Protein AF-A0A4R5XHK6-F1 (afdb_monomer_lite)

Organism: NCBI:txid50990

Secondary structure (DSSP, 8-state):
--GGGS-HHHHHHHHHTS-HHHHHHHTTT-HHHHHHHHH-HHHHHHHHHHHHTEEEPS--TT--HHHHHHHHHHHHHHHHHT-PPPPEEE---SSEEEEETTEEEEE-TTS-EEEEE--SSSSPPEEEEE--SS-EEEEEEETTTTEEEEEEEEE-TTS--EEEEEEEE-GGGGGG-------S----------------PPPP----------------S---------------------------TTS---SS-SEEE-GGG--------TT--S--------SSS----HHHHHHHH------SS---GGGEETTEEEEEE--TT-TTPPPEEEEEE--THHHHHHHHHTTS----HHHHHHEEEE-SPEEE-HHHHS--SS-EEE---EEEEE-SS---EEEEEE-SSEEEEEETTS-EEEEESS---

Foldseek 3Di:
DDPVPDDLVVVVVVLVPDDLVCNVVQCVPDPVSVVSCVPPLQSVLSNLCLLVLWAFFFPPVPDDSNRQSVLSVLLVQLVLAVPWDPKDFDPADADDWFFEFQWIWHDHQQFWIKIWRHDLDPDDTDIATQGDPARFPDWDDDLVQQWIWTWGFDDDPPDPDGDTWIWIDGVVVRSQDDDDDPDDDDDDDDDDDDDDTDTDDDDDDDPPPDDDDDDDDDDDDDDDDDPPPPPADADPDDPPDPPPPVRDSPDDRDPSRSIGRHPVQADDDDDDDLPPDDHDDDHHPDDDDHDDDCVVDFAEPDADDDDPDDADPQQDDRQKGKDWADDPPDPPFFTKIKIWGLSPSNVVVCVVPPPPDPPDPVSVVFKDKDFDWDWDQCVNRVNDPGIRTHGGITIMGIHPDGFQFDHWHDHNQWIWTQGVVRTIIIIGSRNDD

Sequence (433 aa):
MSLDSLPLELVTLICLSLDRKSLFTARFINRMFYRLFSHHKILEYHLELYRAGMDDGPPNRTLSVASRLDRLKKYQAGWSKLALTSPKDVPTFGDILNVTGSLLSQGTTYGPEEFWKLSNSLGDPHDFEVLMEHTIASYAVDPSQDLLVVTENFTSPSNIAVLMQSHWARLYECENISLQTFGSNRHQTSESKKFRWSNVQTKHYDGDNGGGDECDDEVTSSDLELADRGKKITGVEIDTSPVQAHVPAEHHLSPAVPFQLSWDNRLFVLSFGRELDNTNMSLPDCYIGGSVPWMNWGPRGSRMLILDDEIDTDCVYGSRFGQIVYKQDAHEALPHVEVLDFNMSAPRSGLLCSHDSAMDVDTVLATEVVIEPTTISVEELGLFTSDVVTYLPYRRNITNHQLNIERLMLGEEHIVAINGYGSLVYYALIPST

pLDDT: mean 72.16, std 23.2, range [22.23, 97.0]

InterPro domains:
  IPR001810 F-box domain [PF00646] (3-43)
  IPR001810 F-box domain [PS50181] (1-46)
  IPR001810 F-box domain [SM00256] (6-46)
  IPR036047 F-box-like domain superfamily [SSF81383] (3-52)

Structure (mmCIF, N/CA/C/O backbone):
data_AF-A0A4R5XHK6-F1
#
_entry.id   AF-A0A4R5XHK6-F1
#
loop_
_atom_site.group_PDB
_atom_site.id
_atom_site.type_symbol
_atom_site.label_atom_id
_atom_site.label_alt_id
_atom_site.label_comp_id
_atom_site.label_asym_id
_atom_site.label_entity_id
_atom_site.label_seq_id
_atom_site.pdbx_PDB_ins_code
_atom_site.Cartn_x
_atom_site.Cartn_y
_atom_site.Cartn_z
_atom_site.occupancy
_atom_site.B_iso_or_equiv
_atom_site.auth_seq_id
_atom_site.auth_comp_id
_atom_site.auth_asym_id
_atom_site.auth_atom_id
_atom_site.pdbx_PDB_model_num
ATOM 1 N N . MET A 1 1 ? 9.941 -13.153 -41.075 1.00 77.94 1 MET A N 1
ATOM 2 C CA . MET A 1 1 ? 11.067 -12.333 -40.578 1.00 77.94 1 MET A CA 1
ATOM 3 C C . MET A 1 1 ? 11.322 -12.758 -39.140 1.00 77.94 1 MET A C 1
ATOM 5 O O . MET A 1 1 ? 10.345 -12.864 -38.411 1.00 77.94 1 MET A O 1
ATOM 9 N N . SER A 1 2 ? 12.555 -13.112 -38.758 1.00 91.50 2 SER A N 1
ATOM 10 C CA . SER A 1 2 ? 12.841 -13.524 -37.370 1.00 91.50 2 SER A CA 1
ATOM 11 C C . SER A 1 2 ? 12.944 -12.295 -36.469 1.00 91.50 2 SER A C 1
ATOM 13 O O . SER A 1 2 ? 13.513 -11.288 -36.893 1.00 91.50 2 SER A O 1
ATOM 15 N N . LEU A 1 3 ? 12.445 -12.379 -35.235 1.00 92.44 3 LEU A N 1
ATOM 16 C CA . LEU A 1 3 ? 12.570 -11.296 -34.254 1.00 92.44 3 LEU A CA 1
ATOM 17 C C . LEU A 1 3 ? 14.043 -10.946 -33.978 1.00 92.44 3 LEU A C 1
ATOM 19 O O . LEU A 1 3 ? 14.369 -9.781 -33.788 1.00 92.44 3 LEU A O 1
ATOM 23 N N . ASP A 1 4 ? 14.937 -11.938 -34.059 1.00 91.69 4 ASP A N 1
ATOM 24 C CA . ASP A 1 4 ? 16.386 -11.778 -33.851 1.00 91.69 4 ASP A CA 1
ATOM 25 C C . ASP A 1 4 ? 17.074 -10.911 -34.918 1.00 91.69 4 ASP A C 1
ATOM 27 O O . ASP A 1 4 ? 18.226 -10.521 -34.754 1.00 91.69 4 ASP A O 1
ATOM 31 N N . SER A 1 5 ? 16.389 -10.632 -36.032 1.00 95.94 5 SER A N 1
ATOM 32 C CA . SER A 1 5 ? 16.898 -9.758 -37.096 1.00 95.94 5 SER A CA 1
ATOM 33 C C . SER A 1 5 ? 16.529 -8.285 -36.905 1.00 95.94 5 SER A C 1
ATOM 35 O O . SER A 1 5 ? 17.003 -7.439 -37.663 1.00 95.94 5 SER A O 1
ATOM 37 N N . LEU A 1 6 ? 15.680 -7.970 -35.922 1.00 96.62 6 LEU A N 1
ATOM 38 C CA . LEU A 1 6 ? 15.271 -6.601 -35.634 1.00 96.62 6 LEU A CA 1
ATOM 39 C C . LEU A 1 6 ? 16.302 -5.902 -34.729 1.00 96.62 6 LEU A C 1
ATOM 41 O O . LEU A 1 6 ? 16.864 -6.540 -33.837 1.00 96.62 6 LEU A O 1
ATOM 45 N N . PRO A 1 7 ? 16.523 -4.587 -34.908 1.00 96.12 7 PRO A N 1
ATOM 46 C CA . PRO A 1 7 ? 17.233 -3.764 -33.934 1.00 96.12 7 PRO A CA 1
ATOM 47 C C . PRO A 1 7 ? 16.629 -3.884 -32.531 1.00 96.12 7 PRO A C 1
ATOM 49 O O . PRO A 1 7 ? 15.408 -4.005 -32.378 1.00 96.12 7 PRO A O 1
ATOM 52 N N . LEU A 1 8 ? 17.483 -3.818 -31.506 1.00 95.19 8 LEU A N 1
ATOM 53 C CA . LEU A 1 8 ? 17.094 -4.021 -30.109 1.00 95.19 8 LEU A CA 1
ATOM 54 C C . LEU A 1 8 ? 16.006 -3.034 -29.668 1.00 95.19 8 LEU A C 1
ATOM 56 O O . LEU A 1 8 ? 15.095 -3.407 -28.939 1.00 95.19 8 LEU A O 1
ATOM 60 N N . GLU A 1 9 ? 16.064 -1.799 -30.159 1.00 95.81 9 GLU A N 1
ATOM 61 C CA . GLU A 1 9 ? 15.114 -0.728 -29.869 1.00 95.81 9 GLU A CA 1
ATOM 62 C C . GLU A 1 9 ? 13.701 -1.091 -30.336 1.00 95.81 9 GLU A C 1
ATOM 64 O O . GLU A 1 9 ? 12.732 -0.869 -29.610 1.00 95.81 9 GLU A O 1
ATOM 69 N N . LEU A 1 10 ? 13.573 -1.710 -31.516 1.00 97.00 10 LEU A N 1
ATOM 70 C CA . LEU A 1 10 ? 12.276 -2.152 -32.032 1.00 97.00 10 LEU A CA 1
ATOM 71 C C . LEU A 1 10 ? 11.732 -3.325 -31.221 1.00 97.00 10 LEU A C 1
ATOM 73 O O . LEU A 1 10 ? 10.543 -3.356 -30.917 1.00 97.00 10 LEU A O 1
ATOM 77 N N . VAL A 1 11 ? 12.594 -4.266 -30.826 1.00 96.81 11 VAL A N 1
ATOM 78 C CA . VAL A 1 11 ? 12.187 -5.384 -29.965 1.00 96.81 11 VAL A CA 1
ATOM 79 C C . VAL A 1 11 ? 11.724 -4.871 -28.599 1.00 96.81 11 VAL A C 1
ATOM 81 O O . VAL A 1 11 ? 10.692 -5.320 -28.103 1.00 96.81 11 VAL A O 1
ATOM 84 N N . THR A 1 12 ? 12.421 -3.888 -28.020 1.00 96.38 12 THR A N 1
ATOM 85 C CA . THR A 1 12 ? 12.000 -3.216 -26.785 1.00 96.38 12 THR A CA 1
ATOM 86 C C . THR A 1 12 ? 10.629 -2.563 -26.944 1.00 96.38 12 THR A C 1
ATOM 88 O O . THR A 1 12 ? 9.766 -2.786 -26.100 1.00 96.38 12 THR A O 1
ATOM 91 N N . LEU A 1 13 ? 10.393 -1.801 -28.018 1.00 96.44 13 LEU A N 1
ATOM 92 C CA . LEU A 1 13 ? 9.097 -1.155 -28.269 1.00 96.44 13 LEU A CA 1
ATOM 93 C C . LEU A 1 13 ? 7.960 -2.170 -28.446 1.00 96.44 13 LEU A C 1
ATOM 95 O O . LEU A 1 13 ? 6.869 -1.968 -27.911 1.00 96.44 13 LEU A O 1
ATOM 99 N N . ILE A 1 14 ? 8.221 -3.282 -29.141 1.00 96.62 14 ILE A N 1
ATOM 100 C CA . ILE A 1 14 ? 7.268 -4.393 -29.260 1.00 96.62 14 ILE A CA 1
ATOM 101 C C . ILE A 1 14 ? 6.947 -4.952 -27.874 1.00 96.62 14 ILE A C 1
ATOM 103 O O . ILE A 1 14 ? 5.776 -5.128 -27.552 1.00 96.62 14 ILE A O 1
ATOM 107 N N . CYS A 1 15 ? 7.963 -5.187 -27.037 1.00 96.38 15 CYS A N 1
ATOM 108 C CA . CYS A 1 15 ? 7.761 -5.690 -25.679 1.00 96.38 15 CYS A CA 1
ATOM 109 C C . CYS A 1 15 ? 6.944 -4.710 -24.829 1.00 96.38 15 CYS A C 1
ATOM 111 O O . CYS A 1 15 ? 6.003 -5.133 -24.175 1.00 96.38 15 CYS A O 1
ATOM 113 N N . LEU A 1 16 ? 7.247 -3.410 -24.881 1.00 95.62 16 LEU A N 1
ATOM 114 C CA . LEU A 1 16 ? 6.504 -2.367 -24.159 1.00 95.62 16 LEU A CA 1
ATOM 115 C C . LEU A 1 16 ? 5.044 -2.224 -24.606 1.00 95.62 16 LEU A C 1
ATOM 117 O O . LEU A 1 16 ? 4.245 -1.649 -23.877 1.00 95.62 16 LEU A O 1
ATOM 121 N N . SER A 1 17 ? 4.697 -2.746 -25.783 1.00 96.50 17 SER A N 1
ATOM 122 C CA . SER A 1 17 ? 3.322 -2.763 -26.293 1.00 96.50 17 SER A CA 1
ATOM 123 C C . SER A 1 17 ? 2.528 -3.998 -25.841 1.00 96.50 17 SER A C 1
ATOM 125 O O . SER A 1 17 ? 1.343 -4.107 -26.150 1.00 96.50 17 SER A O 1
ATOM 127 N N . LEU A 1 18 ? 3.166 -4.955 -25.156 1.00 95.25 18 LEU A N 1
ATOM 128 C CA . LEU A 1 18 ? 2.503 -6.140 -24.613 1.00 95.25 18 LEU A CA 1
ATOM 129 C C . LEU A 1 18 ? 1.756 -5.799 -23.319 1.00 95.25 18 LEU A C 1
ATOM 131 O O . LEU A 1 18 ? 2.204 -4.970 -22.528 1.00 95.25 18 LEU A O 1
ATOM 135 N N . ASP A 1 19 ? 0.658 -6.511 -23.053 1.00 92.75 19 ASP A N 1
ATOM 136 C CA . ASP A 1 19 ? 0.034 -6.480 -21.730 1.00 92.75 19 ASP A CA 1
ATOM 137 C C . ASP A 1 19 ? 0.994 -7.024 -20.654 1.00 92.75 19 ASP A C 1
ATOM 139 O O . ASP A 1 19 ? 1.958 -7.740 -20.946 1.00 92.75 19 ASP A O 1
ATOM 143 N N . ARG A 1 20 ? 0.721 -6.721 -19.382 1.00 88.88 20 ARG A N 1
ATOM 144 C CA . ARG A 1 20 ? 1.630 -7.056 -18.275 1.00 88.88 20 ARG A CA 1
ATOM 145 C C . ARG A 1 20 ? 1.920 -8.556 -18.150 1.00 88.88 20 ARG A C 1
ATOM 147 O O . ARG A 1 20 ? 3.054 -8.948 -17.867 1.00 88.88 20 ARG A O 1
ATOM 154 N N . LYS A 1 21 ? 0.917 -9.407 -18.386 1.00 89.88 21 LYS A N 1
ATOM 155 C CA . LYS A 1 21 ? 1.052 -10.867 -18.297 1.00 89.88 21 LYS A CA 1
ATOM 156 C C . LYS A 1 21 ? 1.897 -11.396 -19.454 1.00 89.88 21 LYS A C 1
ATOM 158 O O . LYS A 1 21 ? 2.774 -12.239 -19.240 1.00 89.88 21 LYS A O 1
ATOM 163 N N . SER A 1 22 ? 1.668 -10.883 -20.658 1.00 93.62 22 SER A N 1
ATOM 164 C CA . SER A 1 22 ? 2.451 -11.193 -21.853 1.00 93.62 22 SER A CA 1
ATOM 165 C C . SER A 1 22 ? 3.898 -10.719 -21.713 1.00 93.62 22 SER A C 1
ATOM 167 O O . SER A 1 22 ? 4.812 -11.492 -21.997 1.00 93.62 22 SER A O 1
ATOM 169 N N . LEU A 1 23 ? 4.128 -9.512 -21.183 1.00 92.31 23 LEU A N 1
ATOM 170 C CA . LEU A 1 23 ? 5.459 -8.970 -20.898 1.00 92.31 23 LEU A CA 1
ATOM 171 C C . LEU A 1 23 ? 6.229 -9.855 -19.906 1.00 92.31 23 LEU A C 1
ATOM 173 O O . LEU A 1 23 ? 7.378 -10.220 -20.155 1.00 92.31 23 LEU A O 1
ATOM 177 N N . PHE A 1 24 ? 5.583 -10.252 -18.806 1.00 89.88 24 PHE A N 1
ATOM 178 C CA . PHE A 1 24 ? 6.182 -11.149 -17.818 1.00 89.88 24 PHE A CA 1
ATOM 179 C C . PHE A 1 24 ? 6.516 -12.519 -18.419 1.00 89.88 24 PHE A C 1
ATOM 181 O O . PHE A 1 24 ? 7.606 -13.047 -18.201 1.00 89.88 24 PHE A O 1
ATOM 188 N N . THR A 1 25 ? 5.606 -13.076 -19.221 1.00 91.94 25 THR A N 1
ATOM 189 C CA . THR A 1 25 ? 5.798 -14.373 -19.888 1.00 91.94 25 THR A CA 1
ATOM 190 C C . THR A 1 25 ? 6.917 -14.310 -20.932 1.00 91.94 25 THR A C 1
ATOM 192 O O . THR A 1 25 ? 7.700 -15.255 -21.048 1.00 91.94 25 THR A O 1
ATOM 195 N N . ALA A 1 26 ? 7.053 -13.187 -21.647 1.00 93.81 26 ALA A N 1
ATOM 196 C CA . ALA A 1 26 ? 8.048 -13.002 -22.701 1.00 93.81 26 ALA A CA 1
ATOM 197 C C . ALA A 1 26 ? 9.484 -13.232 -22.211 1.00 93.81 26 ALA A C 1
ATOM 199 O O . ALA A 1 26 ? 10.291 -13.834 -22.921 1.00 93.81 26 ALA A O 1
ATOM 200 N N . ARG A 1 27 ? 9.784 -12.852 -20.961 1.00 92.19 27 ARG A N 1
ATOM 201 C CA . ARG A 1 27 ? 11.088 -13.084 -20.316 1.00 92.19 27 ARG A CA 1
ATOM 202 C C . ARG A 1 27 ? 11.510 -14.559 -20.304 1.00 92.19 27 ARG A C 1
ATOM 204 O O . ARG A 1 27 ? 12.709 -14.839 -20.293 1.00 92.19 27 ARG A O 1
ATOM 211 N N . PHE A 1 28 ? 10.556 -15.488 -20.315 1.00 92.19 28 PHE A N 1
ATOM 212 C CA . PHE A 1 28 ? 10.803 -16.928 -20.216 1.00 92.19 28 PHE A CA 1
ATOM 213 C C . PHE A 1 28 ? 10.796 -17.656 -21.569 1.00 92.19 28 PHE A C 1
ATOM 215 O O . PHE A 1 28 ? 11.030 -18.860 -21.600 1.00 92.19 28 PHE A O 1
ATOM 222 N N . ILE A 1 29 ? 10.560 -16.960 -22.689 1.00 94.44 29 ILE A N 1
ATOM 223 C CA . ILE A 1 29 ? 10.460 -17.597 -24.014 1.00 94.44 29 ILE A CA 1
ATOM 224 C C . ILE A 1 29 ? 11.814 -18.154 -24.473 1.00 94.44 29 ILE A C 1
ATOM 226 O O . ILE A 1 29 ? 11.909 -19.308 -24.886 1.00 94.44 29 ILE A O 1
ATOM 230 N N . ASN A 1 30 ? 12.870 -17.333 -24.450 1.00 95.00 30 ASN A N 1
ATOM 231 C CA . ASN A 1 30 ? 14.210 -17.737 -24.878 1.00 95.00 30 ASN A CA 1
ATOM 232 C C . ASN A 1 30 ? 15.316 -16.884 -24.216 1.00 95.00 30 ASN A C 1
ATOM 234 O O . ASN A 1 30 ? 15.053 -15.907 -23.514 1.00 95.00 30 ASN A O 1
ATOM 238 N N . ARG A 1 31 ? 16.586 -17.240 -24.468 1.00 94.69 31 ARG A N 1
ATOM 239 C CA . ARG A 1 31 ? 17.759 -16.533 -23.911 1.00 94.69 31 ARG A CA 1
ATOM 240 C C . ARG A 1 31 ? 17.889 -15.078 -24.380 1.00 94.69 31 ARG A C 1
ATOM 242 O O . ARG A 1 31 ? 18.468 -14.276 -23.653 1.00 94.69 31 ARG A O 1
ATOM 249 N N . MET A 1 32 ? 17.407 -14.752 -25.580 1.00 94.94 32 MET A N 1
ATOM 250 C CA . MET A 1 32 ? 17.457 -13.397 -26.141 1.00 94.94 32 MET A CA 1
ATOM 251 C C . MET A 1 32 ? 16.518 -12.470 -25.367 1.00 94.94 32 MET A C 1
ATOM 253 O O . MET A 1 32 ? 16.984 -11.452 -24.858 1.00 94.94 32 MET A O 1
ATOM 257 N N . PHE A 1 33 ? 15.265 -12.882 -25.140 1.00 94.81 33 PHE A N 1
ATOM 258 C CA . PHE A 1 33 ? 14.335 -12.156 -24.271 1.00 94.81 33 PHE A CA 1
ATOM 259 C C . PHE A 1 33 ? 14.856 -12.058 -22.840 1.00 94.81 33 PHE A C 1
ATOM 261 O O . PHE A 1 33 ? 14.884 -10.965 -22.284 1.00 94.81 33 PHE A O 1
ATOM 268 N N . TYR A 1 34 ? 15.342 -13.157 -22.255 1.00 93.31 34 TYR A N 1
ATOM 269 C CA . TYR A 1 34 ? 15.914 -13.114 -20.908 1.00 93.31 34 TYR A CA 1
ATOM 270 C C . TYR A 1 34 ? 16.999 -12.031 -20.783 1.00 93.31 34 TYR A C 1
ATOM 272 O O . TYR A 1 34 ? 16.924 -11.183 -19.897 1.00 93.31 34 TYR A O 1
ATOM 280 N N . ARG A 1 35 ? 17.962 -11.997 -21.717 1.00 94.19 35 ARG A N 1
ATOM 281 C CA . ARG A 1 35 ? 19.016 -10.969 -21.753 1.00 94.19 35 ARG A CA 1
ATOM 282 C C . ARG A 1 35 ? 18.457 -9.565 -21.973 1.00 94.19 35 ARG A C 1
ATOM 284 O O . ARG A 1 35 ? 18.912 -8.636 -21.313 1.00 94.19 35 ARG A O 1
ATOM 291 N N . LEU A 1 36 ? 17.485 -9.411 -22.870 1.00 95.25 36 LEU A N 1
ATOM 292 C CA . LEU A 1 36 ? 16.826 -8.134 -23.133 1.00 95.25 36 LEU A CA 1
ATOM 293 C C . LEU A 1 36 ? 16.220 -7.556 -21.841 1.00 95.25 36 LEU A C 1
ATOM 295 O O . LEU A 1 36 ? 16.525 -6.421 -21.481 1.00 95.25 36 LEU A O 1
ATOM 299 N N . PHE A 1 37 ? 15.451 -8.353 -21.097 1.00 93.62 37 PHE A N 1
ATOM 300 C CA . PHE A 1 37 ? 14.862 -7.937 -19.820 1.00 93.62 37 PHE A CA 1
ATOM 301 C C . PHE A 1 37 ? 15.902 -7.713 -18.713 1.00 93.62 37 PHE A C 1
ATOM 303 O O . PHE A 1 37 ? 15.692 -6.867 -17.849 1.00 93.62 37 PHE A O 1
ATOM 310 N N . SER A 1 38 ? 17.025 -8.437 -18.727 1.00 89.88 38 SER A N 1
ATOM 311 C CA . SER A 1 38 ? 18.104 -8.256 -17.746 1.00 89.88 38 SER A CA 1
ATOM 312 C C . SER A 1 38 ? 18.954 -7.002 -17.973 1.00 89.88 38 SER A C 1
ATOM 314 O O . SER A 1 38 ? 19.526 -6.484 -17.017 1.00 89.88 38 SER A O 1
ATOM 316 N N . HIS A 1 39 ? 19.074 -6.521 -19.213 1.00 92.62 39 HIS A N 1
ATOM 317 C CA . HIS A 1 39 ? 19.953 -5.393 -19.543 1.00 92.62 39 HIS A CA 1
ATOM 318 C C . HIS A 1 39 ? 19.207 -4.089 -19.840 1.00 92.62 39 HIS A C 1
ATOM 320 O O . HIS A 1 39 ? 19.785 -3.013 -19.686 1.00 92.62 39 HIS A O 1
ATOM 326 N N . HIS A 1 40 ? 17.935 -4.150 -20.238 1.00 95.69 40 HIS A N 1
ATOM 327 C CA . HIS A 1 40 ? 17.186 -2.963 -20.631 1.00 95.69 40 HIS A CA 1
ATOM 328 C C . HIS A 1 40 ? 16.349 -2.407 -19.471 1.00 95.69 40 HIS A C 1
ATOM 330 O O . HIS A 1 40 ? 15.279 -2.920 -19.145 1.00 95.69 40 HIS A O 1
ATOM 336 N N . LYS A 1 41 ? 16.806 -1.293 -18.883 1.00 95.19 41 LYS A N 1
ATOM 337 C CA . LYS A 1 41 ? 16.216 -0.710 -17.663 1.00 95.19 41 LYS A CA 1
ATOM 338 C C . LYS A 1 41 ? 14.733 -0.363 -17.772 1.00 95.19 41 LYS A C 1
ATOM 340 O O . LYS A 1 41 ? 14.025 -0.515 -16.789 1.00 95.19 41 LYS A O 1
ATOM 345 N N . ILE A 1 42 ? 14.252 0.053 -18.947 1.00 96.38 42 ILE A N 1
ATOM 346 C CA . ILE A 1 42 ? 12.817 0.319 -19.149 1.00 96.38 42 ILE A CA 1
ATOM 347 C C . ILE A 1 42 ? 11.963 -0.944 -19.003 1.00 96.38 42 ILE A C 1
ATOM 349 O O . ILE A 1 42 ? 10.939 -0.912 -18.336 1.00 96.38 42 ILE A O 1
ATOM 353 N N . LEU A 1 43 ? 12.411 -2.079 -19.544 1.00 96.44 43 LEU A N 1
ATOM 354 C CA . LEU A 1 43 ? 11.673 -3.335 -19.456 1.00 96.44 43 LEU A CA 1
ATOM 355 C C . LEU A 1 43 ? 11.749 -3.906 -18.042 1.00 96.44 43 LEU A C 1
ATOM 357 O O . LEU A 1 43 ? 10.744 -4.384 -17.526 1.00 96.44 43 LEU A O 1
ATOM 361 N N . GLU A 1 44 ? 12.917 -3.806 -17.401 1.00 95.12 44 GLU A N 1
ATOM 362 C CA . GLU A 1 44 ? 13.069 -4.121 -15.978 1.00 95.12 44 GLU A CA 1
ATOM 363 C C . GLU A 1 44 ? 12.106 -3.274 -15.133 1.00 95.12 44 GLU A C 1
ATOM 365 O O . GLU A 1 44 ? 11.398 -3.814 -14.292 1.00 95.12 44 GLU A O 1
ATOM 370 N N . TYR A 1 45 ? 12.010 -1.971 -15.408 1.00 95.75 45 TYR A N 1
ATOM 371 C CA . TYR A 1 45 ? 11.110 -1.063 -14.705 1.00 95.75 45 TYR A CA 1
ATOM 372 C C . TYR A 1 45 ? 9.634 -1.433 -14.853 1.00 95.75 45 TYR A C 1
ATOM 374 O O . TYR A 1 45 ? 8.951 -1.576 -13.842 1.00 95.75 45 TYR A O 1
ATOM 382 N N . HIS A 1 46 ? 9.148 -1.682 -16.071 1.00 94.75 46 HIS A N 1
ATOM 383 C CA . HIS A 1 46 ? 7.760 -2.111 -16.272 1.00 94.75 46 HIS A CA 1
ATOM 384 C C . HIS A 1 46 ? 7.460 -3.483 -15.648 1.00 94.75 46 HIS A C 1
ATOM 386 O O . HIS A 1 46 ? 6.362 -3.695 -15.132 1.00 94.75 46 HIS A O 1
ATOM 392 N N . LEU A 1 47 ? 8.426 -4.410 -15.644 1.00 92.81 47 LEU A N 1
ATOM 393 C CA . LEU A 1 47 ? 8.276 -5.680 -14.929 1.00 92.81 47 LEU A CA 1
ATOM 394 C C . LEU A 1 47 ? 8.190 -5.480 -13.414 1.00 92.81 47 LEU A C 1
ATOM 396 O O . LEU A 1 47 ? 7.370 -6.131 -12.769 1.00 92.81 47 LEU A O 1
ATOM 400 N N . GLU A 1 48 ? 9.020 -4.606 -12.843 1.00 93.56 48 GLU A N 1
ATOM 401 C CA . GLU A 1 48 ? 8.966 -4.313 -11.411 1.00 93.56 48 GLU A CA 1
ATOM 402 C C . GLU A 1 48 ? 7.679 -3.579 -11.024 1.00 93.56 48 GLU A C 1
ATOM 404 O O . GLU A 1 48 ? 7.104 -3.905 -9.989 1.00 93.56 48 GLU A O 1
ATOM 409 N N . LEU A 1 49 ? 7.167 -2.672 -11.864 1.00 93.81 49 LEU A N 1
ATOM 410 C CA . LEU A 1 49 ? 5.853 -2.048 -11.662 1.00 93.81 49 LEU A CA 1
ATOM 411 C C . LEU A 1 49 ? 4.755 -3.109 -11.598 1.00 93.81 49 LEU A C 1
ATOM 413 O O . LEU A 1 49 ? 3.991 -3.157 -10.637 1.00 93.81 49 LEU A O 1
ATOM 417 N N . TYR A 1 50 ? 4.739 -4.038 -12.558 1.00 91.00 50 TYR A N 1
ATOM 418 C CA . TYR A 1 50 ? 3.778 -5.137 -12.550 1.00 91.00 50 TYR A CA 1
ATOM 419 C C . TYR A 1 50 ? 3.886 -6.007 -11.290 1.00 91.00 50 TYR A C 1
ATOM 421 O O . TYR A 1 50 ? 2.870 -6.340 -10.679 1.00 91.00 50 TYR A O 1
ATOM 429 N N . ARG A 1 51 ? 5.112 -6.337 -10.861 1.00 89.94 51 ARG A N 1
ATOM 430 C CA . ARG A 1 51 ? 5.364 -7.077 -9.613 1.00 89.94 51 ARG A CA 1
ATOM 431 C C . ARG A 1 51 ? 4.880 -6.324 -8.381 1.00 89.94 51 ARG A C 1
ATOM 433 O O . ARG A 1 51 ? 4.354 -6.953 -7.470 1.00 89.94 51 ARG A O 1
ATOM 440 N N . ALA A 1 52 ? 5.040 -5.003 -8.362 1.00 90.75 52 ALA A N 1
ATOM 441 C CA . ALA A 1 52 ? 4.557 -4.122 -7.303 1.00 90.75 52 ALA A CA 1
ATOM 442 C C . ALA A 1 52 ? 3.037 -3.916 -7.328 1.00 90.75 52 ALA A C 1
ATOM 444 O O . ALA A 1 52 ? 2.497 -3.313 -6.407 1.00 90.75 52 ALA A O 1
ATOM 445 N N . GLY A 1 53 ? 2.363 -4.382 -8.382 1.00 90.69 53 GLY A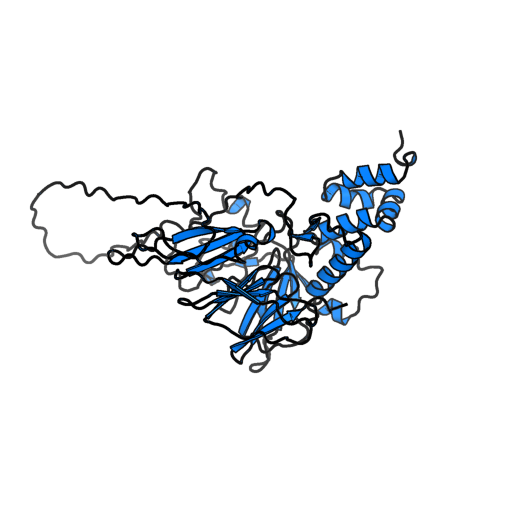 N 1
ATOM 446 C CA . GLY A 1 53 ? 0.958 -4.092 -8.601 1.00 90.69 53 GLY A CA 1
ATOM 447 C C . GLY A 1 53 ? 0.688 -2.620 -8.929 1.00 90.69 53 GLY A C 1
ATOM 448 O O . GLY A 1 53 ? -0.396 -2.112 -8.645 1.00 90.69 53 GLY A O 1
ATOM 449 N N . MET A 1 54 ? 1.671 -1.942 -9.517 1.00 91.81 54 MET A N 1
ATOM 450 C CA . MET A 1 54 ? 1.683 -0.505 -9.764 1.00 91.81 54 MET A CA 1
ATOM 451 C C . MET A 1 54 ? 1.671 -0.176 -11.253 1.00 91.81 54 MET A C 1
ATOM 453 O O . MET A 1 54 ? 2.067 -0.977 -12.102 1.00 91.81 54 MET A O 1
ATOM 457 N N . ASP A 1 55 ? 1.226 1.037 -11.541 1.00 91.31 55 ASP A N 1
ATOM 458 C CA . ASP A 1 55 ? 1.245 1.674 -12.844 1.00 91.31 55 ASP A CA 1
ATOM 459 C C . ASP A 1 55 ? 2.333 2.735 -12.930 1.00 91.31 55 ASP A C 1
ATOM 461 O O . ASP A 1 55 ? 2.725 3.344 -11.927 1.00 91.31 55 ASP A O 1
ATOM 465 N N . ASP A 1 56 ? 2.816 2.955 -14.154 1.00 92.00 56 ASP A N 1
ATOM 466 C CA . ASP A 1 56 ? 3.758 4.034 -14.406 1.00 92.00 56 ASP A CA 1
ATOM 467 C C . ASP A 1 56 ? 3.068 5.375 -14.145 1.00 92.00 56 ASP A C 1
ATOM 469 O O . ASP A 1 56 ? 2.008 5.657 -14.706 1.00 92.00 56 ASP A O 1
ATOM 473 N N . GLY A 1 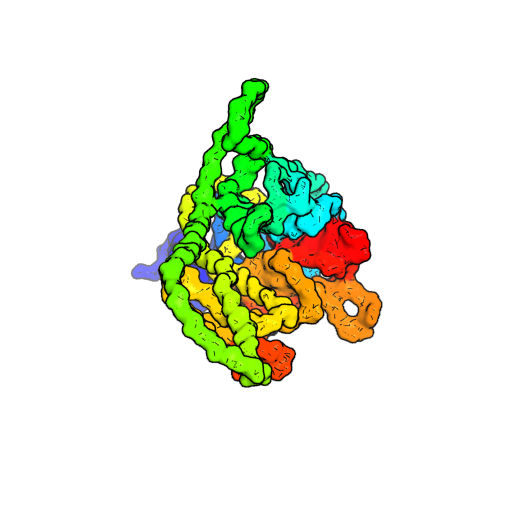57 ? 3.653 6.191 -13.271 1.00 88.62 57 GLY A N 1
ATOM 474 C CA . GLY A 1 57 ? 3.138 7.528 -13.003 1.00 88.62 57 GLY A CA 1
ATOM 475 C C . GLY A 1 57 ? 3.390 8.472 -14.186 1.00 88.62 57 GLY A C 1
ATOM 476 O O . GLY A 1 57 ? 4.140 8.127 -15.110 1.00 88.62 57 GLY A O 1
ATOM 477 N N . PRO A 1 58 ? 2.829 9.692 -14.152 1.00 85.19 58 PRO A N 1
ATOM 478 C CA . PRO A 1 58 ? 3.091 10.727 -15.140 1.00 85.19 58 PRO A CA 1
ATOM 479 C C . PRO A 1 58 ? 4.594 10.925 -15.360 1.00 85.19 58 PRO A C 1
ATOM 481 O O . PRO A 1 58 ? 5.387 10.762 -14.423 1.00 85.19 58 PRO A O 1
ATOM 484 N N . PRO A 1 59 ? 5.017 11.307 -16.575 1.00 79.75 59 PRO A N 1
ATOM 485 C CA . PRO A 1 59 ? 6.423 11.519 -16.873 1.00 79.75 59 PRO A CA 1
ATOM 486 C C . PRO A 1 59 ? 6.970 12.686 -16.039 1.00 79.75 59 PRO A C 1
ATOM 488 O O . PRO A 1 59 ? 6.852 13.857 -16.404 1.00 79.75 59 PRO A O 1
ATOM 491 N N . ASN A 1 60 ? 7.607 12.372 -14.911 1.00 75.06 60 ASN A N 1
ATOM 492 C CA . ASN A 1 60 ? 8.345 13.355 -14.135 1.00 75.06 60 ASN A CA 1
ATOM 493 C C . ASN A 1 60 ? 9.633 13.684 -14.895 1.00 75.06 60 ASN A C 1
ATOM 495 O O . ASN A 1 60 ? 10.553 12.869 -14.961 1.00 75.06 60 ASN A O 1
ATOM 499 N N . ARG A 1 61 ? 9.706 14.899 -15.453 1.00 72.25 61 ARG A N 1
ATOM 500 C CA . ARG A 1 61 ? 10.836 15.352 -16.283 1.00 72.25 61 ARG A CA 1
ATOM 501 C C . ARG A 1 61 ? 12.193 15.285 -15.571 1.00 72.25 61 ARG A C 1
ATOM 503 O O . ARG A 1 61 ? 13.216 15.349 -16.243 1.00 72.25 61 ARG A O 1
ATOM 510 N N . THR A 1 62 ? 12.215 15.166 -14.242 1.00 86.69 62 THR A N 1
ATOM 511 C CA . THR A 1 62 ? 13.454 15.143 -13.452 1.00 86.69 62 THR A CA 1
ATOM 512 C C . THR A 1 62 ? 14.018 13.741 -13.209 1.00 86.69 62 THR A C 1
ATOM 514 O O . THR A 1 62 ? 15.225 13.608 -13.014 1.00 86.69 62 THR A O 1
ATOM 517 N N . LEU A 1 63 ? 13.196 12.683 -13.246 1.00 90.81 63 LEU A N 1
ATOM 518 C CA . LEU A 1 63 ? 13.633 11.336 -12.871 1.00 90.81 63 LEU A CA 1
ATOM 519 C C . LEU A 1 63 ? 13.881 10.453 -14.093 1.00 90.81 63 LEU A C 1
ATOM 521 O O . LEU A 1 63 ? 12.984 10.168 -14.884 1.00 90.81 63 LEU A O 1
ATOM 525 N N . SER A 1 64 ? 15.107 9.941 -14.206 1.00 93.62 64 SER A N 1
ATOM 526 C CA . SER A 1 64 ? 15.431 8.908 -15.192 1.00 93.62 64 SER A CA 1
ATOM 527 C C . SER A 1 64 ? 14.701 7.595 -14.877 1.00 93.62 64 SER A C 1
ATOM 529 O O . SER A 1 64 ? 14.416 7.297 -13.717 1.00 93.62 64 SER A O 1
ATOM 531 N N . VAL A 1 65 ? 14.476 6.748 -15.885 1.00 94.25 65 VAL A N 1
ATOM 532 C CA . VAL A 1 65 ? 13.917 5.391 -15.699 1.00 94.25 65 VAL A CA 1
ATOM 533 C C . VAL A 1 65 ? 14.714 4.581 -14.669 1.00 94.25 65 VAL A C 1
ATOM 535 O O . VAL A 1 65 ? 14.131 3.865 -13.860 1.00 94.25 65 VAL A O 1
ATOM 538 N N . ALA A 1 66 ? 16.044 4.719 -14.655 1.00 94.06 66 ALA A N 1
ATOM 539 C CA . ALA A 1 66 ? 16.893 4.044 -13.677 1.00 94.06 66 ALA A CA 1
ATOM 540 C C . ALA A 1 66 ? 16.623 4.532 -12.244 1.00 94.06 66 ALA A C 1
ATOM 542 O O . ALA A 1 66 ? 16.539 3.715 -11.332 1.00 94.06 66 ALA A O 1
ATOM 543 N N . SER A 1 67 ? 16.428 5.840 -12.056 1.00 93.38 67 SER A N 1
ATOM 544 C CA . SER A 1 67 ? 16.070 6.437 -10.763 1.00 93.38 67 SER A CA 1
ATOM 545 C C . SER A 1 67 ? 14.673 6.010 -10.304 1.00 93.38 67 SER A C 1
ATOM 547 O O . SER A 1 67 ? 14.487 5.689 -9.134 1.00 93.38 67 SER A O 1
ATOM 549 N N . ARG A 1 68 ? 13.694 5.949 -11.221 1.00 93.88 68 ARG A N 1
ATOM 550 C CA . ARG A 1 68 ? 12.336 5.454 -10.926 1.00 93.88 68 ARG A CA 1
ATOM 551 C C . ARG A 1 68 ? 12.359 3.988 -10.491 1.00 93.88 68 ARG A C 1
ATOM 553 O O . ARG A 1 68 ? 11.716 3.634 -9.508 1.00 93.88 68 ARG A O 1
ATOM 560 N N . LEU A 1 69 ? 13.138 3.156 -11.184 1.00 94.62 69 LEU A N 1
ATOM 561 C CA . LEU A 1 69 ? 13.339 1.749 -10.839 1.00 94.62 69 LEU A CA 1
ATOM 562 C C . LEU A 1 69 ? 14.015 1.573 -9.474 1.00 94.62 69 LEU A C 1
ATOM 564 O O . LEU A 1 69 ? 13.571 0.748 -8.681 1.00 94.62 69 LEU A O 1
ATOM 568 N N . ASP A 1 70 ? 15.071 2.336 -9.190 1.00 93.50 70 ASP A N 1
ATOM 569 C CA . ASP A 1 70 ? 15.739 2.305 -7.884 1.00 93.50 70 ASP A CA 1
ATOM 570 C C . ASP A 1 70 ? 14.769 2.675 -6.753 1.00 93.50 70 ASP A C 1
ATOM 572 O O . ASP A 1 70 ? 14.660 1.953 -5.761 1.00 93.50 70 ASP A O 1
ATOM 576 N N . ARG A 1 71 ? 13.983 3.742 -6.945 1.00 91.69 71 ARG A N 1
ATOM 577 C CA . ARG A 1 71 ? 12.955 4.154 -5.986 1.00 91.69 71 ARG A CA 1
ATOM 578 C C . ARG A 1 71 ? 11.884 3.085 -5.785 1.00 91.69 71 ARG A C 1
ATOM 580 O O . ARG A 1 71 ? 11.541 2.795 -4.646 1.00 91.69 71 ARG A O 1
ATOM 587 N N . LEU A 1 72 ? 11.397 2.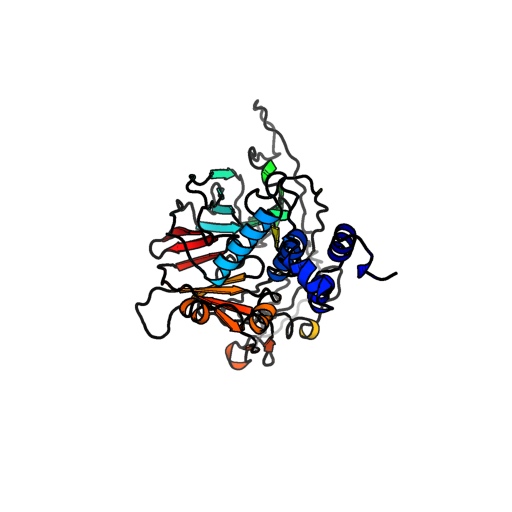466 -6.859 1.00 93.62 72 LEU A N 1
ATOM 588 C CA . LEU A 1 72 ? 10.410 1.388 -6.776 1.00 93.62 72 LEU A CA 1
ATOM 589 C C . LEU A 1 72 ? 10.940 0.184 -5.986 1.00 93.62 72 LEU A C 1
ATOM 591 O O . LEU A 1 72 ? 10.235 -0.371 -5.147 1.00 93.62 72 LEU A O 1
ATOM 595 N N . LYS A 1 73 ? 12.204 -0.193 -6.200 1.00 93.00 73 LYS A N 1
ATOM 596 C CA . LYS A 1 73 ? 12.839 -1.278 -5.442 1.00 93.00 73 LYS A CA 1
ATOM 597 C C . LYS A 1 73 ? 12.997 -0.930 -3.965 1.00 93.00 73 LYS A C 1
ATOM 599 O O . LYS A 1 73 ? 12.734 -1.778 -3.118 1.00 93.00 73 LYS A O 1
ATOM 604 N N . LYS A 1 74 ? 13.395 0.306 -3.644 1.00 91.94 74 LYS A N 1
ATOM 605 C CA . LYS A 1 74 ? 13.466 0.798 -2.257 1.00 91.94 74 LYS A CA 1
ATOM 606 C C . LYS A 1 74 ? 12.095 0.795 -1.586 1.00 91.94 74 LYS A C 1
ATOM 608 O O . LYS A 1 74 ? 11.981 0.316 -0.465 1.00 91.94 74 LYS A O 1
ATOM 613 N N . TYR A 1 75 ? 11.067 1.243 -2.301 1.00 92.00 75 TYR A N 1
ATOM 614 C CA . TYR A 1 75 ? 9.678 1.204 -1.858 1.00 92.00 75 TYR A CA 1
ATOM 615 C C . TYR A 1 75 ? 9.226 -0.218 -1.512 1.00 92.00 75 TYR A C 1
ATOM 617 O O . TYR A 1 75 ? 8.782 -0.480 -0.396 1.00 92.00 75 TYR A O 1
ATOM 625 N N . GLN A 1 76 ? 9.406 -1.166 -2.437 1.00 92.25 76 GLN A N 1
ATOM 626 C CA . GLN A 1 76 ? 9.066 -2.571 -2.203 1.00 92.25 76 GLN A CA 1
ATOM 627 C C . GLN A 1 76 ? 9.859 -3.160 -1.030 1.00 92.25 76 GLN A C 1
ATOM 629 O O . GLN A 1 76 ? 9.302 -3.897 -0.218 1.00 92.25 76 GLN A O 1
ATOM 634 N N . ALA A 1 77 ? 11.151 -2.831 -0.931 1.00 91.25 77 ALA A N 1
ATOM 635 C CA . ALA A 1 77 ? 12.005 -3.290 0.155 1.00 91.25 77 ALA A CA 1
ATOM 636 C C . ALA A 1 77 ? 11.511 -2.781 1.517 1.00 91.25 77 ALA A C 1
ATOM 638 O O . ALA A 1 77 ? 11.415 -3.584 2.444 1.00 91.25 77 ALA A O 1
ATOM 639 N N . GLY A 1 78 ? 11.146 -1.498 1.614 1.00 91.81 78 GLY A N 1
ATOM 640 C CA . GLY A 1 78 ? 10.605 -0.879 2.827 1.00 91.81 78 GLY A CA 1
ATOM 641 C C . GLY A 1 78 ? 9.365 -1.602 3.346 1.00 91.81 78 GLY A C 1
ATOM 642 O O . GLY A 1 78 ? 9.353 -2.050 4.490 1.00 91.81 78 GLY A O 1
ATOM 643 N N . TRP A 1 79 ? 8.376 -1.830 2.477 1.00 92.94 79 TRP A N 1
ATOM 644 C CA . TRP A 1 79 ? 7.156 -2.566 2.830 1.00 92.94 79 TRP A CA 1
ATOM 645 C C . TRP A 1 79 ? 7.399 -4.045 3.148 1.00 92.94 79 TRP A C 1
ATOM 647 O O . TRP A 1 79 ? 6.771 -4.588 4.049 1.00 92.94 79 TRP A O 1
ATOM 657 N N . SER A 1 80 ? 8.318 -4.708 2.439 1.00 90.94 80 SER A N 1
ATOM 658 C CA . SER A 1 80 ? 8.606 -6.128 2.688 1.00 90.94 80 SER A CA 1
ATOM 659 C C . SER A 1 80 ? 9.344 -6.382 4.000 1.00 90.94 80 SER A C 1
ATOM 661 O O . SER A 1 80 ? 9.152 -7.419 4.617 1.00 90.94 80 SER A O 1
ATOM 663 N N . LYS A 1 81 ? 10.206 -5.451 4.417 1.00 90.50 81 LYS A N 1
ATOM 664 C CA . LYS A 1 81 ? 11.028 -5.604 5.622 1.00 90.50 81 LYS A CA 1
ATOM 665 C C . LYS A 1 81 ? 10.411 -4.940 6.844 1.00 90.50 81 LYS A C 1
ATOM 667 O O . LYS A 1 81 ? 10.864 -5.212 7.949 1.00 90.50 81 LYS A O 1
ATOM 672 N N . LEU A 1 82 ? 9.466 -4.019 6.630 1.00 92.88 82 LEU A N 1
ATOM 673 C CA . LEU A 1 82 ? 8.958 -3.096 7.646 1.00 92.88 82 LEU A CA 1
ATOM 674 C C . LEU A 1 82 ? 10.106 -2.478 8.462 1.00 92.88 82 LEU A C 1
ATOM 676 O O . LEU A 1 82 ? 10.073 -2.422 9.690 1.00 92.88 82 LEU A O 1
ATOM 680 N N . ALA A 1 83 ? 11.160 -2.050 7.758 1.00 88.69 83 ALA A N 1
ATOM 681 C CA . ALA A 1 83 ? 12.350 -1.448 8.350 1.00 88.69 83 ALA A CA 1
ATOM 682 C C . ALA A 1 83 ? 12.057 0.010 8.725 1.00 88.69 83 ALA A C 1
ATOM 684 O O . ALA A 1 83 ? 12.441 0.937 8.012 1.00 88.69 83 ALA A O 1
ATOM 685 N N . LEU A 1 84 ? 11.314 0.185 9.817 1.00 91.62 84 LEU A N 1
ATOM 686 C CA . LEU A 1 84 ? 10.850 1.485 10.286 1.00 91.62 84 LEU A CA 1
ATOM 687 C C . LEU A 1 84 ? 12.033 2.392 10.639 1.00 91.62 84 LEU A C 1
ATOM 689 O O . LEU A 1 84 ? 12.973 1.970 11.316 1.00 91.62 84 LEU A O 1
ATOM 693 N N . THR A 1 85 ? 11.978 3.654 10.212 1.00 92.56 85 THR A N 1
ATOM 694 C CA . THR A 1 85 ? 12.875 4.688 10.744 1.00 92.56 85 THR A CA 1
ATOM 695 C C . THR A 1 85 ? 12.565 4.981 12.212 1.00 92.56 85 THR A C 1
ATOM 697 O O . THR A 1 85 ? 11.561 4.525 12.754 1.00 92.56 85 THR A O 1
ATOM 700 N N . SER A 1 86 ? 13.387 5.809 12.859 1.00 92.06 86 SER A N 1
ATOM 701 C CA . SER A 1 86 ? 12.992 6.425 14.128 1.00 92.06 86 SER A CA 1
ATOM 702 C C . SER A 1 86 ? 11.637 7.138 13.978 1.00 92.06 86 SER A C 1
ATOM 704 O O . SER A 1 86 ? 11.410 7.744 12.920 1.00 92.06 86 SER A O 1
ATOM 706 N N . PRO A 1 87 ? 10.756 7.068 14.996 1.00 94.50 87 PRO A N 1
ATOM 707 C CA . PRO A 1 87 ? 9.492 7.789 14.973 1.00 94.50 87 PRO A CA 1
ATOM 708 C C . PRO A 1 87 ? 9.757 9.288 14.871 1.00 94.50 87 PRO A C 1
ATOM 710 O O . PRO A 1 87 ? 10.705 9.806 15.468 1.00 94.50 87 PRO A O 1
ATOM 713 N N . LYS A 1 88 ? 8.911 9.972 14.111 1.00 93.56 88 LYS A N 1
ATOM 714 C CA . LYS A 1 88 ? 8.846 11.428 14.069 1.00 93.56 88 LYS A CA 1
ATOM 715 C C . LYS A 1 88 ? 7.513 11.855 14.664 1.00 93.56 88 LYS A C 1
ATOM 717 O O . LYS A 1 88 ? 6.474 11.355 14.234 1.00 93.56 88 LYS A O 1
ATOM 722 N N . ASP A 1 89 ? 7.563 12.754 15.635 1.00 92.94 89 ASP A N 1
ATOM 723 C CA . ASP A 1 89 ? 6.361 13.306 16.251 1.00 92.94 89 ASP A CA 1
ATOM 724 C C . ASP A 1 89 ? 5.655 14.242 15.267 1.00 92.94 89 ASP A C 1
ATOM 726 O O . ASP A 1 89 ? 6.294 15.045 14.581 1.00 92.94 89 ASP A O 1
ATOM 730 N N . VAL A 1 90 ? 4.332 14.134 15.213 1.00 91.06 90 VAL A N 1
ATOM 731 C CA . VAL A 1 90 ? 3.458 15.110 14.572 1.00 91.06 90 VAL A CA 1
ATOM 732 C C . VAL A 1 90 ? 2.661 15.779 15.681 1.00 91.06 90 VAL A C 1
ATOM 734 O O . VAL A 1 90 ? 2.138 15.082 16.553 1.00 91.06 90 VAL A O 1
ATOM 737 N N . PRO A 1 91 ? 2.556 17.112 15.692 1.00 90.56 91 PRO A N 1
ATOM 738 C CA . PRO A 1 91 ? 1.638 17.777 16.599 1.00 90.56 91 PRO A CA 1
ATOM 739 C C . PRO A 1 91 ? 0.219 17.222 16.407 1.00 90.56 91 PRO A C 1
ATOM 741 O O . PRO A 1 91 ? -0.289 17.211 15.288 1.00 90.56 91 PRO A O 1
ATOM 744 N N . THR A 1 92 ? -0.398 16.723 17.477 1.00 88.19 92 THR A N 1
ATOM 745 C CA . THR A 1 92 ? -1.764 16.196 17.415 1.00 88.19 92 THR A CA 1
ATOM 746 C C . THR A 1 92 ? -2.763 17.350 17.471 1.00 88.19 92 THR A C 1
ATOM 748 O O . THR A 1 92 ? -2.771 18.105 18.449 1.00 88.19 92 THR A O 1
ATOM 751 N N . PHE A 1 93 ? -3.634 17.451 16.470 1.00 84.69 93 PHE A N 1
ATOM 752 C CA . PHE A 1 93 ? -4.685 18.462 16.393 1.00 84.69 93 PHE A CA 1
ATOM 753 C C . PHE A 1 93 ? -6.055 17.810 16.196 1.00 84.69 93 PHE A C 1
ATOM 755 O O . PHE A 1 93 ? -6.419 17.391 15.107 1.00 84.69 93 PHE A O 1
ATOM 762 N N . GLY A 1 94 ? -6.841 17.760 17.269 1.00 85.12 94 GLY A N 1
ATOM 763 C CA . GLY A 1 94 ? -8.215 17.265 17.223 1.00 85.12 94 GLY A CA 1
ATOM 764 C C . GLY A 1 94 ? -8.380 15.757 17.381 1.00 85.12 94 GLY A C 1
ATOM 765 O O . GLY A 1 94 ? -7.493 15.069 17.882 1.00 85.12 94 GLY A O 1
ATOM 766 N N . ASP A 1 95 ? -9.588 15.288 17.074 1.00 85.06 95 ASP A N 1
ATOM 767 C CA . ASP A 1 95 ? -10.082 13.932 17.326 1.00 85.06 95 ASP A CA 1
ATOM 768 C C . ASP A 1 95 ? -10.299 13.111 16.048 1.00 85.06 95 ASP A C 1
ATOM 770 O O . ASP A 1 95 ? -10.418 11.887 16.123 1.00 85.06 95 ASP A O 1
ATOM 774 N N . ILE A 1 96 ? -10.308 13.770 14.887 1.00 86.19 96 ILE A N 1
ATOM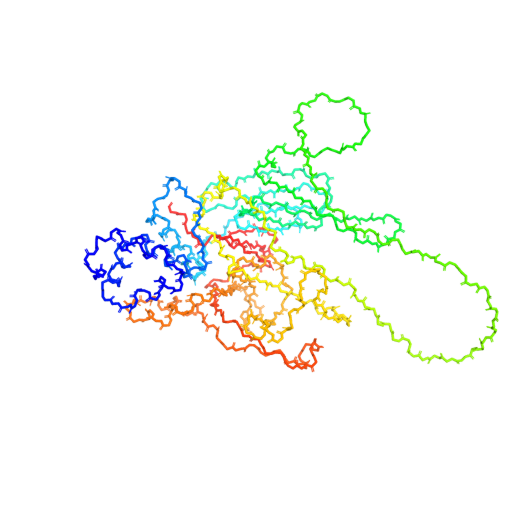 775 C CA . ILE A 1 96 ? -10.435 13.144 13.574 1.00 86.19 96 ILE A CA 1
ATOM 776 C C . ILE A 1 96 ? -9.046 13.085 12.949 1.00 86.19 96 ILE A C 1
ATOM 778 O O . ILE A 1 96 ? -8.375 14.104 12.798 1.00 86.19 96 ILE A O 1
ATOM 782 N N . LEU A 1 97 ? -8.619 11.884 12.582 1.00 89.19 97 LEU A N 1
ATOM 783 C CA . LEU A 1 97 ? -7.363 11.640 11.888 1.00 89.19 97 LEU A CA 1
ATOM 784 C C . LEU A 1 97 ? -7.672 10.840 10.636 1.00 89.19 97 LEU A C 1
ATOM 786 O O . LEU A 1 97 ? -8.469 9.914 10.698 1.00 89.19 97 LEU A O 1
ATOM 790 N N . ASN A 1 98 ? -7.039 11.202 9.526 1.00 89.12 98 ASN A N 1
ATOM 791 C CA . ASN A 1 98 ? -7.085 10.415 8.301 1.00 89.12 98 ASN A CA 1
ATOM 792 C C . ASN A 1 98 ? -5.739 10.508 7.580 1.00 89.12 98 ASN A C 1
ATOM 794 O O . ASN A 1 98 ? -5.121 11.579 7.503 1.00 89.12 98 ASN A O 1
ATOM 798 N N . VAL A 1 99 ? -5.281 9.384 7.036 1.00 89.25 99 VAL A N 1
ATOM 799 C CA . VAL A 1 99 ? -4.080 9.300 6.209 1.00 89.25 99 VAL A CA 1
ATOM 800 C C . VAL A 1 99 ? -4.455 8.856 4.806 1.00 89.25 99 VAL A C 1
ATOM 802 O O . VAL A 1 99 ? -4.917 7.746 4.573 1.00 89.25 99 VAL A O 1
ATOM 805 N N . THR A 1 100 ? -4.147 9.703 3.830 1.00 86.69 100 THR A N 1
ATOM 806 C CA . THR A 1 100 ? -4.280 9.377 2.416 1.00 86.69 100 THR A CA 1
ATOM 807 C C . THR A 1 100 ? -2.948 9.569 1.703 1.00 86.69 100 THR A C 1
ATOM 809 O O . THR A 1 100 ? -2.497 10.684 1.428 1.00 86.69 100 THR A O 1
ATOM 812 N N . GLY A 1 101 ? -2.309 8.460 1.328 1.00 85.44 101 GLY A N 1
ATOM 813 C CA . GLY A 1 101 ? -1.027 8.501 0.630 1.00 85.44 101 GLY A CA 1
ATOM 814 C C . GLY A 1 101 ? 0.061 9.143 1.490 1.00 85.44 101 GLY A C 1
ATOM 815 O O . GLY A 1 101 ? 0.444 8.592 2.519 1.00 85.44 101 GLY A O 1
ATOM 816 N N . SER A 1 102 ? 0.597 10.287 1.066 1.00 85.81 102 SER A N 1
ATOM 817 C CA . SER A 1 102 ? 1.555 11.071 1.861 1.00 85.81 102 SER A CA 1
ATOM 818 C C . SER A 1 102 ? 0.907 12.224 2.633 1.00 85.81 102 SER A C 1
ATOM 820 O O . SER A 1 102 ? 1.627 13.076 3.144 1.00 85.81 102 SER A O 1
ATOM 822 N N . LEU A 1 103 ? -0.419 12.328 2.633 1.00 87.69 103 LEU A N 1
ATOM 823 C CA . LEU A 1 103 ? -1.152 13.394 3.300 1.00 87.69 103 LEU A CA 1
ATOM 824 C C . LEU A 1 103 ? -1.745 12.838 4.589 1.00 87.69 103 LEU A C 1
ATOM 826 O O . LEU A 1 103 ? -2.578 11.938 4.551 1.00 87.69 103 LEU A O 1
ATOM 830 N N . LEU A 1 104 ? -1.285 13.357 5.716 1.00 89.75 104 LEU A N 1
ATOM 831 C CA . LEU A 1 104 ? -1.967 13.225 6.989 1.00 89.75 104 LEU A CA 1
ATOM 832 C C . LEU A 1 104 ? -2.900 14.421 7.123 1.00 89.75 104 LEU A C 1
ATOM 834 O O . LEU A 1 104 ? -2.565 15.535 6.735 1.00 89.75 104 LEU A O 1
ATOM 838 N N . SER A 1 105 ? -4.069 14.190 7.673 1.00 89.25 105 SER A N 1
ATOM 839 C CA . SER A 1 105 ? -5.064 15.220 7.897 1.00 89.25 105 SER A CA 1
ATOM 840 C C . SER A 1 105 ? -5.622 15.037 9.293 1.00 89.25 105 SER A C 1
ATOM 842 O O . SER A 1 105 ? -5.829 13.905 9.737 1.00 89.25 105 SER A O 1
ATOM 844 N N . GLN A 1 106 ? -5.736 16.150 10.000 1.00 89.88 106 GLN A N 1
ATOM 845 C CA . GLN A 1 106 ? -6.153 16.200 11.387 1.00 89.88 106 GLN A CA 1
ATOM 846 C C . GLN A 1 106 ? -7.251 17.245 11.510 1.00 89.88 106 GLN A C 1
ATOM 848 O O . GLN A 1 106 ? -7.132 18.344 10.971 1.00 89.88 106 GLN A O 1
ATOM 853 N N . GLY A 1 107 ? -8.331 16.905 12.192 1.00 85.69 107 GLY A N 1
ATOM 854 C CA . GLY A 1 107 ? -9.494 17.763 12.307 1.00 85.69 107 GLY A CA 1
ATOM 855 C C . GLY A 1 107 ? -10.141 17.633 13.668 1.00 85.69 107 GLY A C 1
ATOM 856 O O . GLY A 1 107 ? -9.966 16.650 14.389 1.00 85.69 107 GLY A O 1
ATOM 857 N N . THR A 1 108 ? -10.932 18.641 14.013 1.00 84.06 108 THR A N 1
ATOM 858 C CA . THR A 1 108 ? -11.916 18.500 15.087 1.00 84.06 108 THR A CA 1
ATOM 859 C C . THR A 1 108 ? -13.302 18.449 14.482 1.00 84.06 108 THR A C 1
ATOM 861 O O . THR A 1 108 ? -13.558 19.134 13.495 1.00 84.06 108 THR A O 1
ATOM 864 N N . THR A 1 109 ? -14.228 17.741 15.128 1.00 78.38 109 THR A N 1
ATOM 865 C CA . THR A 1 109 ? -15.642 17.708 14.702 1.00 78.38 109 THR A CA 1
ATOM 866 C C . THR A 1 109 ? -16.231 19.112 14.424 1.00 78.38 109 THR A C 1
ATOM 868 O O . THR A 1 109 ? -17.111 19.264 13.582 1.00 78.38 109 THR A O 1
ATOM 871 N N . TYR A 1 110 ? -15.752 20.162 15.108 1.00 79.12 110 TYR A N 1
ATOM 872 C CA . TYR A 1 110 ? -16.300 21.527 15.026 1.00 79.12 110 TYR A CA 1
ATOM 873 C C . TYR A 1 110 ? -15.286 22.621 14.654 1.00 79.12 110 TYR A C 1
ATOM 875 O O . TYR A 1 110 ? -15.563 23.800 14.885 1.00 79.12 110 TYR A O 1
ATOM 883 N N . GLY A 1 111 ? -14.110 22.272 14.141 1.00 79.56 111 GLY A N 1
ATOM 884 C CA . GLY A 1 111 ? -13.029 23.236 13.924 1.00 79.56 111 GLY A CA 1
ATOM 885 C C . GLY A 1 111 ? -12.329 23.076 12.580 1.00 79.56 111 GLY A C 1
ATOM 886 O O . GLY A 1 111 ? -12.762 22.275 11.755 1.00 79.56 111 GLY A O 1
ATOM 887 N N . PRO A 1 112 ? -11.279 23.880 12.336 1.00 78.56 112 PRO A N 1
ATOM 888 C CA . PRO A 1 112 ? -10.520 23.803 11.096 1.00 78.56 112 PRO A CA 1
ATOM 889 C C . PRO A 1 112 ? -9.855 22.432 10.949 1.00 78.56 112 PRO A C 1
ATOM 891 O O . PRO A 1 112 ? -9.519 21.785 11.945 1.00 78.56 112 PRO A O 1
ATOM 894 N N . GLU A 1 113 ? -9.656 22.023 9.698 1.00 79.44 113 GLU A N 1
ATOM 895 C CA . GLU A 1 113 ? -8.850 20.856 9.363 1.00 79.44 113 GLU A CA 1
ATOM 896 C C . GLU A 1 113 ? -7.446 21.301 8.950 1.00 79.44 113 GLU A C 1
ATOM 898 O O . GLU A 1 113 ? -7.254 22.216 8.137 1.00 79.44 113 GLU A O 1
ATOM 903 N N . GLU A 1 114 ? -6.456 20.629 9.519 1.00 82.25 114 GLU A N 1
ATOM 904 C CA . GLU A 1 114 ? -5.049 20.822 9.224 1.00 82.25 114 GLU A CA 1
ATOM 905 C C . GLU A 1 114 ? -4.527 19.659 8.390 1.00 82.25 114 GLU A C 1
ATOM 907 O O . GLU A 1 114 ? -4.692 18.484 8.732 1.00 82.25 114 GLU A O 1
ATOM 912 N N . PHE A 1 115 ? -3.845 19.988 7.299 1.00 83.38 115 PHE A N 1
ATOM 913 C CA . PHE A 1 115 ? -3.260 19.010 6.401 1.00 83.38 115 PHE A CA 1
ATOM 914 C C . PHE A 1 115 ? -1.739 19.056 6.502 1.00 83.38 115 PHE A C 1
ATOM 916 O O . PHE A 1 115 ? -1.095 20.090 6.323 1.00 83.38 115 PHE A O 1
ATOM 923 N N . TRP A 1 116 ? -1.170 17.885 6.749 1.00 82.50 116 TRP A N 1
ATOM 924 C CA . TRP A 1 116 ? 0.239 17.642 6.997 1.00 82.50 116 TRP A CA 1
ATOM 925 C C . TRP A 1 116 ? 0.791 16.774 5.875 1.00 82.50 116 TRP A C 1
ATOM 927 O O . TRP A 1 116 ? 0.432 15.602 5.724 1.00 82.50 116 TRP A O 1
ATOM 937 N N . LYS A 1 117 ? 1.714 17.310 5.076 1.00 85.62 117 LYS A N 1
ATOM 938 C CA . LYS A 1 117 ? 2.424 16.479 4.101 1.00 85.62 117 LYS A CA 1
ATOM 939 C C . LYS A 1 117 ? 3.539 15.694 4.790 1.00 85.62 117 LYS A C 1
ATOM 941 O O . LYS A 1 117 ? 4.584 16.248 5.128 1.00 85.62 117 LYS A O 1
ATOM 946 N N . LEU A 1 118 ? 3.349 14.384 4.922 1.00 83.69 118 LEU A N 1
ATOM 947 C CA . LEU A 1 118 ? 4.352 13.464 5.448 1.00 83.69 118 LEU A CA 1
ATOM 948 C C . LEU A 1 118 ? 5.522 13.361 4.465 1.00 83.69 118 LEU A C 1
ATOM 950 O O . LEU A 1 118 ? 5.353 12.962 3.307 1.00 83.69 118 LEU A O 1
ATOM 954 N N . SER A 1 119 ? 6.715 13.734 4.924 1.00 81.31 119 SER A N 1
ATOM 955 C CA . SER A 1 119 ? 7.931 13.694 4.117 1.00 81.31 119 SER A CA 1
ATOM 956 C C . SER A 1 119 ? 8.980 12.762 4.713 1.00 81.31 119 SER A C 1
ATOM 958 O O . SER A 1 119 ? 9.279 12.773 5.911 1.00 81.31 119 SER A O 1
ATOM 960 N N . ASN A 1 120 ? 9.638 12.019 3.825 1.00 69.19 120 ASN A N 1
ATOM 961 C CA . ASN A 1 120 ? 10.846 11.280 4.171 1.00 69.19 120 ASN A CA 1
ATOM 962 C C . ASN A 1 120 ? 12.033 12.219 4.421 1.00 69.19 120 ASN A C 1
ATOM 964 O O . ASN A 1 120 ? 12.916 11.879 5.208 1.00 69.19 120 ASN A O 1
ATOM 968 N N . SER A 1 121 ? 12.078 13.394 3.778 1.00 62.78 121 SER A N 1
ATOM 969 C CA . SER A 1 121 ? 13.165 14.350 4.003 1.00 62.78 121 SER A CA 1
ATOM 970 C C . SER A 1 121 ? 13.118 14.907 5.428 1.00 62.78 121 SER A C 1
ATOM 972 O O . SER A 1 121 ? 12.062 14.998 6.045 1.00 62.78 121 SER A O 1
ATOM 974 N N . LEU A 1 122 ? 14.282 15.294 5.956 1.00 50.31 122 LEU A N 1
ATOM 975 C CA . LEU A 1 122 ? 14.426 15.976 7.250 1.00 50.31 122 LEU A CA 1
ATOM 976 C C . LEU A 1 122 ? 13.796 17.385 7.285 1.00 50.31 122 LEU A C 1
ATOM 978 O O . LEU A 1 122 ? 14.016 18.113 8.245 1.00 50.31 122 LEU A O 1
ATOM 982 N N . GLY A 1 123 ? 13.095 17.793 6.223 1.00 57.31 123 GLY A N 1
ATOM 983 C CA . GLY A 1 123 ? 12.389 19.066 6.205 1.00 57.31 123 GLY A CA 1
ATOM 984 C C . GLY A 1 123 ? 11.197 19.010 7.146 1.00 57.31 123 GLY A C 1
ATOM 985 O O . GLY A 1 123 ? 10.565 17.957 7.270 1.00 57.31 123 GLY A O 1
ATOM 986 N N . ASP A 1 124 ? 10.916 20.141 7.788 1.00 58.59 124 ASP A N 1
ATOM 987 C CA . ASP A 1 124 ? 9.705 20.305 8.578 1.00 58.59 124 ASP A CA 1
ATOM 988 C C . ASP A 1 124 ? 8.490 19.935 7.710 1.00 58.59 124 ASP A C 1
ATOM 990 O O . ASP A 1 124 ? 8.499 20.211 6.499 1.00 58.59 124 ASP A O 1
ATOM 994 N N . PRO A 1 125 ? 7.476 19.266 8.285 1.00 62.94 125 PRO A N 1
ATOM 995 C CA . PRO A 1 125 ? 6.204 19.075 7.610 1.00 62.94 125 PRO A CA 1
ATOM 996 C C . PRO A 1 125 ? 5.752 20.404 6.996 1.00 62.94 125 PRO A C 1
ATOM 998 O O . PRO A 1 125 ? 5.886 21.468 7.601 1.00 62.94 125 PRO A O 1
ATOM 1001 N N . HIS A 1 126 ? 5.320 20.354 5.738 1.00 66.81 126 HIS A N 1
ATOM 1002 C CA . HIS A 1 126 ? 4.686 21.516 5.140 1.00 66.81 126 HIS A CA 1
ATOM 1003 C C . HIS A 1 126 ? 3.210 21.452 5.478 1.00 66.81 126 HIS A C 1
ATOM 1005 O O . HIS A 1 126 ? 2.499 20.575 4.977 1.00 66.81 126 HIS A O 1
ATOM 1011 N N . ASP A 1 127 ? 2.812 22.396 6.315 1.00 68.00 127 ASP A N 1
ATOM 1012 C CA . ASP A 1 127 ? 1.457 22.517 6.815 1.00 68.00 127 ASP A CA 1
ATOM 1013 C C . ASP A 1 127 ? 0.696 23.449 5.884 1.00 68.00 127 ASP A C 1
ATOM 1015 O O . ASP A 1 127 ? 1.190 24.514 5.489 1.00 68.00 1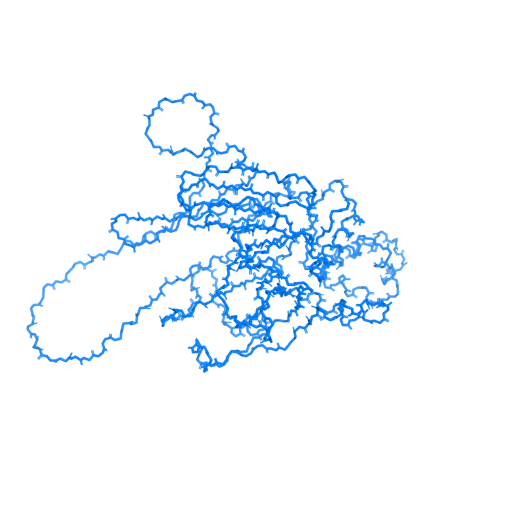27 ASP A O 1
ATOM 1019 N N . PHE A 1 128 ? -0.507 23.041 5.510 1.00 74.38 128 PHE A N 1
ATOM 1020 C CA . PHE A 1 128 ? -1.487 23.967 4.976 1.00 74.38 128 PHE A CA 1
ATOM 1021 C C . PHE A 1 128 ? -2.818 23.733 5.679 1.00 74.38 128 PHE A C 1
ATOM 1023 O O . PHE A 1 128 ? -3.244 22.603 5.913 1.00 74.38 128 PHE A O 1
ATOM 1030 N N . GLU A 1 129 ? -3.462 24.833 6.040 1.00 72.81 129 GLU A N 1
ATOM 1031 C CA . GLU A 1 129 ? -4.758 24.818 6.703 1.00 72.81 129 GLU A CA 1
ATOM 1032 C C . GLU A 1 129 ? -5.852 24.967 5.651 1.00 72.81 129 GLU A C 1
ATOM 1034 O O . GLU A 1 129 ? -5.782 25.849 4.788 1.00 72.81 129 GLU A O 1
ATOM 1039 N N . VAL A 1 130 ? -6.884 24.128 5.737 1.00 73.44 130 VAL A N 1
ATOM 1040 C CA . VAL A 1 130 ? -8.109 24.316 4.961 1.00 73.44 130 VAL A CA 1
ATOM 1041 C C . VAL A 1 130 ? -9.214 24.677 5.942 1.00 73.44 130 VAL A C 1
ATOM 1043 O O . VAL A 1 130 ? -9.730 23.850 6.690 1.00 73.44 130 VAL A O 1
ATOM 1046 N N . LEU A 1 131 ? -9.587 25.955 5.942 1.00 73.31 131 LEU A N 1
ATOM 1047 C CA . LEU A 1 131 ? -10.711 26.447 6.729 1.00 73.31 131 LEU A CA 1
ATOM 1048 C C . LEU A 1 131 ? -12.020 26.031 6.059 1.00 73.31 131 LEU A C 1
ATOM 1050 O O . LEU A 1 131 ? -12.413 26.589 5.031 1.00 73.31 131 LEU A O 1
ATOM 1054 N N . MET A 1 132 ? -12.710 25.074 6.673 1.00 71.38 132 MET A N 1
ATOM 1055 C CA . MET A 1 132 ? -14.056 24.678 6.276 1.00 71.38 132 MET A CA 1
ATOM 1056 C C . MET A 1 132 ? -15.092 25.279 7.230 1.00 71.38 132 MET A C 1
ATOM 1058 O O . MET A 1 132 ? -14.929 25.263 8.445 1.00 71.38 132 MET A O 1
ATOM 1062 N N . GLU A 1 133 ? -16.151 25.874 6.672 1.00 73.62 133 GLU A N 1
ATOM 1063 C CA . GLU A 1 133 ? -17.220 26.528 7.450 1.00 73.62 133 GLU A CA 1
ATOM 1064 C C . GLU A 1 133 ? -18.259 25.528 8.002 1.00 73.62 133 GLU A C 1
ATOM 1066 O O . GLU A 1 133 ? -19.193 25.931 8.700 1.00 73.62 133 GLU A O 1
ATOM 1071 N N . HIS A 1 134 ? -18.132 24.236 7.680 1.00 72.94 134 HIS A N 1
ATOM 1072 C CA . HIS A 1 134 ? -19.134 23.206 7.961 1.00 72.94 134 HIS A CA 1
ATOM 1073 C C . HIS A 1 134 ? -18.586 22.084 8.848 1.00 72.94 134 HIS A C 1
ATOM 1075 O O . HIS A 1 134 ? -17.392 21.807 8.856 1.00 72.94 134 HIS A O 1
ATOM 1081 N N . THR A 1 135 ? -19.485 21.448 9.607 1.00 73.56 135 THR A N 1
ATOM 1082 C CA . THR A 1 135 ? -19.190 20.279 10.446 1.00 73.56 135 THR A CA 1
ATOM 1083 C C . THR A 1 135 ? -19.031 19.057 9.554 1.00 73.56 135 THR A C 1
ATOM 1085 O O . THR A 1 135 ? -20.001 18.562 8.971 1.00 73.56 135 THR A O 1
ATOM 1088 N N . ILE A 1 136 ? -17.803 18.567 9.464 1.00 74.94 136 ILE A N 1
ATOM 1089 C CA . ILE A 1 136 ? -17.460 17.426 8.626 1.00 74.94 136 ILE A CA 1
ATOM 1090 C C . ILE A 1 136 ? -17.671 16.158 9.434 1.00 74.94 136 ILE A C 1
ATOM 1092 O O . ILE A 1 136 ? -17.200 16.025 10.560 1.00 74.94 136 ILE A O 1
ATOM 1096 N N . ALA A 1 137 ? -18.446 15.243 8.864 1.00 75.06 137 ALA A N 1
ATOM 1097 C CA . ALA A 1 137 ? -18.687 13.927 9.433 1.00 75.06 137 ALA A CA 1
ATOM 1098 C C . ALA A 1 137 ? -17.512 12.995 9.146 1.00 75.06 137 ALA A C 1
ATOM 1100 O O . ALA A 1 137 ? -17.048 12.268 10.016 1.00 75.06 137 ALA A O 1
ATOM 1101 N N . SER A 1 138 ? -17.070 13.015 7.892 1.00 75.25 138 SER A N 1
ATOM 1102 C CA . SER A 1 138 ? -15.919 12.282 7.389 1.00 75.25 138 SER A CA 1
ATOM 1103 C C . SER A 1 138 ? -15.501 12.874 6.049 1.00 75.25 138 SER A C 1
ATOM 1105 O O . SER A 1 138 ? -16.298 13.533 5.371 1.00 75.25 138 SER A O 1
ATOM 1107 N N . TYR A 1 139 ? -14.277 12.611 5.628 1.00 78.94 139 TYR A N 1
ATOM 1108 C CA . TYR A 1 139 ? -13.814 12.940 4.290 1.00 78.94 139 TYR A CA 1
ATOM 1109 C C . TYR A 1 139 ? -12.880 11.845 3.785 1.00 78.94 139 TYR A C 1
ATOM 1111 O O . TYR A 1 139 ? -12.322 11.068 4.557 1.00 78.94 139 TYR A O 1
ATOM 1119 N N . ALA A 1 140 ? -12.717 11.788 2.472 1.00 78.69 140 ALA A N 1
ATOM 1120 C CA . ALA A 1 140 ? -11.772 10.924 1.795 1.00 78.69 140 ALA A CA 1
ATOM 1121 C C . ALA A 1 140 ? -11.021 11.739 0.747 1.00 78.69 140 ALA A C 1
ATOM 1123 O O . ALA A 1 140 ? -11.600 12.581 0.056 1.00 78.69 140 ALA A O 1
ATOM 1124 N N . VAL A 1 141 ? -9.728 11.476 0.609 1.00 74.75 141 VAL A N 1
ATOM 1125 C CA . VAL A 1 141 ? -8.888 12.118 -0.398 1.00 74.75 141 VAL A CA 1
ATOM 1126 C C . VAL A 1 141 ? -8.482 11.062 -1.433 1.00 74.75 141 VAL A C 1
ATOM 1128 O O . VAL A 1 141 ? -8.143 9.935 -1.092 1.00 74.75 141 VAL A O 1
ATOM 1131 N N . ASP A 1 142 ? -8.503 11.409 -2.718 1.00 70.19 142 ASP A N 1
ATOM 1132 C CA . ASP A 1 142 ? -7.862 10.640 -3.787 1.00 70.19 142 ASP A CA 1
ATOM 1133 C C . ASP A 1 142 ? -6.889 11.563 -4.541 1.00 70.19 142 ASP A C 1
ATOM 1135 O O . ASP A 1 142 ? -7.278 12.266 -5.481 1.00 70.19 142 ASP A O 1
ATOM 1139 N N . PRO A 1 143 ? -5.596 11.563 -4.164 1.00 66.56 143 PRO A N 1
ATOM 1140 C CA . PRO A 1 143 ? -4.591 12.403 -4.802 1.00 66.56 143 PRO A CA 1
ATOM 1141 C C . PRO A 1 143 ? -4.380 12.055 -6.277 1.00 66.56 143 PRO A C 1
ATOM 1143 O O . PRO A 1 143 ? -3.928 12.904 -7.040 1.00 66.56 143 PRO A O 1
ATOM 1146 N N . SER A 1 144 ? -4.697 10.822 -6.700 1.00 59.56 144 SER A N 1
ATOM 1147 C CA . SER A 1 144 ? -4.536 10.398 -8.097 1.00 59.56 144 SER A CA 1
ATOM 1148 C C . SER A 1 144 ? -5.545 11.066 -9.030 1.00 59.56 144 SER A C 1
ATOM 1150 O O . SER A 1 144 ? -5.279 11.228 -10.222 1.00 59.56 144 SER A O 1
ATOM 1152 N N . GLN A 1 145 ? -6.683 11.484 -8.475 1.00 67.50 145 GLN A N 1
ATOM 1153 C CA . GLN A 1 145 ? -7.749 12.179 -9.186 1.00 67.50 145 GLN A CA 1
ATOM 1154 C C . GLN A 1 145 ? -7.815 13.669 -8.849 1.00 67.50 145 GLN A C 1
ATOM 1156 O O . GLN A 1 145 ? -8.692 14.352 -9.375 1.00 67.50 145 GLN A O 1
ATOM 1161 N N . ASP A 1 146 ? -6.897 14.164 -8.008 1.00 70.00 146 ASP A N 1
ATOM 1162 C CA . ASP A 1 146 ? -6.976 15.503 -7.421 1.00 70.00 146 ASP A CA 1
ATOM 1163 C C . ASP A 1 146 ? -8.365 15.731 -6.805 1.00 70.00 146 ASP A C 1
ATOM 1165 O O . ASP A 1 146 ? -9.086 16.648 -7.188 1.00 70.00 146 ASP A O 1
ATOM 1169 N N . LEU A 1 147 ? -8.785 14.815 -5.927 1.00 74.81 147 LEU A N 1
ATOM 1170 C CA . LEU A 1 147 ? -10.146 14.762 -5.411 1.00 74.81 147 LEU A CA 1
ATOM 1171 C C . LEU A 1 147 ? -10.169 14.771 -3.879 1.00 74.81 147 LEU A C 1
ATOM 1173 O O . LEU A 1 147 ? -9.528 13.944 -3.238 1.00 74.81 147 LEU A O 1
ATOM 1177 N N . LEU A 1 148 ? -10.969 15.668 -3.309 1.00 79.12 148 LEU A N 1
ATOM 1178 C CA . LEU A 1 148 ? -11.419 15.641 -1.920 1.00 79.12 148 LEU A CA 1
ATOM 1179 C C . LEU A 1 148 ? -12.934 15.410 -1.910 1.00 79.12 148 LEU A C 1
ATOM 1181 O O . LEU A 1 148 ? -13.683 16.198 -2.496 1.00 79.12 148 LEU A O 1
ATOM 1185 N N . VAL A 1 149 ? -13.364 14.337 -1.248 1.00 77.12 149 VAL A N 1
ATOM 1186 C CA . VAL A 1 149 ? -14.769 14.036 -0.967 1.00 77.12 149 VAL A CA 1
ATOM 1187 C C . VAL A 1 149 ? -15.025 14.343 0.495 1.00 77.12 149 VAL A C 1
ATOM 1189 O O . VAL A 1 149 ? -14.435 13.713 1.362 1.00 77.12 149 VAL A O 1
ATOM 1192 N N . VAL A 1 150 ? -15.917 15.286 0.770 1.00 76.75 150 VAL A N 1
ATOM 1193 C CA . VAL A 1 150 ? -16.324 15.634 2.137 1.00 76.75 150 VAL A CA 1
ATOM 1194 C C . VAL A 1 150 ? -17.766 15.202 2.341 1.00 76.75 150 VAL A C 1
ATOM 1196 O O . VAL A 1 150 ? -18.606 15.428 1.467 1.00 76.75 150 VAL A O 1
ATOM 1199 N N . THR A 1 151 ? -18.045 14.586 3.485 1.00 74.50 151 THR A N 1
ATOM 1200 C CA . THR A 1 151 ? -19.399 14.275 3.945 1.00 74.50 151 THR A CA 1
ATOM 1201 C C . THR A 1 151 ? -19.728 15.140 5.151 1.00 74.50 151 THR A C 1
ATOM 1203 O O . THR A 1 151 ? -18.949 15.244 6.097 1.00 74.50 151 THR A O 1
ATOM 1206 N N . GLU A 1 152 ? -20.892 15.770 5.114 1.00 76.62 152 GLU A N 1
ATOM 1207 C CA . GLU A 1 152 ? -21.385 16.616 6.198 1.00 76.62 152 GLU A CA 1
ATOM 1208 C C . GLU A 1 152 ? -22.546 15.922 6.916 1.00 76.62 152 GLU A C 1
ATOM 1210 O O . GLU A 1 152 ? -23.416 15.317 6.279 1.00 76.62 152 GLU A O 1
ATOM 1215 N N . ASN A 1 153 ? -22.574 16.026 8.247 1.00 71.75 153 ASN A N 1
ATOM 1216 C CA . ASN A 1 153 ? -23.692 15.545 9.054 1.00 71.75 153 ASN A CA 1
ATOM 1217 C C . ASN A 1 153 ? -24.759 16.639 9.138 1.00 71.75 153 ASN A C 1
ATOM 1219 O O . ASN A 1 153 ? -24.616 17.600 9.895 1.00 71.75 153 ASN A O 1
ATOM 1223 N N . PHE A 1 154 ? -25.877 16.472 8.429 1.00 64.88 154 PHE A N 1
ATOM 1224 C CA . PHE A 1 154 ? -27.034 17.341 8.631 1.00 64.88 154 PHE A CA 1
ATOM 1225 C C . PHE A 1 154 ? -27.923 16.777 9.730 1.00 64.88 154 PHE A C 1
ATOM 1227 O O . PHE A 1 154 ? -28.610 15.771 9.552 1.00 64.88 154 PHE A O 1
ATOM 1234 N N . THR A 1 155 ? -27.972 17.470 10.864 1.00 58.06 155 THR A N 1
ATOM 1235 C CA . THR A 1 155 ? -29.055 17.274 11.827 1.00 58.06 155 THR A CA 1
ATOM 1236 C C . THR A 1 155 ? -30.221 18.172 11.420 1.00 58.06 155 THR A C 1
ATOM 1238 O O . THR A 1 155 ? -30.222 19.378 11.663 1.00 58.06 155 THR A O 1
ATOM 1241 N N . SER A 1 156 ? -31.230 17.606 10.749 1.00 53.94 156 SER A N 1
ATOM 1242 C CA . SER A 1 156 ? -32.484 18.336 10.546 1.00 53.94 156 SER A CA 1
ATOM 1243 C C . SER A 1 156 ? -33.212 18.453 11.890 1.00 53.94 156 SER A C 1
ATOM 1245 O O . SER A 1 156 ? -33.473 17.429 12.526 1.00 53.94 156 SER A O 1
ATOM 1247 N N . PRO A 1 157 ? -33.602 19.660 12.337 1.00 52.72 157 PRO A N 1
ATOM 1248 C CA . PRO A 1 157 ? -34.234 19.858 13.641 1.00 52.72 157 PRO A CA 1
ATOM 1249 C C . PRO A 1 157 ? -35.648 19.259 13.768 1.00 52.72 157 PRO A C 1
ATOM 1251 O O . PRO A 1 157 ? -36.286 19.457 14.797 1.00 52.72 157 PRO A O 1
ATOM 1254 N N . SER A 1 158 ? -36.175 18.558 12.753 1.00 43.78 158 SER A N 1
ATOM 1255 C CA . SER A 1 158 ? -37.588 18.138 12.740 1.00 43.78 158 SER A CA 1
ATOM 1256 C C . SER A 1 158 ? -37.895 16.679 12.391 1.00 43.78 158 SER A C 1
ATOM 1258 O O . SER A 1 158 ? -39.063 16.328 12.460 1.00 43.78 158 SER A O 1
ATOM 1260 N N . ASN A 1 159 ? -36.916 15.814 12.111 1.00 36.78 159 ASN A N 1
ATOM 1261 C CA . ASN A 1 159 ? -37.048 14.345 12.100 1.00 36.78 159 ASN A CA 1
ATOM 1262 C C . ASN A 1 159 ? -35.638 13.746 11.955 1.00 36.78 159 ASN A C 1
ATOM 1264 O O . ASN A 1 159 ? -34.842 14.282 11.187 1.00 36.78 159 ASN A O 1
ATOM 1268 N N . ILE A 1 160 ? -35.315 12.665 12.677 1.00 34.09 160 ILE A N 1
ATOM 1269 C CA . ILE A 1 160 ? -33.998 12.000 12.617 1.00 34.09 160 ILE A CA 1
ATOM 1270 C C . ILE A 1 160 ? -33.878 11.267 11.272 1.00 34.09 160 ILE A C 1
ATOM 1272 O O . ILE A 1 160 ? -34.112 10.068 11.168 1.00 34.09 160 ILE A O 1
ATOM 1276 N N . ALA A 1 161 ? -33.559 12.017 10.227 1.00 30.91 161 ALA A N 1
ATOM 1277 C CA . ALA A 1 161 ? -33.011 11.515 8.983 1.00 30.91 161 ALA A CA 1
ATOM 1278 C C . ALA A 1 161 ? -31.613 12.122 8.864 1.00 30.91 161 ALA A C 1
ATOM 1280 O O . ALA A 1 161 ? -31.472 13.345 8.822 1.00 30.91 161 ALA A O 1
ATOM 1281 N N . VAL A 1 162 ? -30.586 11.273 8.871 1.00 35.00 162 VAL A N 1
ATOM 1282 C CA . VAL A 1 162 ? -29.221 11.693 8.549 1.00 35.00 162 VAL A CA 1
ATOM 1283 C C . VAL A 1 162 ? -29.183 11.867 7.037 1.00 35.00 162 VAL A C 1
ATOM 1285 O O . VAL A 1 162 ? -29.249 10.889 6.296 1.00 35.00 162 VAL A O 1
ATOM 1288 N N . LEU A 1 163 ? -29.165 13.115 6.574 1.00 36.31 163 LEU A N 1
ATOM 1289 C CA . LEU A 1 163 ? -28.895 13.419 5.175 1.00 36.31 163 LEU A CA 1
ATOM 1290 C C . LEU A 1 163 ? -27.377 13.524 5.030 1.00 36.31 163 LEU A C 1
ATOM 1292 O O . LEU A 1 163 ? -26.762 14.326 5.728 1.00 36.31 163 LEU A O 1
ATOM 1296 N N . MET A 1 164 ? -26.783 12.722 4.149 1.00 37.03 164 MET A N 1
ATOM 1297 C CA . MET A 1 164 ? -25.371 12.840 3.793 1.00 37.03 164 MET A CA 1
ATOM 1298 C C . MET A 1 164 ? -25.279 13.652 2.499 1.00 37.03 164 MET A C 1
ATOM 1300 O O . MET A 1 164 ? -25.863 13.267 1.485 1.00 37.03 164 MET A O 1
ATOM 1304 N N . GLN A 1 165 ? -24.591 14.795 2.533 1.00 40.97 165 GLN A N 1
ATOM 1305 C CA . GLN A 1 165 ? -24.285 15.575 1.331 1.00 40.97 165 GLN A CA 1
ATOM 1306 C C . GLN A 1 165 ? -22.803 15.414 1.012 1.00 40.97 165 GLN A C 1
ATOM 1308 O O . GLN A 1 165 ? -21.958 15.655 1.872 1.00 40.97 165 GLN A O 1
ATOM 1313 N N . SER A 1 166 ? -22.498 15.004 -0.219 1.00 41.41 166 SER A N 1
ATOM 1314 C CA . SER A 1 166 ? -21.122 14.838 -0.686 1.00 41.41 166 SER A CA 1
ATOM 1315 C C . SER A 1 166 ? -20.688 16.034 -1.526 1.00 41.41 166 SER A C 1
ATOM 1317 O O . SER A 1 166 ? -21.336 16.382 -2.519 1.00 41.41 166 SER A O 1
ATOM 1319 N N . HIS A 1 167 ? -19.570 16.642 -1.141 1.00 54.16 167 HIS A N 1
ATOM 1320 C CA . HIS A 1 167 ? -18.927 17.740 -1.860 1.00 54.16 167 HIS A CA 1
ATOM 1321 C C . HIS A 1 167 ? -17.656 17.249 -2.562 1.00 54.16 167 HIS A C 1
ATOM 1323 O O . HIS A 1 167 ? -16.967 16.381 -2.036 1.00 54.16 167 HIS A O 1
ATOM 1329 N N . TRP A 1 168 ? -17.353 17.808 -3.740 1.00 52.47 168 TRP A N 1
ATOM 1330 C CA . TRP A 1 168 ? -16.214 17.414 -4.583 1.00 52.47 168 TRP A CA 1
ATOM 1331 C C . TRP A 1 168 ? -15.362 18.644 -4.902 1.00 52.47 168 TRP A C 1
ATOM 1333 O O . TRP A 1 168 ? -15.863 19.583 -5.528 1.00 52.47 168 TRP A O 1
ATOM 1343 N N . ALA A 1 169 ? -14.094 18.643 -4.494 1.00 59.81 169 ALA A N 1
ATOM 1344 C CA . ALA A 1 169 ? -13.133 19.703 -4.813 1.00 59.81 169 ALA A CA 1
ATOM 1345 C C . ALA A 1 169 ? -11.793 19.154 -5.297 1.00 59.81 169 ALA A C 1
ATOM 1347 O O . ALA A 1 169 ? -11.434 18.012 -5.012 1.00 59.81 169 ALA A O 1
ATOM 1348 N N . ARG A 1 170 ? -11.055 20.017 -6.002 1.00 53.16 170 ARG A N 1
ATOM 1349 C CA . ARG A 1 170 ? -9.655 19.803 -6.371 1.00 53.16 170 ARG A CA 1
ATOM 1350 C C . ARG A 1 170 ? -8.730 20.257 -5.253 1.00 53.16 170 ARG A C 1
ATOM 1352 O O . ARG A 1 170 ? -8.840 21.400 -4.815 1.00 53.16 170 ARG A O 1
ATOM 1359 N N . LEU A 1 171 ? -7.799 19.403 -4.830 1.00 54.91 171 LEU A N 1
ATOM 1360 C CA . LEU A 1 171 ? -6.884 19.665 -3.710 1.00 54.91 171 LEU A CA 1
ATOM 1361 C C . LEU A 1 171 ? -6.019 20.902 -3.970 1.00 54.91 171 LEU A C 1
ATOM 1363 O O . LEU A 1 171 ? -5.838 21.725 -3.078 1.00 54.91 171 LEU A O 1
ATOM 1367 N N . TYR A 1 172 ? -5.532 21.087 -5.199 1.00 54.00 172 TYR A N 1
ATOM 1368 C CA . TYR A 1 172 ? -4.693 22.245 -5.544 1.00 54.00 172 TYR A CA 1
ATOM 1369 C C . TYR A 1 172 ? -5.467 23.562 -5.660 1.00 54.00 172 TYR A C 1
ATOM 1371 O O . TYR A 1 172 ? -4.873 24.639 -5.627 1.00 54.00 172 TYR A O 1
ATOM 1379 N N . GLU A 1 173 ? -6.793 23.505 -5.790 1.00 53.50 173 GLU A N 1
ATOM 1380 C CA . GLU A 1 173 ? -7.627 24.705 -5.727 1.00 53.50 173 GLU A CA 1
ATOM 1381 C C . GLU A 1 173 ? -7.870 25.139 -4.268 1.00 53.50 173 GLU A C 1
ATOM 1383 O O . GLU A 1 173 ? -8.192 26.307 -4.042 1.00 53.50 173 GLU A O 1
ATOM 1388 N N . CYS A 1 174 ? -7.632 24.253 -3.286 1.00 46.78 174 CYS A N 1
ATOM 1389 C CA . CYS A 1 174 ? -7.842 24.501 -1.856 1.00 46.78 174 CYS A CA 1
ATOM 1390 C C . CYS A 1 174 ? -6.796 25.407 -1.192 1.00 46.78 174 CYS A C 1
ATOM 1392 O O . CYS A 1 174 ? -7.116 26.001 -0.166 1.00 46.78 174 CYS A O 1
ATOM 1394 N N . GLU A 1 175 ? -5.610 25.612 -1.786 1.00 45.88 175 GLU A N 1
ATOM 1395 C CA . GLU A 1 175 ? -4.534 26.455 -1.216 1.00 45.88 175 GLU A CA 1
ATOM 1396 C C . GLU A 1 175 ? -4.940 27.933 -0.979 1.00 45.88 175 GLU A C 1
ATOM 1398 O O . GLU A 1 175 ? -4.167 28.698 -0.410 1.00 45.88 175 GLU A O 1
ATOM 1403 N N . ASN A 1 176 ? -6.134 28.375 -1.409 1.00 40.81 176 ASN A N 1
ATOM 1404 C CA . ASN A 1 176 ? -6.648 29.736 -1.182 1.00 40.81 176 ASN A CA 1
ATOM 1405 C C . ASN A 1 176 ? -8.170 29.810 -0.911 1.00 40.81 176 ASN A C 1
ATOM 1407 O O . ASN A 1 176 ? -8.800 30.829 -1.219 1.00 40.81 176 ASN A O 1
ATOM 1411 N N . ILE A 1 177 ? -8.797 28.752 -0.386 1.00 39.12 177 ILE A N 1
ATOM 1412 C CA . ILE A 1 177 ? -10.255 28.738 -0.180 1.00 39.12 177 ILE A CA 1
ATOM 1413 C C . ILE A 1 177 ? -10.624 29.297 1.200 1.00 39.12 177 ILE A C 1
ATOM 1415 O O . ILE A 1 177 ? -10.304 28.727 2.233 1.00 39.12 177 ILE A O 1
ATOM 1419 N N . SER A 1 178 ? -11.382 30.394 1.194 1.00 38.97 178 SER A N 1
ATOM 1420 C CA . SER A 1 178 ? -12.348 30.717 2.245 1.00 38.97 178 SER A CA 1
ATOM 1421 C C . SER A 1 178 ? -13.721 30.414 1.654 1.00 38.97 178 SER A C 1
ATOM 1423 O O . SER A 1 178 ? -14.119 31.025 0.657 1.00 38.97 178 SER A O 1
ATOM 1425 N N . LEU A 1 179 ? -14.420 29.428 2.214 1.00 35.38 179 LEU A N 1
ATOM 1426 C CA . LEU A 1 179 ? -15.826 29.201 1.889 1.00 35.38 179 LEU A CA 1
ATOM 1427 C C . LEU A 1 179 ? -16.616 30.414 2.407 1.00 35.38 179 LEU A C 1
ATOM 1429 O O . LEU A 1 179 ? -16.297 30.941 3.461 1.00 35.38 179 LEU A O 1
ATOM 1433 N N . GLN A 1 180 ? -17.555 30.930 1.614 1.00 32.62 180 GLN A N 1
ATOM 1434 C CA . GLN A 1 180 ? -18.557 31.904 2.054 1.00 32.62 180 GLN A CA 1
ATOM 1435 C C . GLN A 1 180 ? -19.877 31.537 1.382 1.00 32.62 180 GLN A C 1
ATOM 1437 O O . GLN A 1 180 ? -19.943 31.352 0.161 1.00 32.62 180 GLN A O 1
ATOM 1442 N N . THR A 1 181 ? -20.946 31.458 2.165 1.00 32.41 181 THR A N 1
ATOM 1443 C CA . THR A 1 181 ? -22.284 31.109 1.674 1.00 32.41 181 THR A CA 1
ATOM 1444 C C . THR A 1 181 ? -22.907 32.179 0.763 1.00 32.41 181 THR A C 1
ATOM 1446 O O . THR A 1 181 ? -22.768 33.390 0.951 1.00 32.41 181 THR A O 1
ATOM 1449 N N . PHE A 1 182 ? -23.685 31.727 -0.230 1.00 32.97 182 PHE A N 1
ATOM 1450 C CA . PHE A 1 182 ? -24.662 32.556 -0.942 1.00 32.97 182 PHE A CA 1
ATOM 1451 C C . PHE A 1 182 ? -25.904 32.725 -0.048 1.00 32.97 182 PHE A C 1
ATOM 1453 O O . PHE A 1 182 ? -26.834 31.925 -0.098 1.00 32.97 182 PHE A O 1
ATOM 1460 N N . GLY A 1 183 ? -25.918 33.774 0.781 1.00 29.84 183 GLY A N 1
ATOM 1461 C CA . GLY A 1 183 ? -27.043 34.081 1.668 1.00 29.84 183 GLY A CA 1
ATOM 1462 C C . GLY A 1 183 ? -27.067 35.533 2.156 1.00 29.84 183 GLY A C 1
ATOM 1463 O O . GLY A 1 183 ? -26.444 35.871 3.148 1.00 29.84 183 GLY A O 1
ATOM 1464 N N . SER A 1 184 ? -27.851 36.370 1.466 1.00 34.88 184 SER A N 1
ATOM 1465 C CA . SER A 1 184 ? -28.321 37.720 1.840 1.00 34.88 184 SER A CA 1
ATOM 1466 C C . SER A 1 184 ? -27.289 38.843 2.091 1.00 34.88 184 SER A C 1
ATOM 1468 O O . SER A 1 184 ? -26.847 39.092 3.207 1.00 34.88 184 SER A O 1
ATOM 1470 N N . ASN A 1 185 ? -27.059 39.633 1.031 1.00 36.28 185 ASN A N 1
ATOM 1471 C CA . ASN A 1 185 ? -26.757 41.076 1.004 1.00 36.28 185 ASN A CA 1
ATOM 1472 C C . ASN A 1 185 ? -26.165 41.721 2.276 1.00 36.28 185 ASN A C 1
ATOM 1474 O O . ASN A 1 185 ? -26.897 42.286 3.091 1.00 36.28 185 ASN A O 1
ATOM 1478 N N . ARG A 1 186 ? -24.834 41.839 2.327 1.00 35.28 186 ARG A N 1
ATOM 1479 C CA . ARG A 1 186 ? -24.144 43.010 2.896 1.00 35.28 186 ARG A CA 1
ATOM 1480 C C . ARG A 1 186 ? -22.801 43.225 2.200 1.00 35.28 186 ARG A C 1
ATOM 1482 O O . ARG A 1 186 ? -22.096 42.276 1.886 1.00 35.28 186 ARG A O 1
ATOM 1489 N N . HIS A 1 187 ? -22.490 44.486 1.907 1.00 38.97 187 HIS A N 1
ATOM 1490 C CA . HIS A 1 187 ? -21.254 44.902 1.250 1.00 38.97 187 HIS A CA 1
ATOM 1491 C C . HIS A 1 187 ? -20.027 44.562 2.099 1.00 38.97 187 HIS A C 1
ATOM 1493 O O . HIS A 1 187 ? -19.860 45.111 3.187 1.00 38.97 187 HIS A O 1
ATOM 1499 N N . GLN A 1 188 ? -19.136 43.740 1.551 1.00 32.56 188 GLN A N 1
ATOM 1500 C CA . GLN A 1 188 ? -17.752 43.654 1.992 1.00 32.56 188 GLN A CA 1
ATOM 1501 C C . GLN A 1 188 ? -16.855 43.606 0.753 1.00 32.56 188 GLN A C 1
ATOM 1503 O O . GLN A 1 188 ? -17.093 42.844 -0.182 1.00 32.56 188 GLN A O 1
ATOM 1508 N N . THR A 1 189 ? -15.878 44.505 0.719 1.00 36.53 189 THR A N 1
ATOM 1509 C CA . THR A 1 189 ? -14.883 44.653 -0.342 1.00 36.53 189 THR A CA 1
ATOM 1510 C C . THR A 1 189 ? -13.607 43.927 0.072 1.00 36.53 189 THR A C 1
ATOM 1512 O O . THR A 1 189 ? -12.775 44.495 0.776 1.00 36.53 189 THR A O 1
ATOM 1515 N N . SER A 1 190 ? -13.452 42.685 -0.371 1.00 33.78 190 SER A N 1
ATOM 1516 C CA . SER A 1 190 ? -12.154 42.044 -0.591 1.00 33.78 190 SER A CA 1
ATOM 1517 C C . SER A 1 190 ? -12.299 41.098 -1.786 1.00 33.78 190 SER A C 1
ATOM 1519 O O . SER A 1 190 ? -13.348 40.485 -1.980 1.00 33.78 190 SER A O 1
ATOM 1521 N N . GLU A 1 191 ? -11.290 41.056 -2.656 1.00 30.22 191 GLU A N 1
ATOM 1522 C CA . GLU A 1 191 ? -11.273 40.193 -3.840 1.00 30.22 191 GLU A CA 1
ATOM 1523 C C . GLU A 1 191 ? -11.083 38.727 -3.420 1.00 30.22 191 GLU A C 1
ATOM 1525 O O . GLU A 1 191 ? -9.976 38.198 -3.436 1.00 30.22 191 GLU A O 1
ATOM 1530 N N . SER A 1 192 ? -12.168 38.061 -3.028 1.00 30.09 192 SER A N 1
ATOM 1531 C CA . SER A 1 192 ? -12.220 36.605 -2.903 1.00 30.09 192 SER A CA 1
ATOM 1532 C C . SER A 1 192 ? -12.651 35.991 -4.239 1.00 30.09 192 SER A C 1
ATOM 1534 O O . SER A 1 192 ? -13.663 36.371 -4.840 1.00 30.09 192 SER A O 1
ATOM 1536 N N . LYS A 1 193 ? -11.860 35.039 -4.750 1.00 28.98 193 LYS A N 1
ATOM 1537 C CA . LYS A 1 193 ? -12.230 34.259 -5.937 1.00 28.98 193 LYS A CA 1
ATOM 1538 C C . LYS A 1 193 ? -13.402 33.346 -5.571 1.00 28.98 193 LYS A C 1
ATOM 1540 O O . LYS A 1 193 ? -13.265 32.458 -4.739 1.00 28.98 193 LYS A O 1
ATOM 1545 N N . LYS A 1 194 ? -14.559 33.571 -6.194 1.00 29.98 194 LYS A N 1
ATOM 1546 C CA . LYS A 1 194 ? -15.747 32.722 -6.038 1.00 29.98 194 LYS A CA 1
ATOM 1547 C C . LYS A 1 194 ? -15.641 31.510 -6.958 1.00 29.98 194 LYS A C 1
ATOM 1549 O O . LYS A 1 194 ? -15.510 31.685 -8.169 1.00 29.98 194 LYS A O 1
ATOM 1554 N N . PHE A 1 195 ? -15.767 30.311 -6.399 1.00 33.31 195 PHE A N 1
ATOM 1555 C CA . PHE A 1 195 ? -15.793 29.059 -7.155 1.00 33.31 195 PHE A CA 1
ATOM 1556 C C . PHE A 1 195 ? -17.146 28.356 -7.037 1.00 33.31 195 PHE A C 1
ATOM 1558 O O . PHE A 1 195 ? -17.924 28.603 -6.115 1.00 33.31 195 PHE A O 1
ATOM 1565 N N . ARG A 1 196 ? -17.458 27.534 -8.042 1.00 30.81 196 ARG A N 1
ATOM 1566 C CA . ARG A 1 196 ? -18.769 26.911 -8.232 1.00 30.81 196 ARG A CA 1
ATOM 1567 C C . ARG A 1 196 ? -18.665 25.415 -7.955 1.00 30.81 196 ARG A C 1
ATOM 1569 O O . ARG A 1 196 ? -18.095 24.690 -8.761 1.00 30.81 196 ARG A O 1
ATOM 1576 N N . TRP A 1 197 ? -19.269 24.979 -6.859 1.00 34.41 197 TRP A N 1
ATOM 1577 C CA . TRP A 1 197 ? -19.468 23.570 -6.532 1.00 34.41 197 TRP A CA 1
ATOM 1578 C C . TRP A 1 197 ? -20.607 22.967 -7.365 1.00 34.41 197 TRP A C 1
ATOM 1580 O O . TRP A 1 197 ? -21.567 23.661 -7.725 1.00 34.41 197 TRP A O 1
ATOM 1590 N N . SER A 1 198 ? -20.512 21.672 -7.665 1.00 33.53 198 SER A N 1
ATOM 1591 C CA . SER A 1 198 ? -21.615 20.869 -8.196 1.00 33.53 198 SER A CA 1
ATOM 1592 C C . SER A 1 198 ? -22.262 20.084 -7.058 1.00 33.53 198 SER A C 1
ATOM 1594 O O . SER A 1 198 ? -21.646 19.174 -6.512 1.00 33.53 198 SER A O 1
ATOM 1596 N N . ASN A 1 199 ? -23.504 20.426 -6.716 1.00 31.08 199 ASN A N 1
ATOM 1597 C CA . ASN A 1 199 ? -24.281 19.695 -5.718 1.00 31.08 199 ASN A CA 1
ATOM 1598 C C . ASN A 1 199 ? -24.920 18.455 -6.354 1.00 31.08 199 ASN A C 1
ATOM 1600 O O . ASN A 1 199 ? -25.580 18.568 -7.390 1.00 31.08 199 ASN A O 1
ATOM 1604 N N . VAL A 1 200 ? -24.800 17.303 -5.694 1.00 34.19 200 VAL A N 1
ATOM 1605 C CA . VAL A 1 200 ? -25.618 16.117 -5.973 1.00 34.19 200 VAL A CA 1
ATOM 1606 C C . VAL A 1 200 ? -26.647 16.011 -4.852 1.00 34.19 200 VAL A C 1
ATOM 1608 O O . VAL A 1 200 ? -26.306 15.698 -3.719 1.00 34.19 200 VAL A O 1
ATOM 1611 N N . GLN A 1 201 ? -27.906 16.343 -5.147 1.00 33.25 201 GLN A N 1
ATOM 1612 C CA . GLN A 1 201 ? -29.007 16.161 -4.199 1.00 33.25 201 GLN A CA 1
ATOM 1613 C C . GLN A 1 201 ? -29.584 14.753 -4.349 1.00 33.25 201 GLN A C 1
ATOM 1615 O O . GLN A 1 201 ? -30.059 14.385 -5.426 1.00 33.25 201 GLN A O 1
ATOM 1620 N N . THR A 1 202 ? -29.589 13.983 -3.265 1.00 33.34 202 THR A N 1
ATOM 1621 C CA . THR A 1 202 ? -30.380 12.756 -3.154 1.00 33.34 202 THR A CA 1
ATOM 1622 C C . THR A 1 202 ? -31.863 13.128 -3.037 1.00 33.34 202 THR A C 1
ATOM 1624 O O . THR A 1 202 ? -32.243 14.066 -2.334 1.00 33.34 202 THR A O 1
ATOM 1627 N N . LYS A 1 203 ? -32.726 12.463 -3.818 1.00 30.80 203 LYS A N 1
ATOM 1628 C CA . LYS A 1 203 ? -34.161 12.785 -3.869 1.00 30.80 203 LYS A CA 1
ATOM 1629 C C . LYS A 1 203 ? -34.842 12.419 -2.550 1.00 30.80 203 LYS A C 1
ATOM 1631 O O . LYS A 1 203 ? -34.850 11.254 -2.166 1.00 30.80 203 LYS A O 1
ATOM 1636 N N . HIS A 1 204 ? -35.496 13.401 -1.938 1.00 31.41 204 HIS A N 1
ATOM 1637 C CA . HIS A 1 204 ? -36.464 13.188 -0.867 1.00 31.41 204 HIS A CA 1
ATOM 1638 C C . HIS A 1 204 ? -37.656 12.383 -1.410 1.00 31.41 204 HIS A C 1
ATOM 1640 O O . HIS A 1 204 ? -38.254 12.762 -2.419 1.00 31.41 204 HIS A O 1
ATOM 1646 N N . TYR A 1 205 ? -37.992 11.269 -0.758 1.00 32.56 205 TYR A N 1
ATOM 1647 C CA . TYR A 1 205 ? -39.281 10.610 -0.948 1.00 32.56 205 TYR A CA 1
ATOM 1648 C C . TYR A 1 205 ? -40.241 11.222 0.072 1.00 32.56 205 TYR A C 1
ATOM 1650 O O . TYR A 1 205 ? -40.165 10.913 1.261 1.00 32.56 205 TYR A O 1
ATOM 1658 N N . ASP A 1 206 ? -41.102 12.129 -0.380 1.00 34.47 206 ASP A N 1
ATOM 1659 C CA . ASP A 1 206 ? -42.243 12.552 0.422 1.00 34.47 206 ASP A CA 1
ATOM 1660 C C . ASP A 1 206 ? -43.246 11.397 0.411 1.00 34.47 206 ASP A C 1
ATOM 1662 O O . ASP A 1 206 ? -43.833 11.062 -0.619 1.00 34.47 206 ASP A O 1
ATOM 1666 N N . GLY A 1 207 ? -43.372 10.723 1.555 1.00 38.09 207 GLY A N 1
ATOM 1667 C CA . GLY A 1 207 ? -44.429 9.750 1.781 1.00 38.09 207 GLY A CA 1
ATOM 1668 C C . GLY A 1 207 ? -45.774 10.464 1.719 1.00 38.09 207 GLY A C 1
ATOM 1669 O O . GLY A 1 207 ? -46.150 11.166 2.655 1.00 38.09 207 GLY A O 1
ATOM 1670 N N . ASP A 1 208 ? -46.468 10.301 0.598 1.00 39.06 208 ASP A N 1
ATOM 1671 C CA . ASP A 1 208 ? -47.830 10.777 0.400 1.00 39.06 208 ASP A CA 1
ATOM 1672 C C . ASP A 1 208 ? -48.756 10.008 1.359 1.00 39.06 208 ASP A C 1
ATOM 1674 O O . ASP A 1 208 ? -49.087 8.839 1.142 1.00 39.06 208 ASP A O 1
ATOM 1678 N N . ASN A 1 209 ? -49.114 10.642 2.479 1.00 43.06 209 ASN A N 1
ATOM 1679 C CA . ASN A 1 209 ? -50.116 10.140 3.414 1.00 43.06 209 ASN A CA 1
ATOM 1680 C C . ASN A 1 209 ? -51.502 10.291 2.775 1.00 43.06 209 ASN A C 1
ATOM 1682 O O . ASN A 1 209 ? -52.220 11.264 3.010 1.00 43.06 209 ASN A O 1
ATOM 1686 N N . GLY A 1 210 ? -51.874 9.301 1.964 1.00 40.66 210 GLY A N 1
ATOM 1687 C CA . GLY A 1 210 ? -53.240 9.108 1.499 1.00 40.66 210 GLY A CA 1
ATOM 1688 C C . GLY A 1 210 ? -54.164 8.807 2.678 1.00 40.66 210 GLY A C 1
ATOM 1689 O O . GLY A 1 210 ? -54.082 7.742 3.285 1.00 40.66 210 GLY A O 1
ATOM 1690 N N . GLY A 1 211 ? -55.024 9.770 3.002 1.00 52.97 211 GLY A N 1
ATOM 1691 C CA . GLY A 1 211 ? -56.100 9.625 3.974 1.00 52.97 211 GLY A CA 1
ATOM 1692 C C . GLY A 1 211 ? -57.276 8.794 3.449 1.00 52.97 211 GLY A C 1
ATOM 1693 O O . GLY A 1 211 ? -57.580 8.800 2.256 1.00 52.97 211 GLY A O 1
ATOM 1694 N N . GLY A 1 212 ? -57.953 8.136 4.388 1.00 39.72 212 GLY A N 1
ATOM 1695 C CA . GLY A 1 212 ? -59.230 7.434 4.235 1.00 39.72 212 GLY A CA 1
ATOM 1696 C C . GLY A 1 212 ? -59.220 6.168 5.094 1.00 39.72 212 GLY A C 1
ATOM 1697 O O . GLY A 1 212 ? -58.218 5.467 5.134 1.00 39.72 212 GLY A O 1
ATOM 1698 N N . ASP A 1 213 ? -60.253 5.788 5.824 1.00 42.88 213 ASP A N 1
ATOM 1699 C CA . ASP A 1 213 ? -61.560 6.363 6.118 1.00 42.88 213 ASP A CA 1
ATOM 1700 C C . ASP A 1 213 ? -62.037 5.618 7.385 1.00 42.88 213 ASP A C 1
ATOM 1702 O O . ASP A 1 213 ? -61.553 4.521 7.681 1.00 42.88 213 ASP A O 1
ATOM 1706 N N . GLU A 1 214 ? -62.943 6.218 8.147 1.00 48.69 214 GLU A N 1
ATOM 1707 C CA . GLU A 1 214 ? -63.516 5.673 9.385 1.00 48.69 214 GLU A CA 1
ATOM 1708 C C . GLU A 1 214 ? -64.170 4.291 9.197 1.00 48.69 214 GLU A C 1
ATOM 1710 O O . GLU A 1 214 ? -64.996 4.117 8.303 1.00 48.69 214 GLU A O 1
ATOM 1715 N N . CYS A 1 215 ? -63.884 3.342 10.096 1.00 36.34 215 CYS A N 1
ATOM 1716 C CA . CYS A 1 215 ? -64.799 2.263 10.486 1.00 36.34 215 CYS A CA 1
ATOM 1717 C C . CYS A 1 215 ? -64.510 1.865 11.940 1.00 36.34 215 CYS A C 1
ATOM 1719 O O . CYS A 1 215 ? -63.423 1.381 12.262 1.00 36.34 215 CYS A O 1
ATOM 1721 N N . ASP A 1 216 ? -65.499 2.105 12.797 1.00 46.00 216 ASP A N 1
ATOM 1722 C CA . ASP A 1 216 ? -65.607 1.569 14.149 1.00 46.00 216 ASP A CA 1
ATOM 1723 C C . ASP A 1 216 ? -65.654 0.037 14.110 1.00 46.00 216 ASP A C 1
ATOM 1725 O O . ASP A 1 216 ? -66.449 -0.519 13.360 1.00 46.00 216 ASP A O 1
ATOM 1729 N N . ASP A 1 217 ? -64.866 -0.628 14.956 1.00 36.56 217 ASP A N 1
ATOM 1730 C CA . ASP A 1 217 ? -65.240 -1.920 15.534 1.00 36.56 217 ASP A CA 1
ATOM 1731 C C . ASP A 1 217 ? -64.468 -2.165 16.843 1.00 36.56 217 ASP A C 1
ATOM 1733 O O . ASP A 1 217 ? -63.236 -2.124 16.909 1.00 36.56 217 ASP A O 1
ATOM 1737 N N . GLU A 1 218 ? -65.231 -2.411 17.910 1.00 48.09 218 GLU A N 1
ATOM 1738 C CA . GLU A 1 218 ? -64.757 -2.904 19.201 1.00 48.09 218 GLU A CA 1
ATOM 1739 C C . GLU A 1 218 ? -64.138 -4.300 19.040 1.00 48.09 218 GLU A C 1
ATOM 1741 O O . GLU A 1 218 ? -64.819 -5.241 18.633 1.00 48.09 218 GLU A O 1
ATOM 1746 N N . VAL A 1 219 ? -62.881 -4.480 19.461 1.00 34.31 219 VAL A N 1
ATOM 1747 C CA . VAL A 1 219 ? -62.320 -5.813 19.725 1.00 34.31 219 VAL A CA 1
ATOM 1748 C C . VAL A 1 219 ? -61.600 -5.832 21.070 1.00 34.31 219 VAL A C 1
ATOM 1750 O O . VAL A 1 219 ? -60.801 -4.967 21.423 1.00 34.31 219 VAL A O 1
ATOM 1753 N N . THR A 1 220 ? -61.968 -6.849 21.835 1.00 37.75 220 THR A N 1
ATOM 1754 C CA . THR A 1 220 ? -61.631 -7.139 23.222 1.00 37.75 220 THR A CA 1
ATOM 1755 C C . THR A 1 220 ? -60.172 -7.520 23.463 1.00 37.75 220 THR A C 1
ATOM 1757 O O . THR A 1 220 ? -59.535 -8.208 22.673 1.00 37.75 220 THR A O 1
ATOM 1760 N N . SER A 1 221 ? -59.712 -7.147 24.657 1.00 41.66 221 SER A N 1
ATOM 1761 C CA . SER A 1 221 ? -58.499 -7.593 25.343 1.00 41.66 221 SER A CA 1
ATOM 1762 C C . SER A 1 221 ? -58.380 -9.121 25.436 1.00 41.66 221 SER A C 1
ATOM 1764 O O . SER A 1 221 ? -59.008 -9.718 26.308 1.00 41.66 221 SER A O 1
ATOM 1766 N N . SER A 1 222 ? -57.497 -9.708 24.627 1.00 38.16 222 SER A N 1
ATOM 1767 C CA . SER A 1 222 ? -56.608 -10.831 24.973 1.00 38.16 222 SER A CA 1
ATOM 1768 C C . SER A 1 222 ? -55.908 -11.305 23.700 1.00 38.16 222 SER A C 1
ATOM 1770 O O . SER A 1 222 ? -56.583 -11.855 22.842 1.00 38.16 222 SER A O 1
ATOM 1772 N N . ASP A 1 223 ? -54.609 -11.023 23.566 1.00 29.08 223 ASP A N 1
ATOM 1773 C CA . ASP A 1 223 ? -53.580 -11.944 23.047 1.00 29.08 223 ASP A CA 1
ATOM 1774 C C . ASP A 1 223 ? -52.243 -11.194 22.910 1.00 29.08 223 ASP A C 1
ATOM 1776 O O . ASP A 1 223 ? -52.010 -10.374 22.023 1.00 29.08 223 ASP A O 1
ATOM 1780 N N . LEU A 1 224 ? -51.375 -11.454 23.889 1.00 39.03 224 LEU A N 1
ATOM 1781 C CA . LEU A 1 224 ? -49.945 -11.171 23.879 1.00 39.03 224 LEU A CA 1
ATOM 1782 C C . LEU A 1 224 ? -49.272 -12.307 23.100 1.00 39.03 224 LEU A C 1
ATOM 1784 O O . LEU A 1 224 ? -48.923 -13.324 23.690 1.00 39.03 224 LEU A O 1
ATOM 1788 N N . GLU A 1 225 ? -49.069 -12.135 21.797 1.00 32.31 225 GLU A N 1
ATOM 1789 C CA . GLU A 1 225 ? -48.141 -12.967 21.025 1.00 32.31 225 GLU A CA 1
ATOM 1790 C C . GLU A 1 225 ? -47.221 -12.104 20.158 1.00 32.31 225 GLU A C 1
ATOM 1792 O O . GLU A 1 225 ? -47.572 -11.018 19.696 1.00 32.31 225 GLU A O 1
ATOM 1797 N N . LEU A 1 226 ? -45.985 -12.588 20.042 1.00 36.28 226 LEU A N 1
ATOM 1798 C CA . LEU A 1 226 ? -44.805 -11.932 19.497 1.00 36.28 226 LEU A CA 1
ATOM 1799 C C . LEU A 1 226 ? -45.053 -11.278 18.127 1.00 36.28 226 LEU A C 1
ATOM 1801 O O . LEU A 1 226 ? -45.055 -11.947 17.096 1.00 36.28 226 LEU A O 1
ATOM 1805 N N . ALA A 1 227 ? -45.125 -9.948 18.105 1.00 31.00 227 ALA A N 1
ATOM 1806 C CA . ALA A 1 227 ? -44.859 -9.178 16.898 1.00 31.00 227 ALA A CA 1
ATOM 1807 C C . ALA A 1 227 ? -43.340 -9.004 16.757 1.00 31.00 227 ALA A C 1
ATOM 1809 O O . ALA A 1 227 ? -42.727 -8.112 17.350 1.00 31.00 227 ALA A O 1
ATOM 1810 N N . ASP A 1 228 ? -42.762 -9.918 15.985 1.00 37.62 228 ASP A N 1
ATOM 1811 C CA . ASP A 1 228 ? -41.426 -9.874 15.408 1.00 37.62 228 ASP A CA 1
ATOM 1812 C C . ASP A 1 228 ? -41.146 -8.486 14.801 1.00 37.62 228 ASP A C 1
ATOM 1814 O O . ASP A 1 228 ? -41.687 -8.098 13.762 1.00 37.62 228 ASP A O 1
ATOM 1818 N N . ARG A 1 229 ? -40.331 -7.683 15.495 1.00 32.94 229 ARG A N 1
ATOM 1819 C CA . ARG A 1 229 ? -39.843 -6.393 14.994 1.00 32.94 229 ARG A CA 1
ATOM 1820 C C . ARG A 1 229 ? -38.666 -6.651 14.059 1.00 32.94 229 ARG A C 1
ATOM 1822 O O . ARG A 1 229 ? -37.526 -6.329 14.384 1.00 32.94 229 ARG A O 1
ATOM 1829 N N . GLY A 1 230 ? -38.962 -7.169 12.871 1.00 27.91 230 GLY A N 1
ATOM 1830 C CA . GLY A 1 230 ? -38.044 -7.144 11.740 1.00 27.91 230 GLY A CA 1
ATOM 1831 C C . GLY A 1 230 ? -37.790 -5.700 11.305 1.00 27.91 230 GLY A C 1
ATOM 1832 O O . GLY A 1 230 ? -38.447 -5.185 10.400 1.00 27.91 230 GLY A O 1
ATOM 1833 N N . LYS A 1 231 ? -36.842 -5.015 11.954 1.00 27.53 231 LYS A N 1
ATOM 1834 C CA . LYS A 1 231 ? -36.272 -3.771 11.430 1.00 27.53 231 LYS A CA 1
ATOM 1835 C C . LYS A 1 231 ? -35.449 -4.129 10.195 1.00 27.53 231 LYS A C 1
ATOM 1837 O O . LYS A 1 231 ? -34.295 -4.529 10.286 1.00 27.53 231 LYS A O 1
ATOM 1842 N N . LYS A 1 232 ? -36.063 -3.999 9.023 1.00 27.34 232 LYS A N 1
ATOM 1843 C CA . LYS A 1 232 ? -35.364 -4.067 7.743 1.00 27.34 232 LYS A CA 1
ATOM 1844 C C . LYS A 1 232 ? -34.544 -2.787 7.593 1.00 27.34 232 LYS A C 1
ATOM 1846 O O . LYS A 1 232 ? -35.115 -1.716 7.409 1.00 27.34 232 LYS A O 1
ATOM 1851 N N . ILE A 1 233 ? -33.222 -2.889 7.684 1.00 27.58 233 ILE A N 1
ATOM 1852 C CA . ILE A 1 233 ? -32.350 -1.805 7.235 1.00 27.58 233 ILE A CA 1
ATOM 1853 C C . ILE A 1 233 ? -32.451 -1.752 5.712 1.00 27.58 233 ILE A C 1
ATOM 1855 O O . ILE A 1 233 ? -32.180 -2.730 5.016 1.00 27.58 233 ILE A O 1
ATOM 1859 N N . THR A 1 234 ? -32.886 -0.613 5.192 1.00 25.69 234 THR A N 1
ATOM 1860 C CA . THR A 1 234 ? -32.801 -0.286 3.773 1.00 25.69 234 THR A CA 1
ATOM 1861 C C . THR A 1 234 ? -31.504 0.473 3.536 1.00 25.69 234 THR A C 1
ATOM 1863 O O . THR A 1 234 ? -31.452 1.673 3.777 1.00 25.69 234 THR A O 1
ATOM 1866 N N . GLY A 1 235 ? -30.491 -0.240 3.042 1.00 26.03 235 GLY A N 1
ATOM 1867 C CA . GLY A 1 235 ? -29.346 0.343 2.344 1.00 26.03 235 GLY A CA 1
ATOM 1868 C C . GLY A 1 235 ? -28.135 0.679 3.214 1.00 26.03 235 GLY A C 1
ATOM 1869 O O . GLY A 1 235 ? -28.189 1.548 4.073 1.00 26.03 235 GLY A O 1
ATOM 1870 N N . VAL A 1 236 ? -27.014 0.027 2.912 1.00 29.91 236 VAL A N 1
ATOM 1871 C CA . VAL A 1 236 ? -25.679 0.620 3.049 1.00 29.91 236 VAL A CA 1
ATOM 1872 C C . VAL A 1 236 ? -25.313 1.071 1.645 1.00 29.91 236 VAL A C 1
ATOM 1874 O O . VAL A 1 236 ? -25.021 0.219 0.817 1.00 29.91 236 VAL A O 1
ATOM 1877 N N . GLU A 1 237 ? -25.407 2.358 1.323 1.00 25.89 237 GLU A N 1
ATOM 1878 C CA . GLU A 1 237 ? -25.025 2.846 -0.006 1.00 25.89 237 GLU A CA 1
ATOM 1879 C C . GLU A 1 237 ? -23.505 2.719 -0.165 1.00 25.89 237 GLU A C 1
ATOM 1881 O O . GLU A 1 237 ? -22.737 3.517 0.362 1.00 25.89 237 GLU A O 1
ATOM 1886 N N . ILE A 1 238 ? -23.067 1.663 -0.852 1.00 30.48 238 ILE A N 1
ATOM 1887 C CA . ILE A 1 238 ? -21.687 1.533 -1.309 1.00 30.48 238 ILE A CA 1
ATOM 1888 C C . ILE A 1 238 ? -21.674 2.047 -2.743 1.00 30.48 238 ILE A C 1
ATOM 1890 O O . ILE A 1 238 ? -22.051 1.322 -3.669 1.00 30.48 238 ILE A O 1
ATOM 1894 N N . ASP A 1 239 ? -21.260 3.299 -2.928 1.00 27.00 239 ASP A N 1
ATOM 1895 C CA . ASP A 1 239 ? -20.972 3.804 -4.265 1.00 27.00 239 ASP A CA 1
ATOM 1896 C C . ASP A 1 239 ? -19.717 3.095 -4.786 1.00 27.00 239 ASP A C 1
ATOM 1898 O O . ASP A 1 239 ? -18.582 3.388 -4.415 1.00 27.00 239 ASP A O 1
ATOM 1902 N N . THR A 1 240 ? -19.948 2.079 -5.612 1.00 29.78 240 THR A N 1
ATOM 1903 C CA . THR A 1 240 ? -18.902 1.346 -6.332 1.00 29.78 240 THR A CA 1
ATOM 1904 C C . THR A 1 240 ? -18.752 1.845 -7.762 1.00 29.78 240 THR A C 1
ATOM 1906 O O . THR A 1 240 ? -18.075 1.199 -8.566 1.00 29.78 240 THR A O 1
ATOM 1909 N N . SER A 1 241 ? -19.361 2.985 -8.113 1.00 22.23 241 SER A N 1
ATOM 1910 C CA . SER A 1 241 ? -19.181 3.550 -9.441 1.00 22.23 241 SER A CA 1
ATOM 1911 C C . SER A 1 241 ? -17.694 3.831 -9.647 1.00 22.23 241 SER A C 1
ATOM 1913 O O . SER A 1 241 ? -17.104 4.603 -8.887 1.00 22.23 241 SER A O 1
ATOM 1915 N N . PRO A 1 242 ? -17.051 3.283 -10.694 1.00 25.30 242 PRO A N 1
ATOM 1916 C CA . PRO A 1 242 ? -15.862 3.925 -11.200 1.00 25.30 242 PRO A CA 1
ATOM 1917 C C . PRO A 1 242 ? -16.340 5.288 -11.693 1.00 25.30 242 PRO A C 1
ATOM 1919 O O . PRO A 1 242 ? -16.895 5.403 -12.788 1.00 25.30 242 PRO A O 1
ATOM 1922 N N . VAL A 1 243 ? -16.173 6.326 -10.874 1.00 26.83 243 VAL A N 1
ATOM 1923 C CA . VAL A 1 243 ? -16.206 7.693 -11.370 1.00 26.83 243 VAL A CA 1
ATOM 1924 C C . VAL A 1 243 ? -15.061 7.748 -12.372 1.00 26.83 243 VAL A C 1
ATOM 1926 O O . VAL A 1 243 ? -13.897 7.918 -12.023 1.00 26.83 243 VAL A O 1
ATOM 1929 N N . GLN A 1 244 ? -15.377 7.518 -13.647 1.00 27.03 244 GLN A N 1
ATOM 1930 C CA . GLN A 1 244 ? -14.507 7.869 -14.754 1.00 27.03 244 GLN A CA 1
ATOM 1931 C C . GLN A 1 244 ? -14.502 9.394 -14.829 1.00 27.03 244 GLN A C 1
ATOM 1933 O O . GLN A 1 244 ? -15.069 10.000 -15.737 1.00 27.03 244 GLN A O 1
ATOM 1938 N N . ALA A 1 245 ? -13.863 10.036 -13.852 1.00 26.55 245 ALA A N 1
ATOM 1939 C CA . ALA A 1 245 ? -13.331 11.358 -14.063 1.00 26.55 245 ALA A CA 1
ATOM 1940 C C . ALA A 1 245 ? -12.252 11.174 -15.130 1.00 26.55 245 ALA A C 1
ATOM 1942 O O . ALA A 1 245 ? -11.189 10.603 -14.892 1.00 26.55 245 ALA A O 1
ATOM 1943 N N . HIS A 1 246 ? -12.560 11.577 -16.359 1.00 29.00 246 HIS A N 1
ATOM 1944 C CA . HIS A 1 246 ? -11.565 11.673 -17.411 1.00 29.00 246 HIS A CA 1
ATOM 1945 C C . HIS A 1 246 ? -10.623 12.819 -17.009 1.00 29.00 246 HIS A C 1
ATOM 1947 O O . HIS A 1 246 ? -10.844 13.974 -17.366 1.00 29.00 246 HIS A O 1
ATOM 1953 N N . VAL A 1 247 ? -9.623 12.518 -16.179 1.00 34.84 247 VAL A N 1
ATOM 1954 C CA . VAL A 1 247 ? -8.628 13.491 -15.727 1.00 34.84 247 VAL A CA 1
ATOM 1955 C C . VAL A 1 247 ? -7.649 13.720 -16.883 1.00 34.84 247 VAL A C 1
ATOM 1957 O O . VAL A 1 247 ? -7.039 12.761 -17.367 1.00 34.84 247 VAL A O 1
ATOM 1960 N N . PRO A 1 248 ? -7.492 14.959 -17.382 1.00 33.84 248 PRO A N 1
ATOM 1961 C CA . PRO A 1 248 ? -6.427 15.279 -18.322 1.00 33.84 248 PRO A CA 1
ATOM 1962 C C . PRO A 1 248 ? -5.076 15.020 -17.648 1.00 33.84 248 PRO A C 1
ATOM 1964 O O . PRO A 1 248 ? -4.828 15.517 -16.553 1.00 33.84 248 PRO A O 1
ATOM 1967 N N . ALA A 1 249 ? -4.193 14.274 -18.312 1.00 41.81 249 ALA A N 1
ATOM 1968 C CA . ALA A 1 249 ? -2.898 13.810 -17.800 1.00 41.81 249 ALA A CA 1
ATOM 1969 C C . ALA A 1 249 ? -1.863 14.917 -17.464 1.00 41.81 249 ALA A C 1
ATOM 1971 O O . ALA A 1 249 ? -0.681 14.620 -17.301 1.00 41.81 249 ALA A O 1
ATOM 1972 N N . GLU A 1 250 ? -2.265 16.189 -17.399 1.00 38.16 250 GLU A N 1
ATOM 1973 C CA . GLU A 1 250 ? -1.354 17.340 -17.345 1.00 38.16 250 GLU A CA 1
ATOM 1974 C C . GLU A 1 250 ? -1.212 18.004 -15.966 1.00 38.16 250 GLU A C 1
ATOM 1976 O O . GLU A 1 250 ? -0.427 18.944 -15.844 1.00 38.16 250 GLU A O 1
ATOM 1981 N N . HIS A 1 251 ? -1.876 17.519 -14.912 1.00 41.59 251 HIS A N 1
ATOM 1982 C CA . HIS A 1 251 ? -1.760 18.127 -13.580 1.00 41.59 251 HIS A CA 1
ATOM 1983 C C . HIS A 1 251 ? -1.021 17.248 -12.562 1.00 41.59 251 HIS A C 1
ATOM 1985 O O . HIS A 1 251 ? -1.044 16.020 -12.604 1.00 41.59 251 HIS A O 1
ATOM 1991 N N . HIS A 1 252 ? -0.235 17.930 -11.731 1.00 48.03 252 HIS A N 1
ATOM 1992 C CA . HIS A 1 252 ? 0.921 17.417 -11.010 1.00 48.03 252 HIS A CA 1
ATOM 1993 C C . HIS A 1 252 ? 0.543 16.452 -9.881 1.00 48.03 252 HIS A C 1
ATOM 1995 O O . HIS A 1 252 ? 0.214 16.890 -8.789 1.00 48.03 252 HIS A O 1
ATOM 2001 N N . LEU A 1 253 ? 0.685 15.144 -10.114 1.00 51.62 253 LEU A N 1
ATOM 2002 C CA . LEU A 1 253 ? 0.752 14.157 -9.032 1.00 51.62 253 LEU A CA 1
ATOM 2003 C C . LEU A 1 253 ? 1.974 14.413 -8.135 1.00 51.62 253 LEU A C 1
ATOM 2005 O O . LEU A 1 253 ? 2.966 15.008 -8.573 1.00 51.62 253 LEU A O 1
ATOM 2009 N N . SER A 1 254 ? 1.904 13.936 -6.886 1.00 50.78 254 SER A N 1
ATOM 2010 C CA . SER A 1 254 ? 2.965 14.070 -5.881 1.00 50.78 254 SER A CA 1
ATOM 2011 C C . SER A 1 254 ? 4.351 13.798 -6.494 1.00 50.78 254 SER A C 1
ATOM 2013 O O . SER A 1 254 ? 4.610 12.691 -6.966 1.00 50.78 254 SER A O 1
ATOM 2015 N N . PRO A 1 255 ? 5.285 14.771 -6.480 1.00 52.53 255 PRO A N 1
ATOM 2016 C CA . PRO A 1 255 ? 6.614 14.602 -7.070 1.00 52.53 255 PRO A CA 1
ATOM 2017 C C . PRO A 1 255 ? 7.459 13.561 -6.332 1.00 52.53 255 PRO A C 1
ATOM 2019 O O . PRO A 1 255 ? 8.540 13.209 -6.806 1.00 52.53 255 PRO A O 1
ATOM 2022 N N . ALA A 1 256 ? 6.985 13.097 -5.170 1.00 61.81 256 ALA A N 1
ATOM 2023 C CA . ALA A 1 256 ? 7.604 12.023 -4.434 1.00 61.81 256 ALA A CA 1
ATOM 2024 C C . ALA A 1 256 ? 7.549 10.751 -5.290 1.00 61.81 256 ALA A C 1
ATOM 2026 O O . ALA A 1 256 ? 8.558 10.369 -5.877 1.00 61.81 256 ALA A O 1
ATOM 2027 N N . VAL A 1 257 ? 6.401 10.111 -5.450 1.00 67.00 257 VAL A N 1
ATOM 2028 C CA . VAL A 1 257 ? 6.380 8.750 -5.990 1.00 67.00 257 VAL A CA 1
ATOM 2029 C C . VAL A 1 257 ? 6.043 8.751 -7.485 1.00 67.00 257 VAL A C 1
ATOM 2031 O O . VAL A 1 257 ? 4.968 9.184 -7.885 1.00 67.00 257 VAL A O 1
ATOM 2034 N N . PRO A 1 258 ? 6.944 8.275 -8.367 1.00 79.56 258 PRO A N 1
ATOM 2035 C CA . PRO A 1 258 ? 6.733 8.332 -9.807 1.00 79.56 258 PRO A CA 1
ATOM 2036 C C . PRO A 1 258 ? 5.908 7.140 -10.321 1.00 79.56 258 PRO A C 1
ATOM 2038 O O . PRO A 1 258 ? 6.044 6.759 -11.479 1.00 79.56 258 PRO A O 1
ATOM 2041 N N . PHE A 1 259 ? 5.124 6.492 -9.470 1.00 84.25 259 PHE A N 1
ATOM 2042 C CA . PHE A 1 259 ? 4.280 5.344 -9.784 1.00 84.25 259 PHE A CA 1
ATOM 2043 C C . PHE A 1 259 ? 3.038 5.393 -8.902 1.00 84.25 259 PHE A C 1
ATOM 2045 O O . PHE A 1 259 ? 3.060 6.024 -7.853 1.00 84.25 259 PHE A O 1
ATOM 2052 N N . GLN A 1 260 ? 1.964 4.748 -9.337 1.00 84.50 260 GLN A N 1
ATOM 2053 C CA . GLN A 1 260 ? 0.689 4.745 -8.620 1.00 84.50 260 GLN A CA 1
ATOM 2054 C C . GLN A 1 260 ? 0.147 3.326 -8.493 1.00 84.50 260 GLN A C 1
ATOM 2056 O O . GLN A 1 260 ? 0.535 2.435 -9.247 1.00 84.50 260 GLN A O 1
ATOM 2061 N N . LEU A 1 261 ? -0.751 3.096 -7.540 1.00 80.31 261 LEU A N 1
ATOM 2062 C CA . LEU A 1 261 ? -1.423 1.807 -7.406 1.00 80.31 261 LEU A CA 1
ATOM 2063 C C . LEU A 1 261 ? -2.250 1.514 -8.655 1.00 80.31 261 LEU A C 1
ATOM 2065 O O . LEU A 1 261 ? -2.983 2.373 -9.148 1.00 80.31 261 LEU A O 1
ATOM 2069 N N . SER A 1 262 ? -2.139 0.290 -9.163 1.00 79.62 262 SER A N 1
ATOM 2070 C CA . SER A 1 262 ? -2.957 -0.106 -10.297 1.00 79.62 262 SER A CA 1
ATOM 2071 C C . SER A 1 262 ? -4.412 -0.289 -9.882 1.00 79.62 262 SER A C 1
ATOM 2073 O O . SER A 1 262 ? -4.693 -0.784 -8.790 1.00 79.62 262 SER A O 1
ATOM 2075 N N . TRP A 1 263 ? -5.336 0.046 -10.782 1.00 71.88 263 TRP A N 1
ATOM 2076 C CA . TRP A 1 263 ? -6.771 -0.181 -10.589 1.00 71.88 263 TRP A CA 1
ATOM 2077 C C . TRP A 1 263 ? -7.100 -1.643 -10.263 1.00 71.88 263 TRP A C 1
ATOM 2079 O O . TRP A 1 263 ? -7.961 -1.898 -9.428 1.00 71.88 263 TRP A O 1
ATOM 2089 N N . ASP A 1 264 ? -6.350 -2.587 -10.835 1.00 72.75 264 ASP A N 1
ATOM 2090 C CA . ASP A 1 264 ? -6.536 -4.026 -10.610 1.00 72.75 264 ASP A CA 1
ATOM 2091 C C . ASP A 1 264 ? -6.039 -4.515 -9.232 1.00 72.75 264 ASP A C 1
ATOM 2093 O O . ASP A 1 264 ? -6.248 -5.676 -8.893 1.00 72.75 264 ASP A O 1
ATOM 2097 N N . ASN A 1 265 ? -5.353 -3.670 -8.449 1.00 72.75 265 ASN A N 1
ATOM 2098 C CA . ASN A 1 265 ? -4.763 -4.027 -7.148 1.00 72.75 265 ASN A CA 1
ATOM 2099 C C . ASN A 1 265 ? -5.298 -3.167 -5.998 1.00 72.75 265 ASN A C 1
ATOM 2101 O O . ASN A 1 265 ? -4.566 -2.839 -5.061 1.00 72.75 265 ASN A O 1
ATOM 2105 N N . ARG A 1 266 ? -6.570 -2.779 -6.081 1.00 74.75 266 ARG A N 1
ATOM 2106 C CA . ARG A 1 266 ? -7.269 -2.102 -4.989 1.00 74.75 266 ARG A CA 1
ATOM 2107 C C . ARG A 1 266 ? -7.904 -3.139 -4.071 1.00 74.75 266 ARG A C 1
ATOM 2109 O O . ARG A 1 266 ? -8.567 -4.062 -4.543 1.00 74.75 266 ARG A O 1
ATOM 2116 N N . LEU A 1 267 ? -7.682 -2.987 -2.771 1.00 78.44 267 LEU A N 1
ATOM 2117 C CA . LEU A 1 267 ? -8.334 -3.783 -1.745 1.00 78.44 267 LEU A CA 1
ATOM 2118 C C . LEU A 1 267 ? -9.612 -3.077 -1.298 1.00 78.44 267 LEU A C 1
ATOM 2120 O O . LEU A 1 267 ? -9.603 -1.883 -1.015 1.00 78.44 267 LEU A O 1
ATOM 2124 N N . PHE A 1 268 ? -10.695 -3.840 -1.206 1.00 75.62 268 PHE A N 1
ATOM 2125 C CA . PHE A 1 268 ? -11.921 -3.408 -0.551 1.00 75.62 268 PHE A CA 1
ATOM 2126 C C . PHE A 1 268 ? -12.006 -4.126 0.789 1.00 75.62 268 PHE A C 1
ATOM 2128 O O . PHE A 1 268 ? -11.981 -5.358 0.829 1.00 75.62 268 PHE A O 1
ATOM 2135 N N . VAL A 1 269 ? -12.081 -3.359 1.874 1.00 78.44 269 VAL A N 1
ATOM 2136 C CA . VAL A 1 269 ? -12.203 -3.894 3.230 1.00 78.44 269 VAL A CA 1
ATOM 2137 C C . VAL A 1 269 ? -13.601 -3.603 3.743 1.00 78.44 269 VAL A C 1
ATOM 2139 O O . VAL A 1 269 ? -14.085 -2.478 3.660 1.00 78.44 269 VAL A O 1
ATOM 2142 N N . LEU A 1 270 ? -14.252 -4.645 4.250 1.00 78.38 270 LEU A N 1
ATOM 2143 C CA . LEU A 1 270 ? -15.534 -4.558 4.931 1.00 78.38 270 LEU A CA 1
ATOM 2144 C C . LEU A 1 270 ? -15.295 -4.976 6.377 1.00 78.38 270 LEU A C 1
ATOM 2146 O O . LEU A 1 270 ? -14.867 -6.104 6.623 1.00 78.38 270 LEU A O 1
ATOM 2150 N N . SER A 1 271 ? -15.542 -4.058 7.306 1.00 76.88 271 SER A N 1
ATOM 2151 C CA . SER A 1 271 ? -15.489 -4.330 8.740 1.00 76.88 271 SER A CA 1
ATOM 2152 C C . SER A 1 271 ? -16.907 -4.499 9.274 1.00 76.88 271 SER A C 1
ATOM 2154 O O . SER A 1 271 ? -17.818 -3.770 8.877 1.00 76.88 271 SER A O 1
ATOM 2156 N N . PHE A 1 272 ? -17.095 -5.472 10.161 1.00 75.38 272 PHE A N 1
ATOM 2157 C CA . PHE A 1 272 ? -18.374 -5.747 10.804 1.00 75.38 272 PHE A CA 1
ATOM 2158 C C . PHE A 1 272 ? -18.185 -5.667 12.315 1.00 75.38 272 PHE A C 1
ATOM 2160 O O . PHE A 1 272 ? -17.429 -6.447 12.891 1.00 75.38 272 PHE A O 1
ATOM 2167 N N . GLY A 1 273 ? -18.879 -4.726 12.955 1.00 67.69 273 GLY A N 1
ATOM 2168 C CA . GLY A 1 273 ? -18.922 -4.634 14.411 1.00 67.69 273 GLY A CA 1
ATOM 2169 C C . GLY A 1 273 ? -19.789 -5.739 15.018 1.00 67.69 273 GLY A C 1
ATOM 2170 O O . GLY A 1 273 ? -20.778 -6.171 14.426 1.00 67.69 273 GLY A O 1
ATOM 2171 N N . ARG A 1 274 ? -19.438 -6.187 16.228 1.00 57.56 274 ARG A N 1
ATOM 2172 C CA . ARG A 1 274 ? -20.155 -7.259 16.944 1.00 57.56 274 ARG A CA 1
ATOM 2173 C C . ARG A 1 274 ? -21.547 -6.841 17.444 1.00 57.56 274 ARG A C 1
ATOM 2175 O O . ARG A 1 274 ? -22.362 -7.708 17.729 1.00 57.56 274 ARG A O 1
ATOM 2182 N N . GLU A 1 275 ? -21.839 -5.541 17.511 1.00 58.00 275 GLU A N 1
ATOM 2183 C CA . GLU A 1 275 ? -23.142 -4.996 17.944 1.00 58.00 275 GLU A CA 1
ATOM 2184 C C . GLU A 1 275 ? -24.237 -5.027 16.860 1.00 58.00 275 GLU A C 1
ATOM 2186 O O . GLU A 1 275 ? -25.293 -4.409 17.006 1.00 58.00 275 GLU A O 1
ATOM 2191 N N . LEU A 1 276 ? -24.021 -5.749 15.759 1.00 52.25 276 LEU A N 1
ATOM 2192 C CA . LEU A 1 276 ? -25.035 -5.942 14.727 1.00 52.25 276 LEU A CA 1
ATOM 2193 C C . LEU A 1 276 ? -26.113 -6.934 15.197 1.00 52.25 276 LEU A C 1
ATOM 2195 O O . LEU A 1 276 ? -26.151 -8.091 14.780 1.00 52.25 276 LEU A O 1
ATOM 2199 N N . ASP A 1 277 ? -27.032 -6.469 16.043 1.00 42.59 277 ASP A N 1
ATOM 2200 C CA . ASP A 1 277 ? -28.276 -7.185 16.326 1.00 42.59 277 ASP A CA 1
ATOM 2201 C C . ASP A 1 277 ? -29.113 -7.282 15.032 1.00 42.59 277 ASP A C 1
ATOM 2203 O O . ASP A 1 277 ? -29.680 -6.300 14.549 1.00 42.59 277 ASP A O 1
ATOM 2207 N N . ASN A 1 278 ? -29.216 -8.493 14.473 1.00 43.53 278 ASN A N 1
ATOM 2208 C CA . ASN A 1 278 ? -30.153 -8.883 13.407 1.00 43.53 278 ASN A CA 1
ATOM 2209 C C . ASN A 1 278 ? -30.127 -8.042 12.112 1.00 43.53 278 ASN A C 1
ATOM 2211 O O . ASN A 1 278 ? -31.170 -7.812 11.489 1.00 43.53 278 ASN A O 1
ATOM 2215 N N . THR A 1 279 ? -28.958 -7.612 11.639 1.00 42.50 279 THR A N 1
ATOM 2216 C CA . THR A 1 279 ? -28.859 -6.995 10.308 1.00 42.50 279 THR A CA 1
ATOM 2217 C C . THR A 1 279 ? -28.682 -8.046 9.218 1.00 42.50 279 THR A C 1
ATOM 2219 O O . THR A 1 279 ? -27.613 -8.633 9.067 1.00 42.50 279 THR A O 1
ATOM 2222 N N . ASN A 1 280 ? -29.722 -8.247 8.405 1.00 41.44 280 ASN A N 1
ATOM 2223 C CA . ASN A 1 280 ? -29.591 -8.964 7.139 1.00 41.44 280 ASN A CA 1
ATOM 2224 C C . ASN A 1 280 ? -28.690 -8.164 6.193 1.00 41.44 280 ASN A C 1
ATOM 2226 O O . ASN A 1 280 ? -29.042 -7.067 5.759 1.00 41.44 280 ASN A O 1
ATOM 2230 N N . MET A 1 281 ? -27.533 -8.728 5.864 1.00 40.88 281 MET A N 1
ATOM 2231 C CA . MET A 1 281 ? -26.590 -8.134 4.929 1.00 40.88 281 MET A CA 1
ATOM 2232 C C . MET A 1 281 ? -27.042 -8.422 3.495 1.00 40.88 281 MET A C 1
ATOM 2234 O O . MET A 1 281 ? -26.800 -9.493 2.943 1.00 40.88 281 MET A O 1
ATOM 2238 N N . SER A 1 282 ? -27.718 -7.458 2.882 1.00 42.12 282 SER A N 1
ATOM 2239 C CA . SER A 1 282 ? -27.869 -7.392 1.430 1.00 42.12 282 SER A CA 1
ATOM 2240 C C . SER A 1 282 ? -27.010 -6.240 0.927 1.00 42.12 282 SER A C 1
ATOM 2242 O O . SER A 1 282 ? -27.261 -5.094 1.305 1.00 42.12 282 SER A O 1
ATOM 2244 N N . LEU A 1 283 ? -26.016 -6.525 0.080 1.00 45.66 283 LEU A N 1
ATOM 2245 C CA . LEU A 1 283 ? -25.410 -5.472 -0.739 1.00 45.66 283 LEU A CA 1
ATOM 2246 C C . LEU A 1 283 ? -26.540 -4.785 -1.527 1.00 45.66 283 LEU A C 1
ATOM 2248 O O . LEU A 1 283 ? -27.470 -5.482 -1.944 1.00 45.66 283 LEU A O 1
ATOM 2252 N N . PRO A 1 284 ? -26.523 -3.455 -1.695 1.00 38.22 284 PRO A N 1
ATOM 2253 C CA . PRO A 1 284 ? -27.643 -2.749 -2.301 1.00 38.22 284 PRO A CA 1
ATOM 2254 C C . PRO A 1 284 ? -27.978 -3.281 -3.692 1.00 38.22 284 PRO A C 1
ATOM 2256 O O . PRO A 1 284 ? -27.111 -3.378 -4.556 1.00 38.22 284 PRO A O 1
ATOM 2259 N N . ASP A 1 285 ? -29.264 -3.529 -3.932 1.00 41.47 285 ASP A N 1
ATOM 2260 C CA . ASP A 1 285 ? -29.828 -3.798 -5.262 1.00 41.47 285 ASP A CA 1
ATOM 2261 C C . ASP A 1 285 ? -29.947 -2.517 -6.129 1.00 41.47 285 ASP A C 1
ATOM 2263 O O . ASP A 1 285 ? -30.700 -2.471 -7.103 1.00 41.47 285 ASP A O 1
ATOM 2267 N N . CYS A 1 286 ? -29.238 -1.438 -5.793 1.00 38.41 286 CYS A N 1
ATOM 2268 C CA . CYS A 1 286 ? -29.379 -0.127 -6.428 1.00 38.41 286 CYS A CA 1
ATOM 2269 C C . CYS A 1 286 ? -28.000 0.354 -6.925 1.00 38.41 286 CYS A C 1
ATOM 2271 O O . CYS A 1 286 ? -27.059 0.362 -6.147 1.00 38.41 286 CYS A O 1
ATOM 2273 N N . TYR A 1 287 ? -27.734 0.731 -8.180 1.00 42.97 287 TYR A N 1
ATOM 2274 C CA . TYR A 1 287 ? -28.533 1.131 -9.341 1.00 42.97 287 TYR A CA 1
ATOM 2275 C C . TYR A 1 287 ? -27.813 0.671 -10.639 1.00 42.97 287 TYR A C 1
ATOM 2277 O O . TYR A 1 287 ? -26.596 0.741 -10.733 1.00 42.97 287 TYR A O 1
ATOM 2285 N N . ILE A 1 288 ? -28.570 0.259 -11.669 1.00 45.62 288 ILE A N 1
ATOM 2286 C CA . ILE A 1 288 ? -28.131 0.084 -13.081 1.00 45.62 288 ILE A CA 1
ATOM 2287 C C . ILE A 1 288 ? -26.907 -0.843 -13.284 1.00 45.62 288 ILE A C 1
ATOM 2289 O O . ILE A 1 288 ? -25.948 -0.528 -13.980 1.00 45.62 288 ILE A O 1
ATOM 2293 N N . GLY A 1 289 ? -26.953 -2.047 -12.727 1.00 51.94 289 GLY A N 1
ATOM 2294 C CA . GLY A 1 289 ? -25.978 -3.100 -13.013 1.00 51.94 289 GLY A CA 1
ATOM 2295 C C . GLY A 1 289 ? -26.318 -4.312 -12.166 1.00 51.94 289 GLY A C 1
ATOM 2296 O O . GLY A 1 289 ? -26.515 -4.163 -10.969 1.00 51.94 289 GLY A O 1
ATOM 2297 N N . GLY A 1 290 ? -26.512 -5.480 -12.780 1.00 63.03 290 GLY A N 1
ATOM 2298 C CA . GLY A 1 290 ? -27.030 -6.660 -12.081 1.00 63.03 290 GLY A CA 1
ATOM 2299 C C . GLY A 1 290 ? -26.244 -6.997 -10.811 1.00 63.03 290 GLY A C 1
ATOM 2300 O O . GLY A 1 290 ? -25.018 -6.887 -10.793 1.00 63.03 290 GLY A O 1
ATOM 2301 N N . SER A 1 291 ? -26.947 -7.437 -9.766 1.00 73.62 291 SER A N 1
ATOM 2302 C CA . SER A 1 291 ? -26.306 -7.977 -8.571 1.00 73.62 291 SER A CA 1
ATOM 2303 C C . SER A 1 291 ? -25.401 -9.148 -8.960 1.00 73.62 291 SER A C 1
ATOM 2305 O O . SER A 1 291 ? -25.777 -10.018 -9.753 1.00 73.62 291 SER A O 1
ATOM 2307 N N . VAL A 1 292 ? -24.173 -9.162 -8.438 1.00 72.62 292 VAL A N 1
ATOM 2308 C CA . VAL A 1 292 ? -23.242 -10.273 -8.648 1.00 72.62 292 VAL A CA 1
ATOM 2309 C C . VAL A 1 292 ? -23.367 -11.216 -7.449 1.00 72.62 292 VAL A C 1
ATOM 2311 O O . VAL A 1 292 ? -22.994 -10.829 -6.338 1.00 72.62 292 VAL A O 1
ATOM 2314 N N . PRO A 1 293 ? -23.873 -12.452 -7.630 1.00 81.31 293 PRO A N 1
ATOM 2315 C CA . PRO A 1 293 ? -24.004 -13.409 -6.537 1.00 81.31 293 PRO A CA 1
ATOM 2316 C C . PRO A 1 293 ? -22.672 -13.624 -5.816 1.00 81.31 293 PRO A C 1
ATOM 2318 O O . PRO A 1 293 ? -21.648 -13.806 -6.476 1.00 81.31 293 PRO A O 1
ATOM 2321 N N . TRP A 1 294 ? -22.694 -13.676 -4.479 1.00 81.44 294 TRP A N 1
ATOM 2322 C CA . TRP A 1 294 ? -21.511 -13.923 -3.638 1.00 81.44 294 TRP A CA 1
ATOM 2323 C C . TRP A 1 294 ? -20.644 -15.074 -4.159 1.00 81.44 294 TRP A C 1
ATOM 2325 O O . TRP A 1 294 ? -19.430 -14.937 -4.274 1.00 81.44 294 TRP A O 1
ATOM 2335 N N . MET A 1 295 ? -21.274 -16.178 -4.573 1.00 85.94 295 MET A N 1
ATOM 2336 C CA . MET A 1 295 ? -20.589 -17.372 -5.083 1.00 85.94 295 MET A CA 1
ATOM 2337 C C . MET A 1 295 ? -19.694 -17.118 -6.306 1.00 85.94 295 MET A C 1
ATOM 2339 O O . MET A 1 295 ? -18.801 -17.920 -6.577 1.00 85.94 295 MET A O 1
ATOM 2343 N N . ASN A 1 296 ? -19.899 -16.017 -7.033 1.00 81.81 296 ASN A N 1
ATOM 2344 C CA . ASN A 1 296 ? -19.117 -15.680 -8.219 1.00 81.81 296 ASN A CA 1
ATOM 2345 C C . ASN A 1 296 ? -17.843 -14.885 -7.903 1.00 81.81 296 ASN A C 1
ATOM 2347 O O . ASN A 1 296 ? -16.904 -14.941 -8.695 1.00 81.81 296 ASN A O 1
ATOM 2351 N N . TRP A 1 297 ? -17.793 -14.149 -6.788 1.00 82.50 297 TRP A N 1
ATOM 2352 C CA . TRP A 1 297 ? -16.682 -13.231 -6.494 1.00 82.50 297 TRP A CA 1
ATOM 2353 C C . TRP A 1 297 ? -16.089 -13.395 -5.092 1.00 82.50 297 TRP A C 1
ATOM 2355 O O . TRP A 1 297 ? -14.873 -13.303 -4.945 1.00 82.50 297 TRP A O 1
ATOM 2365 N N . GLY A 1 298 ? -16.904 -13.703 -4.082 1.00 85.94 298 GLY A N 1
ATOM 2366 C CA . GLY A 1 298 ? -16.474 -13.810 -2.690 1.00 85.94 298 GLY A CA 1
ATOM 2367 C C . GLY A 1 298 ? -15.445 -14.921 -2.476 1.00 85.94 298 GLY A C 1
ATOM 2368 O O . GLY A 1 298 ? -14.279 -14.626 -2.226 1.00 85.94 298 GLY A O 1
ATOM 2369 N N . PRO A 1 299 ? -15.795 -16.208 -2.666 1.00 90.19 299 PRO A N 1
ATOM 2370 C CA . PRO A 1 299 ? -14.928 -17.318 -2.265 1.00 90.19 299 PRO A CA 1
ATOM 2371 C C . PRO A 1 299 ? -13.507 -17.317 -2.850 1.00 90.19 299 PRO A C 1
ATOM 2373 O O . PRO A 1 299 ? -12.612 -17.896 -2.245 1.00 90.19 299 PRO A O 1
ATOM 2376 N N . ARG A 1 300 ? -13.282 -16.718 -4.030 1.00 85.00 300 ARG A N 1
ATOM 2377 C CA . ARG A 1 300 ? -11.993 -16.755 -4.759 1.00 85.00 300 ARG A CA 1
ATOM 2378 C C . ARG A 1 300 ? -11.345 -15.388 -4.993 1.00 85.00 300 ARG A C 1
ATOM 2380 O O . ARG A 1 300 ? -10.375 -15.304 -5.746 1.00 85.00 300 ARG A O 1
ATOM 2387 N N . GLY A 1 301 ? -11.893 -14.338 -4.396 1.00 85.12 301 GLY A N 1
ATOM 2388 C CA . GLY A 1 301 ? -11.408 -12.968 -4.550 1.00 85.12 301 GLY A CA 1
ATOM 2389 C C . GLY A 1 301 ? -11.439 -12.165 -3.258 1.00 85.12 301 GLY A C 1
ATOM 2390 O O . GLY A 1 301 ? -11.082 -10.993 -3.280 1.00 85.12 301 GLY A O 1
ATOM 2391 N N . SER A 1 302 ? -11.851 -12.773 -2.145 1.00 90.12 302 SER A N 1
ATOM 2392 C CA . SER A 1 302 ? -11.878 -12.133 -0.838 1.00 90.12 302 SER A CA 1
ATOM 2393 C C . SER A 1 302 ? -11.091 -12.930 0.196 1.00 90.12 302 SER A C 1
ATOM 2395 O O . SER A 1 302 ? -10.810 -14.123 0.037 1.00 90.12 302 SER A O 1
ATOM 2397 N N . ARG A 1 303 ? -10.738 -12.237 1.276 1.00 93.31 303 ARG A N 1
ATOM 2398 C CA . ARG A 1 303 ? -10.203 -12.818 2.499 1.00 93.31 303 ARG A CA 1
ATOM 2399 C C . ARG A 1 303 ? -11.066 -12.345 3.653 1.00 93.31 303 ARG A C 1
ATOM 2401 O O . ARG A 1 303 ? -11.168 -11.145 3.874 1.00 93.31 303 ARG A O 1
ATOM 2408 N N . MET A 1 304 ? -11.653 -13.279 4.388 1.00 91.56 304 MET A N 1
ATOM 2409 C CA . MET A 1 304 ? -12.192 -12.987 5.712 1.00 91.56 304 MET A CA 1
ATOM 2410 C C . MET A 1 304 ? -11.088 -13.166 6.748 1.00 91.56 304 MET A C 1
ATOM 2412 O O . MET A 1 304 ? -10.296 -14.112 6.667 1.00 91.56 304 MET A O 1
ATOM 2416 N N . LEU A 1 305 ? -11.034 -12.231 7.689 1.00 91.31 305 LEU A N 1
ATOM 2417 C CA . LEU A 1 305 ? -10.122 -12.221 8.823 1.00 91.31 305 LEU A CA 1
ATOM 2418 C C . LEU A 1 305 ? -10.963 -11.985 10.074 1.00 91.31 305 LEU A C 1
ATOM 2420 O O . LEU A 1 305 ? -11.872 -11.157 10.053 1.00 91.31 305 LEU A O 1
ATOM 2424 N N . ILE A 1 306 ? -10.666 -12.735 11.130 1.00 89.12 306 ILE A N 1
ATOM 2425 C CA . ILE A 1 306 ? -11.186 -12.471 12.469 1.00 89.12 306 ILE A CA 1
ATOM 2426 C C . ILE A 1 306 ? -10.095 -11.696 13.183 1.00 89.12 306 ILE A C 1
ATOM 2428 O O . ILE A 1 306 ? -8.925 -12.075 13.125 1.00 89.12 306 ILE A O 1
ATOM 2432 N N . LEU A 1 307 ? -10.486 -10.576 13.764 1.00 87.88 307 LEU A N 1
ATOM 2433 C CA . LEU A 1 307 ? -9.589 -9.583 14.322 1.00 87.88 307 LEU A CA 1
ATOM 2434 C C . LEU A 1 307 ? -10.032 -9.365 15.769 1.00 87.88 307 LEU A C 1
ATOM 2436 O O . LEU A 1 307 ? -11.233 -9.321 16.041 1.00 87.88 307 LEU A O 1
ATOM 2440 N N . ASP A 1 308 ? -9.066 -9.327 16.683 1.00 79.38 308 ASP A N 1
ATOM 2441 C CA . ASP A 1 308 ? -9.334 -9.340 18.126 1.00 79.38 308 ASP A CA 1
ATOM 2442 C C . ASP A 1 308 ? -9.787 -7.969 18.657 1.00 79.38 308 ASP A C 1
ATOM 2444 O O . ASP A 1 308 ? -10.489 -7.907 19.666 1.00 79.38 308 ASP A O 1
ATOM 2448 N N . ASP A 1 309 ? -9.443 -6.892 17.945 1.00 75.75 309 ASP A N 1
ATOM 2449 C CA . ASP A 1 309 ? -9.671 -5.506 18.354 1.00 75.75 309 ASP A CA 1
ATOM 2450 C C . ASP A 1 309 ? -10.508 -4.716 17.335 1.00 75.75 309 ASP A C 1
ATOM 2452 O O . ASP A 1 309 ? -10.681 -5.107 16.176 1.00 75.75 309 ASP A O 1
ATOM 2456 N N . GLU A 1 310 ? -11.031 -3.574 17.784 1.00 73.62 310 GLU A N 1
ATOM 2457 C CA . GLU A 1 310 ? -11.708 -2.599 16.933 1.00 73.62 310 GLU A CA 1
ATOM 2458 C C . GLU A 1 310 ? -10.702 -2.008 15.933 1.00 73.62 310 GLU A C 1
ATOM 2460 O O . GLU A 1 310 ? -9.714 -1.377 16.309 1.00 73.62 310 GLU A O 1
ATOM 2465 N N . ILE A 1 311 ? -10.922 -2.266 14.643 1.00 73.50 311 ILE A N 1
ATOM 2466 C CA . ILE A 1 311 ? -10.016 -1.822 13.581 1.00 73.50 311 ILE A CA 1
ATOM 2467 C C . ILE A 1 311 ? -10.470 -0.461 13.088 1.00 73.50 311 ILE A C 1
ATOM 2469 O O . ILE A 1 311 ? -11.626 -0.293 12.693 1.00 73.50 311 ILE A O 1
ATOM 2473 N N . ASP A 1 312 ? -9.530 0.471 13.027 1.00 75.69 312 ASP A N 1
ATOM 2474 C CA . ASP A 1 312 ? -9.746 1.746 12.361 1.00 75.69 312 ASP A CA 1
ATOM 2475 C C . ASP A 1 312 ? -9.815 1.550 10.835 1.00 75.69 312 ASP A C 1
ATOM 2477 O O . ASP A 1 312 ? -9.024 0.792 10.258 1.00 75.69 312 ASP A O 1
ATOM 2481 N N . THR A 1 313 ? -10.738 2.226 10.150 1.00 71.31 313 THR A N 1
ATOM 2482 C CA . THR A 1 313 ? -10.915 2.083 8.689 1.00 71.31 313 THR A CA 1
ATOM 2483 C C . THR A 1 313 ? -9.670 2.490 7.902 1.00 71.31 313 THR A C 1
ATOM 2485 O O . THR A 1 313 ? -9.451 2.013 6.786 1.00 71.31 313 THR A O 1
ATOM 2488 N N . ASP A 1 314 ? -8.811 3.293 8.522 1.00 80.56 314 ASP A N 1
ATOM 2489 C CA . ASP A 1 314 ? -7.620 3.898 7.926 1.00 80.56 314 ASP A CA 1
ATOM 2490 C C . ASP A 1 314 ? -6.385 2.976 7.965 1.00 80.56 314 ASP A C 1
ATOM 2492 O O . ASP A 1 314 ? -5.271 3.334 7.569 1.00 80.56 314 ASP A O 1
ATOM 2496 N N . CYS A 1 315 ? -6.589 1.724 8.372 1.00 88.25 315 CYS A N 1
ATOM 2497 C CA . CYS A 1 315 ? -5.606 0.650 8.313 1.00 88.25 315 CYS A CA 1
ATOM 2498 C C . CYS A 1 315 ? -5.323 0.139 6.883 1.00 88.25 315 CYS A C 1
ATOM 2500 O O . CYS A 1 315 ? -4.579 -0.829 6.717 1.00 88.25 315 CYS A O 1
ATOM 2502 N N . VAL A 1 316 ? -5.908 0.728 5.833 1.00 90.00 316 VAL A N 1
ATOM 2503 C CA . VAL A 1 316 ? -5.812 0.233 4.449 1.00 90.00 316 VAL A CA 1
ATOM 2504 C C . VAL A 1 316 ? -5.073 1.220 3.555 1.00 90.00 316 VAL A C 1
ATOM 2506 O O . VAL A 1 316 ? -5.456 2.376 3.436 1.00 90.00 316 VAL A O 1
ATOM 2509 N N . TYR A 1 317 ? -4.068 0.735 2.822 1.00 89.19 317 TYR A N 1
ATOM 2510 C CA . TYR A 1 317 ? -3.453 1.496 1.736 1.00 89.19 317 TYR A CA 1
ATOM 2511 C C . TYR A 1 317 ? -3.204 0.620 0.507 1.00 89.19 317 TYR A C 1
ATOM 2513 O O . TYR A 1 317 ? -2.332 -0.256 0.480 1.00 89.19 317 TYR A O 1
ATOM 2521 N N . GLY A 1 318 ? -3.968 0.873 -0.556 1.00 88.50 318 GLY A N 1
ATOM 2522 C CA . GLY A 1 318 ? -3.867 0.142 -1.814 1.00 88.50 318 GLY A CA 1
ATOM 2523 C C . GLY A 1 318 ? -4.244 -1.325 -1.686 1.00 88.50 318 GLY A C 1
ATOM 2524 O O . GLY A 1 318 ? -5.415 -1.647 -1.548 1.00 88.50 318 GLY A O 1
ATOM 2525 N N . SER A 1 319 ? -3.250 -2.209 -1.774 1.00 89.81 319 SER A N 1
ATOM 2526 C CA . SER A 1 319 ? -3.408 -3.659 -1.571 1.00 89.81 319 SER A CA 1
ATOM 2527 C C . SER A 1 319 ? -2.975 -4.111 -0.175 1.00 89.81 319 SER A C 1
ATOM 2529 O O . SER A 1 319 ? -2.888 -5.310 0.078 1.00 89.81 319 SER A O 1
ATOM 2531 N N . ARG A 1 320 ? -2.670 -3.173 0.727 1.00 93.06 320 ARG A N 1
ATOM 2532 C CA . ARG A 1 320 ? -2.157 -3.466 2.064 1.00 93.06 320 ARG A CA 1
ATOM 2533 C C . ARG A 1 320 ? -3.194 -3.179 3.128 1.00 93.06 320 ARG A C 1
ATOM 2535 O O . ARG A 1 320 ? -3.897 -2.177 3.047 1.00 93.06 320 ARG A O 1
ATOM 2542 N N . PHE A 1 321 ? -3.214 -4.039 4.131 1.00 93.75 321 PHE A N 1
ATOM 2543 C CA . PHE A 1 321 ? -3.980 -3.891 5.357 1.00 93.75 321 PHE A CA 1
ATOM 2544 C C . PHE A 1 321 ? -3.028 -3.999 6.548 1.00 93.75 321 PHE A C 1
ATOM 2546 O O . PHE A 1 321 ? -2.235 -4.936 6.615 1.00 93.75 321 PHE A O 1
ATOM 2553 N N . GLY A 1 322 ? -3.065 -3.024 7.445 1.00 93.94 322 GLY A N 1
ATOM 2554 C CA . GLY A 1 322 ? -2.276 -2.978 8.666 1.00 93.94 322 GLY A CA 1
ATOM 2555 C C . GLY A 1 322 ? -3.115 -3.396 9.865 1.00 93.94 322 GLY A C 1
ATOM 2556 O O . GLY A 1 322 ? -4.296 -3.091 9.928 1.00 93.94 322 GLY A O 1
ATOM 2557 N N . GLN A 1 323 ? -2.507 -4.063 10.835 1.00 94.50 323 GLN A N 1
ATOM 2558 C CA . GLN A 1 323 ? -3.127 -4.296 12.133 1.00 94.50 323 GLN A CA 1
ATOM 2559 C C . GLN A 1 323 ? -2.085 -4.317 13.250 1.00 94.50 323 GLN A C 1
ATOM 2561 O O . GLN A 1 323 ? -0.888 -4.522 13.017 1.00 94.50 323 GLN A O 1
ATOM 2566 N N . ILE A 1 324 ? -2.556 -4.095 14.471 1.00 93.94 324 ILE A N 1
ATOM 2567 C CA . ILE A 1 324 ? -1.765 -4.197 15.693 1.00 93.94 324 ILE A CA 1
ATOM 2568 C C . ILE A 1 324 ? -1.908 -5.631 16.204 1.00 93.94 324 ILE A C 1
ATOM 2570 O O . ILE A 1 324 ? -3.018 -6.140 16.306 1.00 93.94 324 ILE A O 1
ATOM 2574 N N . VAL A 1 325 ? -0.792 -6.302 16.490 1.00 93.19 325 VAL A N 1
ATOM 2575 C CA . VAL A 1 325 ? -0.804 -7.689 16.979 1.00 93.19 325 VAL A CA 1
ATOM 2576 C C . VAL A 1 325 ? 0.010 -7.834 18.257 1.00 93.19 325 VAL A C 1
ATOM 2578 O O . VAL A 1 325 ? 1.121 -7.308 18.380 1.00 93.19 325 VAL A O 1
ATOM 2581 N N . TYR A 1 326 ? -0.519 -8.608 19.200 1.00 91.31 326 TYR A N 1
ATOM 2582 C CA . TYR A 1 326 ? 0.138 -8.933 20.463 1.00 91.31 326 TYR A CA 1
ATOM 2583 C C . TYR A 1 326 ? 0.682 -10.362 20.419 1.00 91.31 326 TYR A C 1
ATOM 2585 O O . TYR A 1 326 ? 0.027 -11.289 19.943 1.00 91.31 326 TYR A O 1
ATOM 2593 N N . LYS A 1 327 ? 1.906 -10.572 20.917 1.00 87.25 327 LYS A N 1
ATOM 2594 C CA . LYS A 1 327 ? 2.452 -11.929 21.058 1.00 87.25 327 LYS A CA 1
ATOM 2595 C C . LYS A 1 327 ? 1.814 -12.601 22.274 1.00 87.25 327 LYS A C 1
ATOM 2597 O O . LYS A 1 327 ? 1.873 -12.049 23.368 1.00 87.25 327 LYS A O 1
ATOM 2602 N N . GLN A 1 328 ? 1.267 -13.802 22.076 1.00 77.75 328 GLN A N 1
ATOM 2603 C CA . GLN A 1 328 ? 0.446 -14.542 23.052 1.00 77.75 328 GLN A CA 1
ATOM 2604 C C . GLN A 1 328 ? 1.108 -14.806 24.420 1.00 77.75 328 GLN A C 1
ATOM 2606 O O . GLN A 1 328 ? 0.403 -15.087 25.384 1.00 77.75 328 GLN A O 1
ATOM 2611 N N . ASP A 1 329 ? 2.430 -14.672 24.544 1.00 79.19 329 ASP A N 1
ATOM 2612 C CA . ASP A 1 329 ? 3.170 -15.132 25.727 1.00 79.19 329 ASP A CA 1
ATOM 2613 C C . ASP A 1 329 ? 3.552 -14.035 26.736 1.00 79.19 329 ASP A C 1
ATOM 2615 O O . ASP A 1 329 ? 4.238 -14.318 27.720 1.00 79.19 329 ASP A O 1
ATOM 2619 N N . ALA A 1 330 ? 3.145 -12.779 26.533 1.00 73.12 330 ALA A N 1
ATOM 2620 C CA . ALA A 1 330 ? 3.568 -11.693 27.413 1.00 73.12 330 ALA A CA 1
ATOM 2621 C C . ALA A 1 330 ? 2.447 -10.683 27.668 1.00 73.12 330 ALA A C 1
ATOM 2623 O O . ALA A 1 330 ? 2.198 -9.795 26.860 1.00 73.12 330 ALA A O 1
ATOM 2624 N N . HIS A 1 331 ? 1.849 -10.764 28.860 1.00 73.19 331 HIS A N 1
ATOM 2625 C CA . HIS A 1 331 ? 0.869 -9.799 29.381 1.00 73.19 331 HIS A CA 1
ATOM 2626 C C . HIS A 1 331 ? 1.374 -8.340 29.438 1.00 73.19 331 HIS A C 1
ATOM 2628 O O . HIS A 1 331 ? 0.582 -7.437 29.680 1.00 73.19 331 HIS A O 1
ATOM 2634 N N . GLU A 1 332 ? 2.668 -8.104 29.209 1.00 81.75 332 GLU A N 1
ATOM 2635 C CA . GLU A 1 332 ? 3.297 -6.777 29.194 1.00 81.75 332 GLU A CA 1
ATOM 2636 C C . GLU A 1 332 ? 4.069 -6.501 27.889 1.00 81.75 332 GLU A C 1
ATOM 2638 O O . GLU A 1 332 ? 4.822 -5.530 27.805 1.00 81.75 332 GLU A O 1
ATOM 2643 N N . ALA A 1 333 ? 3.941 -7.355 26.865 1.00 87.25 333 ALA A N 1
ATOM 2644 C CA . ALA A 1 333 ? 4.606 -7.090 25.595 1.00 87.25 333 ALA A CA 1
ATOM 2645 C C . ALA A 1 333 ? 3.931 -5.923 24.875 1.00 87.25 333 ALA A C 1
ATOM 2647 O O . ALA A 1 333 ? 2.732 -5.947 24.605 1.00 87.25 333 ALA A O 1
ATOM 2648 N N . LEU A 1 334 ? 4.744 -4.937 24.500 1.00 90.62 334 LEU A N 1
ATOM 2649 C CA . LEU A 1 334 ? 4.340 -3.916 23.546 1.00 90.62 334 LEU A CA 1
ATOM 2650 C C . LEU A 1 334 ? 3.945 -4.584 22.212 1.00 90.62 334 LEU A C 1
ATOM 2652 O O . LEU A 1 334 ? 4.566 -5.587 21.824 1.00 90.62 334 LEU A O 1
ATOM 2656 N N . PRO A 1 335 ? 2.930 -4.054 21.510 1.00 93.62 335 PRO A N 1
ATOM 2657 C CA . PRO A 1 335 ? 2.446 -4.660 20.283 1.00 93.62 335 PRO A CA 1
ATOM 2658 C C . PRO A 1 335 ? 3.464 -4.586 19.141 1.00 93.62 335 PRO A C 1
ATOM 2660 O O . PRO A 1 335 ? 4.417 -3.803 19.146 1.00 93.62 335 PRO A O 1
ATOM 2663 N N . HIS A 1 336 ? 3.236 -5.411 18.126 1.00 93.75 336 HIS A N 1
ATOM 2664 C CA . HIS A 1 336 ? 3.891 -5.327 16.826 1.00 93.75 336 HIS A CA 1
ATOM 2665 C C . HIS A 1 336 ? 2.916 -4.772 15.785 1.00 93.75 336 HIS A C 1
ATOM 2667 O O . HIS A 1 336 ? 1.702 -4.909 15.929 1.00 93.75 336 HIS A O 1
ATOM 2673 N N . VAL A 1 337 ? 3.450 -4.194 14.707 1.00 94.62 337 VAL A N 1
ATOM 2674 C CA . VAL A 1 337 ? 2.646 -3.892 13.517 1.00 94.62 337 VAL A CA 1
ATOM 2675 C C . VAL A 1 337 ? 2.763 -5.052 12.553 1.00 94.62 337 VAL A C 1
ATOM 2677 O O . VAL A 1 337 ? 3.867 -5.469 12.194 1.00 94.62 337 VAL A O 1
ATOM 2680 N N . GLU A 1 338 ? 1.618 -5.541 12.112 1.00 95.38 338 GLU A N 1
ATOM 2681 C CA . GLU A 1 338 ? 1.500 -6.519 11.051 1.00 95.38 338 GLU A CA 1
ATOM 2682 C C . GLU A 1 338 ? 0.905 -5.861 9.806 1.00 95.38 338 GLU A C 1
ATOM 2684 O O . GLU A 1 338 ? -0.079 -5.134 9.882 1.00 95.38 338 GLU A O 1
ATOM 2689 N N . VAL A 1 339 ? 1.504 -6.125 8.645 1.00 95.19 339 VAL A N 1
ATOM 2690 C CA . VAL A 1 339 ? 1.009 -5.669 7.346 1.00 95.19 339 VAL A CA 1
ATOM 2691 C C . VAL A 1 339 ? 0.748 -6.872 6.450 1.00 95.19 339 VAL A C 1
ATOM 2693 O O . VAL A 1 339 ? 1.663 -7.632 6.114 1.00 95.19 339 VAL A O 1
ATOM 2696 N N . LEU A 1 340 ? -0.506 -7.005 6.031 1.00 95.00 340 LEU A N 1
ATOM 2697 C CA . LEU A 1 340 ? -0.994 -7.979 5.067 1.00 95.00 340 LEU A CA 1
ATOM 2698 C C . LEU A 1 340 ? -1.016 -7.335 3.679 1.00 95.00 340 LEU A C 1
ATOM 2700 O O . LEU A 1 340 ? -1.816 -6.445 3.410 1.00 95.00 340 LEU A O 1
ATOM 2704 N N . ASP A 1 341 ? -0.123 -7.763 2.792 1.00 93.69 341 ASP A N 1
ATOM 2705 C CA . ASP A 1 341 ? -0.015 -7.286 1.413 1.00 93.69 341 ASP A CA 1
ATOM 2706 C C . ASP A 1 341 ? -0.670 -8.296 0.455 1.00 93.69 341 ASP A C 1
ATOM 2708 O O . ASP A 1 341 ? -0.132 -9.376 0.184 1.00 93.69 341 ASP A O 1
ATOM 2712 N N . PHE A 1 342 ? -1.847 -7.933 -0.054 1.00 92.00 342 PHE A N 1
ATOM 2713 C CA . PHE A 1 342 ? -2.672 -8.719 -0.975 1.00 92.00 342 PHE A CA 1
ATOM 2714 C C . PHE A 1 342 ? -2.258 -8.567 -2.444 1.00 92.00 342 PHE A C 1
ATOM 2716 O O . PHE A 1 342 ? -2.949 -9.054 -3.342 1.00 92.00 342 PHE A O 1
ATOM 2723 N N . ASN A 1 343 ? -1.130 -7.913 -2.740 1.00 89.69 343 ASN A N 1
ATOM 2724 C CA . ASN A 1 343 ? -0.616 -7.852 -4.100 1.00 89.69 343 ASN A CA 1
ATOM 2725 C C . ASN A 1 343 ? -0.188 -9.249 -4.588 1.00 89.69 343 ASN A C 1
ATOM 2727 O O . ASN A 1 343 ? 0.938 -9.709 -4.382 1.00 89.69 343 ASN A O 1
ATOM 2731 N N . MET A 1 344 ? -1.083 -9.900 -5.329 1.00 78.94 344 MET A N 1
ATOM 2732 C CA . MET A 1 344 ? -0.938 -11.257 -5.864 1.00 78.94 344 MET A CA 1
ATOM 2733 C C . MET A 1 344 ? 0.245 -11.447 -6.825 1.00 78.94 344 MET A C 1
ATOM 2735 O O . MET A 1 344 ? 0.677 -12.582 -7.071 1.00 78.94 344 MET A O 1
ATOM 2739 N N . SER A 1 345 ? 0.805 -10.364 -7.365 1.00 78.62 345 SER A N 1
ATOM 2740 C CA . SER A 1 345 ? 2.004 -10.427 -8.206 1.00 78.62 345 SER A CA 1
ATOM 2741 C C . SER A 1 345 ? 3.276 -10.712 -7.395 1.00 78.62 345 SER A C 1
ATOM 2743 O O . SER A 1 345 ? 4.249 -11.258 -7.932 1.00 78.62 345 SER A O 1
ATOM 2745 N N . ALA A 1 346 ? 3.277 -10.398 -6.096 1.00 67.81 346 ALA A N 1
ATOM 2746 C CA . ALA A 1 346 ? 4.443 -10.516 -5.229 1.00 67.81 346 ALA A CA 1
ATOM 2747 C C . ALA A 1 346 ? 4.725 -11.961 -4.736 1.00 67.81 346 ALA A C 1
ATOM 2749 O O . ALA A 1 346 ? 5.889 -12.378 -4.804 1.00 67.81 346 ALA A O 1
ATOM 2750 N N . PRO A 1 347 ? 3.733 -12.773 -4.301 1.00 59.12 347 PRO A N 1
ATOM 2751 C CA . PRO A 1 347 ? 3.946 -14.160 -3.862 1.00 59.12 347 PRO A CA 1
ATOM 2752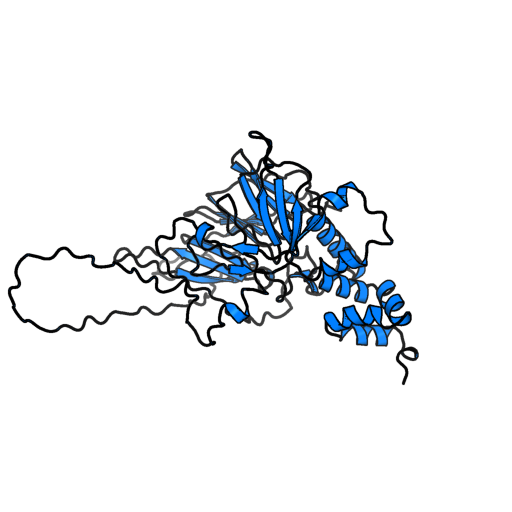 C C . PRO A 1 347 ? 4.581 -15.063 -4.927 1.00 59.12 347 PRO A C 1
ATOM 2754 O O . PRO A 1 347 ? 5.489 -15.841 -4.636 1.00 59.12 347 PRO A O 1
ATOM 2757 N N . ARG A 1 348 ? 4.165 -14.923 -6.194 1.00 62.41 348 ARG A N 1
ATOM 2758 C CA . ARG A 1 348 ? 4.644 -15.779 -7.296 1.00 62.41 348 ARG A CA 1
ATOM 2759 C C . ARG A 1 348 ? 6.120 -15.575 -7.629 1.00 62.41 348 ARG A C 1
ATOM 2761 O O . ARG A 1 348 ? 6.755 -16.481 -8.159 1.00 62.41 348 ARG A O 1
ATOM 2768 N N . SER A 1 349 ? 6.669 -14.399 -7.322 1.00 59.53 349 SER A N 1
ATOM 2769 C CA . SER A 1 349 ? 8.085 -14.112 -7.570 1.00 59.53 349 SER A CA 1
ATOM 2770 C C . SER A 1 349 ? 9.000 -14.712 -6.496 1.00 59.53 349 SER A C 1
ATOM 2772 O O . SER A 1 349 ? 10.111 -15.117 -6.825 1.00 59.53 349 SER A O 1
ATOM 2774 N N . GLY A 1 350 ? 8.548 -14.817 -5.240 1.00 58.28 350 GLY A N 1
ATOM 2775 C CA . GLY A 1 350 ? 9.363 -15.349 -4.137 1.00 58.28 350 GLY A CA 1
ATOM 2776 C C . GLY A 1 350 ? 9.678 -16.839 -4.285 1.00 58.28 350 GLY A C 1
ATOM 2777 O O . GLY A 1 350 ? 10.832 -17.242 -4.167 1.00 58.28 350 GLY A O 1
ATOM 2778 N N . LEU A 1 351 ? 8.672 -17.636 -4.660 1.00 58.00 351 LEU A N 1
ATOM 2779 C CA . LEU A 1 351 ? 8.802 -19.085 -4.874 1.00 58.00 351 LEU A CA 1
ATOM 2780 C C . LEU A 1 351 ? 9.748 -19.467 -6.024 1.00 58.00 351 LEU A C 1
ATOM 2782 O O . LEU A 1 351 ? 10.262 -20.580 -6.045 1.00 58.00 351 LEU A O 1
ATOM 2786 N N . LEU A 1 352 ? 9.980 -18.566 -6.985 1.00 55.84 352 LEU A N 1
ATOM 2787 C CA . LEU A 1 352 ? 10.817 -18.837 -8.160 1.00 55.84 352 LEU A CA 1
ATOM 2788 C C . LEU A 1 352 ? 12.238 -18.260 -8.052 1.00 55.84 352 LEU A C 1
ATOM 2790 O O . LEU A 1 352 ? 13.108 -18.662 -8.820 1.00 55.84 352 LEU A O 1
ATOM 2794 N N . CYS A 1 353 ? 12.489 -17.327 -7.128 1.00 48.81 353 CYS A N 1
ATOM 2795 C CA . CYS A 1 353 ? 13.763 -16.601 -7.027 1.00 48.81 353 CYS A CA 1
ATOM 2796 C C . CYS A 1 353 ? 14.693 -17.096 -5.903 1.00 48.81 353 CYS A C 1
ATOM 2798 O O . CYS A 1 353 ? 15.767 -16.527 -5.723 1.00 48.81 353 CYS A O 1
ATOM 2800 N N . SER A 1 354 ? 14.325 -18.138 -5.151 1.00 49.78 354 SER A N 1
ATOM 2801 C CA . SER A 1 354 ? 15.038 -18.539 -3.926 1.00 49.78 354 SER A CA 1
ATOM 2802 C C . SER A 1 354 ? 16.410 -19.197 -4.131 1.00 49.78 354 SER A C 1
ATOM 2804 O O . SER A 1 354 ? 17.025 -19.596 -3.147 1.00 49.78 354 SER A O 1
ATOM 2806 N N . HIS A 1 355 ? 16.904 -19.354 -5.364 1.00 51.16 355 HIS A N 1
ATOM 2807 C CA . HIS A 1 355 ? 18.110 -20.156 -5.603 1.00 51.16 355 HIS A CA 1
ATOM 2808 C C . HIS A 1 355 ? 19.444 -19.395 -5.631 1.00 51.16 355 HIS A C 1
ATOM 2810 O O . HIS A 1 355 ? 20.457 -20.026 -5.349 1.00 51.16 355 HIS A O 1
ATOM 2816 N N . ASP A 1 356 ? 19.475 -18.082 -5.890 1.00 46.91 356 ASP A N 1
ATOM 2817 C CA . ASP A 1 356 ? 20.745 -17.410 -6.244 1.00 46.91 356 ASP A CA 1
ATOM 2818 C C . ASP A 1 356 ? 21.169 -16.233 -5.353 1.00 46.91 356 ASP A C 1
ATOM 2820 O O . ASP A 1 356 ? 22.239 -15.663 -5.565 1.00 46.91 356 ASP A O 1
ATOM 2824 N N . SER A 1 357 ? 20.393 -15.861 -4.334 1.00 55.28 357 SER A N 1
ATOM 2825 C CA . SER A 1 357 ? 20.777 -14.766 -3.439 1.00 55.28 357 SER A CA 1
ATOM 2826 C C . SER A 1 357 ? 20.786 -15.259 -2.002 1.00 55.28 357 SER A C 1
ATOM 2828 O O . SER A 1 357 ? 19.751 -15.688 -1.499 1.00 55.28 357 SER A O 1
ATOM 2830 N N . ALA A 1 358 ? 21.950 -15.188 -1.350 1.00 53.69 358 ALA A N 1
ATOM 2831 C CA . ALA A 1 358 ? 22.090 -15.367 0.090 1.00 53.69 358 ALA A CA 1
ATOM 2832 C C . ALA A 1 358 ? 21.260 -14.281 0.788 1.00 53.69 358 ALA A C 1
ATOM 2834 O O . ALA A 1 358 ? 21.736 -13.172 1.025 1.00 53.69 358 ALA A O 1
ATOM 2835 N N . MET A 1 359 ? 19.975 -14.560 0.995 1.00 55.12 359 MET A N 1
ATOM 2836 C CA . MET A 1 359 ? 19.117 -13.701 1.787 1.00 55.12 359 MET A CA 1
ATOM 2837 C C . MET A 1 359 ? 19.562 -13.809 3.236 1.00 55.12 359 MET A C 1
ATOM 2839 O O . MET A 1 359 ? 19.833 -14.899 3.737 1.00 55.12 359 MET A O 1
ATOM 2843 N N . ASP A 1 360 ? 19.671 -12.648 3.866 1.00 63.66 360 ASP A N 1
ATOM 2844 C CA . ASP A 1 360 ? 19.891 -12.517 5.294 1.00 63.66 360 ASP A CA 1
ATOM 2845 C C . ASP A 1 360 ? 18.827 -13.334 6.041 1.00 63.66 360 ASP A C 1
ATOM 2847 O O . ASP A 1 360 ? 17.628 -13.167 5.793 1.00 63.66 360 ASP A O 1
ATOM 2851 N N . VAL A 1 361 ? 19.270 -14.262 6.892 1.00 62.66 361 VAL A N 1
ATOM 2852 C CA . VAL A 1 361 ? 18.409 -15.251 7.565 1.00 62.66 361 VAL A CA 1
ATOM 2853 C C . VAL A 1 361 ? 17.319 -14.548 8.376 1.00 62.66 361 VAL A C 1
ATOM 2855 O O . VAL A 1 361 ? 16.177 -15.003 8.390 1.00 62.66 361 VAL A O 1
ATOM 2858 N N . ASP A 1 362 ? 17.638 -13.383 8.939 1.00 59.31 362 ASP A N 1
ATOM 2859 C CA . ASP A 1 362 ? 16.711 -12.580 9.735 1.00 59.31 362 ASP A CA 1
ATOM 2860 C C . ASP A 1 362 ? 15.573 -11.978 8.891 1.00 59.31 362 ASP A C 1
ATOM 2862 O O . ASP A 1 362 ? 14.461 -11.799 9.380 1.00 59.31 362 ASP A O 1
ATOM 2866 N N . THR A 1 363 ? 15.798 -11.725 7.594 1.00 58.72 363 THR A N 1
ATOM 2867 C CA . THR A 1 363 ? 14.747 -11.225 6.687 1.00 58.72 363 THR A CA 1
ATOM 2868 C C . THR A 1 363 ? 13.766 -12.332 6.290 1.00 58.72 363 THR A C 1
ATOM 2870 O O . THR A 1 363 ? 12.585 -12.068 6.083 1.00 58.72 363 THR A O 1
ATOM 2873 N N . VAL A 1 364 ? 14.232 -13.581 6.194 1.00 59.38 364 VAL A N 1
ATOM 2874 C CA . VAL A 1 364 ? 13.390 -14.721 5.789 1.00 59.38 364 VAL A CA 1
ATOM 2875 C C . VAL A 1 364 ? 12.370 -15.084 6.873 1.00 59.38 364 VAL A C 1
ATOM 2877 O O . VAL A 1 364 ? 11.306 -15.604 6.553 1.00 59.38 364 VAL A O 1
ATOM 2880 N N . LEU A 1 365 ? 12.655 -14.779 8.141 1.00 61.03 365 LEU A N 1
ATOM 2881 C CA . LEU A 1 365 ? 11.764 -15.104 9.257 1.00 61.03 365 LEU A CA 1
ATOM 2882 C C . LEU A 1 365 ? 10.597 -14.117 9.432 1.00 61.03 365 LEU A C 1
ATOM 2884 O O . LEU A 1 365 ? 9.596 -14.485 10.040 1.00 61.03 365 LEU A O 1
ATOM 2888 N N . ALA A 1 366 ? 10.700 -12.891 8.909 1.00 77.38 366 ALA A N 1
ATOM 2889 C CA . ALA A 1 366 ? 9.692 -11.845 9.123 1.00 77.38 366 ALA A CA 1
ATOM 2890 C C . ALA A 1 366 ? 8.564 -11.831 8.075 1.00 77.38 366 ALA A C 1
ATOM 2892 O O . ALA A 1 366 ? 7.520 -11.218 8.307 1.00 77.38 366 ALA A O 1
ATOM 2893 N N . THR A 1 367 ? 8.764 -12.492 6.930 1.00 88.25 367 THR A N 1
ATOM 2894 C CA . THR A 1 367 ? 7.812 -12.502 5.815 1.00 88.25 367 THR A CA 1
ATOM 2895 C C . THR A 1 367 ? 7.224 -13.896 5.608 1.00 88.25 367 THR A C 1
ATOM 2897 O O . THR A 1 367 ? 7.902 -14.805 5.134 1.00 88.25 367 THR A O 1
ATOM 2900 N N . GLU A 1 368 ? 5.930 -14.042 5.869 1.00 91.75 368 GLU A N 1
ATOM 2901 C CA . GLU A 1 368 ? 5.162 -15.263 5.621 1.00 91.75 368 GLU A CA 1
ATOM 2902 C C . GLU A 1 368 ? 4.278 -15.082 4.377 1.00 91.75 368 GLU A C 1
ATOM 2904 O O . GLU A 1 368 ? 3.711 -14.015 4.143 1.00 91.75 368 GLU A O 1
ATOM 2909 N N . VAL A 1 369 ? 4.160 -16.111 3.536 1.00 91.62 369 VAL A N 1
ATOM 2910 C CA . VAL A 1 369 ? 3.197 -16.117 2.425 1.00 91.62 369 VAL A CA 1
ATOM 2911 C C . VAL A 1 369 ? 2.053 -17.035 2.813 1.00 91.62 369 VAL A C 1
ATOM 2913 O O . VAL A 1 369 ? 2.247 -18.245 2.887 1.00 91.62 369 VAL A O 1
ATOM 2916 N N . VAL A 1 370 ? 0.872 -16.458 3.021 1.00 93.31 370 VAL A N 1
ATOM 2917 C CA . VAL A 1 370 ? -0.328 -17.195 3.415 1.00 93.31 370 VAL A CA 1
ATOM 2918 C C . VAL A 1 370 ? -1.125 -17.528 2.164 1.00 93.31 370 VAL A C 1
ATOM 2920 O O . VAL A 1 370 ? -1.551 -16.639 1.420 1.00 93.31 370 VAL A O 1
ATOM 2923 N N . ILE A 1 371 ? -1.306 -18.822 1.914 1.00 93.81 371 ILE A N 1
ATOM 2924 C CA . ILE A 1 371 ? -2.033 -19.341 0.748 1.00 93.81 371 ILE A CA 1
ATOM 2925 C C . ILE A 1 371 ? -3.237 -20.182 1.148 1.00 93.81 371 ILE A C 1
ATOM 2927 O O . ILE A 1 371 ? -4.037 -20.532 0.294 1.00 93.81 371 ILE A O 1
ATOM 2931 N N . GLU A 1 372 ? -3.361 -20.546 2.411 1.00 95.56 372 GLU A N 1
ATOM 2932 C CA . GLU A 1 372 ? -4.397 -21.411 2.950 1.00 95.56 372 GLU A CA 1
ATOM 2933 C C . GLU A 1 372 ? -5.721 -20.645 3.000 1.00 95.56 372 GLU A C 1
ATOM 2935 O O . GLU A 1 372 ? -5.703 -19.468 3.354 1.00 95.56 372 GLU A O 1
ATOM 2940 N N . PRO A 1 373 ? -6.874 -21.245 2.658 1.00 95.94 373 PRO A N 1
ATOM 2941 C CA . PRO A 1 373 ? -8.168 -20.569 2.754 1.00 95.94 373 PRO A CA 1
ATOM 2942 C C . PRO A 1 373 ? -8.544 -20.252 4.211 1.00 95.94 373 PRO A C 1
ATOM 2944 O O . PRO A 1 373 ? -8.195 -21.006 5.117 1.00 95.94 373 PRO A O 1
ATOM 2947 N N . THR A 1 374 ? -9.320 -19.186 4.428 1.00 94.94 374 THR A N 1
ATOM 2948 C CA . THR A 1 374 ? -9.992 -18.951 5.719 1.00 94.94 374 THR A CA 1
ATOM 2949 C C . THR A 1 374 ? -11.375 -19.577 5.677 1.00 94.94 374 THR A C 1
ATOM 2951 O O . THR A 1 374 ? -12.102 -19.373 4.705 1.00 94.94 374 THR A O 1
ATOM 2954 N N . THR A 1 375 ? -11.757 -20.290 6.736 1.00 95.62 375 THR A N 1
ATOM 2955 C CA . THR A 1 375 ? -13.136 -20.746 6.946 1.00 95.62 375 THR A CA 1
ATOM 2956 C C . THR A 1 375 ? -13.697 -20.037 8.166 1.00 95.62 375 THR A C 1
ATOM 2958 O O . THR A 1 375 ? -13.145 -20.188 9.249 1.00 95.62 375 THR A O 1
ATOM 2961 N N . ILE A 1 376 ? -14.766 -19.269 7.978 1.00 92.31 376 ILE A N 1
ATOM 2962 C CA . ILE A 1 376 ? -15.546 -18.678 9.064 1.00 92.31 376 ILE A CA 1
ATOM 2963 C C . ILE A 1 376 ? -16.718 -19.609 9.328 1.00 92.31 376 ILE A C 1
ATOM 2965 O O . ILE A 1 376 ? -17.560 -19.802 8.443 1.00 92.31 376 ILE A O 1
ATOM 2969 N N . SER A 1 377 ? -16.745 -20.216 10.511 1.00 93.38 377 SER A N 1
ATOM 2970 C CA . SER A 1 377 ? -17.811 -21.157 10.851 1.00 93.38 377 SER A CA 1
ATOM 2971 C C . SER A 1 377 ? -19.095 -20.430 11.250 1.00 93.38 377 SER A C 1
ATOM 2973 O O . SER A 1 377 ? -19.060 -19.327 11.805 1.00 93.38 377 SER A O 1
ATOM 2975 N N . VAL A 1 378 ? -20.244 -21.058 10.989 1.00 90.94 378 VAL A N 1
ATOM 2976 C CA . VAL A 1 378 ? -21.547 -20.539 11.447 1.00 90.94 378 VAL A CA 1
ATOM 2977 C C . VAL A 1 378 ? -21.572 -20.373 12.963 1.00 90.94 378 VAL A C 1
ATOM 2979 O O . VAL A 1 378 ? -22.111 -19.393 13.467 1.00 90.94 378 VAL A O 1
ATOM 2982 N N . GLU A 1 379 ? -20.984 -21.322 13.687 1.00 92.06 379 GLU A N 1
ATOM 2983 C CA . GLU A 1 379 ? -21.010 -21.362 15.150 1.00 92.06 379 GLU A CA 1
ATOM 2984 C C . GLU A 1 379 ? -20.173 -20.247 15.790 1.00 92.06 379 GLU A C 1
ATOM 2986 O O . GLU A 1 379 ? -20.494 -19.792 16.885 1.00 92.06 379 GLU A O 1
ATOM 2991 N N . GLU A 1 380 ? -19.120 -19.790 15.109 1.00 86.94 380 GLU A N 1
ATOM 2992 C CA . GLU A 1 380 ? -18.172 -18.810 15.642 1.00 86.94 380 GLU A CA 1
ATOM 2993 C C . GLU A 1 380 ? -18.716 -17.380 15.625 1.00 86.94 380 GLU A C 1
ATOM 2995 O O . GLU A 1 380 ? -18.604 -16.673 16.626 1.00 86.94 380 GLU A O 1
ATOM 3000 N N . LEU A 1 381 ? -19.327 -16.955 14.512 1.00 82.75 381 LEU A N 1
ATOM 3001 C CA . LEU A 1 381 ? -19.829 -15.582 14.368 1.00 82.75 381 LEU A CA 1
ATOM 3002 C C . LEU A 1 381 ? -21.357 -15.478 14.324 1.00 82.75 381 LEU A C 1
ATOM 3004 O O . LEU A 1 381 ? -21.889 -14.395 14.544 1.00 82.75 381 LEU A O 1
ATOM 3008 N N . GLY A 1 382 ? -22.079 -16.552 13.985 1.00 84.12 382 GLY A N 1
ATOM 3009 C CA . GLY A 1 382 ? -23.534 -16.509 13.782 1.00 84.12 382 GLY A CA 1
ATOM 3010 C C . GLY A 1 382 ? -23.998 -15.617 12.619 1.00 84.12 382 GLY A C 1
ATOM 3011 O O . GLY A 1 382 ? -25.197 -15.426 12.442 1.00 84.12 382 GLY A O 1
ATOM 3012 N N . LEU A 1 383 ? -23.071 -15.068 11.822 1.00 81.62 383 LEU A N 1
ATOM 3013 C CA . LEU A 1 383 ? -23.358 -14.116 10.738 1.00 81.62 383 LEU A CA 1
ATOM 3014 C C . LEU A 1 383 ? -23.849 -14.784 9.448 1.00 81.62 383 LEU A C 1
ATOM 3016 O O . LEU A 1 383 ? -24.480 -14.137 8.613 1.00 81.62 383 LEU A O 1
ATOM 3020 N N . PHE A 1 384 ? -23.539 -16.067 9.256 1.00 84.69 384 PHE A N 1
ATOM 3021 C CA . PHE A 1 384 ? -23.815 -16.793 8.019 1.00 84.69 384 PHE A CA 1
ATOM 3022 C C . PHE A 1 384 ? -24.718 -17.996 8.269 1.00 84.69 384 PHE A C 1
ATOM 3024 O O . PHE A 1 384 ? -24.695 -18.603 9.333 1.00 84.69 384 PHE A O 1
ATOM 3031 N N . THR A 1 385 ? -25.495 -18.380 7.258 1.00 89.19 385 THR A N 1
ATOM 3032 C CA . THR A 1 385 ? -26.361 -19.571 7.304 1.00 89.19 385 THR A CA 1
ATOM 3033 C C . THR A 1 385 ? -25.605 -20.880 7.061 1.00 89.19 385 THR A C 1
ATOM 3035 O O . THR A 1 385 ? -26.146 -21.961 7.285 1.00 89.19 385 THR A O 1
ATOM 3038 N N . SER A 1 386 ? -24.366 -20.791 6.581 1.00 92.44 386 SER A N 1
ATOM 3039 C CA . SER A 1 386 ? -23.448 -21.902 6.330 1.00 92.44 386 SER A CA 1
ATOM 3040 C C . SER A 1 386 ? -22.011 -21.416 6.480 1.00 92.44 386 SER A C 1
ATOM 3042 O O . SER A 1 386 ? -21.762 -20.222 6.316 1.00 92.44 386 SER A O 1
ATOM 3044 N N . ASP A 1 387 ? -21.069 -22.331 6.711 1.00 94.50 387 ASP A N 1
ATOM 3045 C CA . ASP A 1 387 ? -19.650 -21.983 6.778 1.00 94.50 387 ASP A CA 1
ATOM 3046 C C . ASP A 1 387 ? -19.216 -21.260 5.500 1.00 94.50 387 ASP A C 1
ATOM 3048 O O . ASP A 1 387 ? -19.549 -21.672 4.380 1.00 94.50 387 ASP A O 1
ATOM 3052 N N . VAL A 1 388 ? -18.464 -20.174 5.664 1.00 92.94 388 VAL A N 1
ATOM 3053 C CA . VAL A 1 388 ? -17.977 -19.372 4.543 1.00 92.94 388 VAL A CA 1
ATOM 3054 C C . VAL A 1 388 ? -16.487 -19.587 4.383 1.00 92.94 388 VAL A C 1
ATOM 3056 O O . VAL A 1 388 ? -15.689 -19.244 5.252 1.00 92.94 388 VAL A O 1
ATOM 3059 N N . VAL A 1 389 ? -16.109 -20.133 3.228 1.00 95.38 389 VAL A N 1
ATOM 3060 C CA . VAL A 1 389 ? -14.709 -20.329 2.849 1.00 95.38 389 VAL A CA 1
ATOM 3061 C C . VAL A 1 389 ? -14.293 -19.225 1.885 1.00 95.38 389 VAL A C 1
ATOM 3063 O O . VAL A 1 389 ? -14.901 -19.055 0.826 1.00 95.38 389 VAL A O 1
ATOM 3066 N N . THR A 1 390 ? -13.240 -18.491 2.237 1.00 94.81 390 THR A N 1
ATOM 3067 C CA . THR A 1 390 ? -12.665 -17.422 1.411 1.00 94.81 390 THR A CA 1
ATOM 3068 C C . THR A 1 390 ? -11.199 -17.688 1.103 1.00 94.81 390 THR A C 1
ATOM 3070 O O . THR A 1 390 ? -10.465 -18.301 1.884 1.00 94.81 390 THR A O 1
ATOM 3073 N N . TYR A 1 391 ? -10.770 -17.251 -0.076 1.00 93.25 391 TYR A N 1
ATOM 3074 C CA . TYR A 1 391 ? -9.437 -17.493 -0.598 1.00 93.25 391 TYR A CA 1
ATOM 3075 C C . TYR A 1 391 ? -8.938 -16.272 -1.364 1.00 93.25 391 TYR A C 1
ATOM 3077 O O . TYR A 1 391 ? -9.348 -16.013 -2.498 1.00 93.25 391 TYR A O 1
ATOM 3085 N N . LEU A 1 392 ? -7.984 -15.576 -0.756 1.00 91.81 392 LEU A N 1
ATOM 3086 C CA . LEU A 1 392 ? -7.180 -14.544 -1.388 1.00 91.81 392 LEU A CA 1
ATOM 3087 C C . LEU A 1 392 ? -5.801 -14.558 -0.710 1.00 91.81 392 LEU A C 1
ATOM 3089 O O . LEU A 1 392 ? -5.696 -14.141 0.444 1.00 91.81 392 LEU A O 1
ATOM 3093 N N . PRO A 1 393 ? -4.772 -15.112 -1.374 1.00 92.62 393 PRO A N 1
ATOM 3094 C CA . PRO A 1 393 ? -3.425 -15.172 -0.825 1.00 92.62 393 PRO A CA 1
ATOM 3095 C C . PRO A 1 393 ? -2.841 -13.789 -0.545 1.00 92.62 393 PRO A C 1
ATOM 3097 O O . PRO A 1 393 ? -3.109 -12.832 -1.268 1.00 92.62 393 PRO A O 1
ATOM 3100 N N . TYR A 1 394 ? -1.982 -13.707 0.463 1.00 93.50 394 TYR A N 1
ATOM 3101 C CA . TYR A 1 394 ? -1.282 -12.474 0.812 1.00 93.50 394 TYR A CA 1
ATOM 3102 C C . TYR A 1 394 ? 0.099 -12.766 1.375 1.00 93.50 394 TYR A C 1
ATOM 3104 O O . TYR A 1 394 ? 0.447 -13.892 1.738 1.00 93.50 394 TYR A O 1
ATOM 3112 N N . ARG A 1 395 ? 0.908 -11.716 1.431 1.00 93.12 395 ARG A N 1
ATOM 3113 C CA . ARG A 1 395 ? 2.159 -11.699 2.168 1.00 93.12 395 ARG A CA 1
ATOM 3114 C C . ARG A 1 395 ? 1.927 -11.023 3.508 1.00 93.12 395 ARG A C 1
ATOM 3116 O O . ARG A 1 395 ? 1.470 -9.891 3.556 1.00 93.12 395 ARG A O 1
ATOM 3123 N N . ARG A 1 396 ? 2.291 -11.698 4.578 1.00 94.38 396 ARG A N 1
ATOM 3124 C CA . ARG A 1 396 ? 2.255 -11.198 5.941 1.00 94.38 396 ARG A CA 1
ATOM 3125 C C . ARG A 1 396 ? 3.654 -10.743 6.331 1.00 94.38 396 ARG A C 1
ATOM 3127 O O . ARG A 1 396 ? 4.604 -11.506 6.179 1.00 94.38 396 ARG A O 1
ATOM 3134 N N . ASN A 1 397 ? 3.783 -9.511 6.805 1.00 94.31 397 ASN A N 1
ATOM 3135 C CA . ASN A 1 397 ? 5.035 -8.974 7.332 1.00 94.31 397 ASN A CA 1
ATOM 3136 C C . ASN A 1 397 ? 4.774 -8.426 8.730 1.00 94.31 397 ASN A C 1
ATOM 3138 O O . ASN A 1 397 ? 3.766 -7.756 8.933 1.00 94.31 397 ASN A O 1
ATOM 3142 N N . ILE A 1 398 ? 5.674 -8.687 9.672 1.00 94.38 398 ILE A N 1
ATOM 3143 C CA . ILE A 1 398 ? 5.560 -8.203 11.052 1.00 94.38 398 ILE A CA 1
ATOM 3144 C C . ILE A 1 398 ? 6.805 -7.382 11.379 1.00 94.38 398 ILE A C 1
ATOM 3146 O O . ILE A 1 398 ? 7.911 -7.741 10.976 1.00 94.38 398 ILE A O 1
ATOM 3150 N N . THR A 1 399 ? 6.647 -6.272 12.099 1.00 94.06 399 THR A N 1
ATOM 3151 C CA . THR A 1 399 ? 7.792 -5.473 12.544 1.00 94.06 399 THR A CA 1
ATOM 3152 C C . THR A 1 399 ? 8.703 -6.279 13.466 1.00 94.06 399 THR A C 1
ATOM 3154 O O . THR A 1 399 ? 8.257 -6.941 14.403 1.00 94.06 399 THR A O 1
ATOM 3157 N N . ASN A 1 400 ? 10.015 -6.151 13.270 1.00 90.12 400 ASN A N 1
ATOM 3158 C CA . ASN A 1 400 ? 11.008 -6.806 14.131 1.00 90.12 400 ASN A CA 1
ATOM 3159 C C . ASN A 1 400 ? 11.109 -6.174 15.528 1.00 90.12 400 ASN A C 1
ATOM 3161 O O . ASN A 1 400 ? 11.667 -6.770 16.449 1.00 90.12 400 ASN A O 1
ATOM 3165 N N . HIS A 1 401 ? 10.563 -4.971 15.692 1.00 89.38 401 HIS A N 1
ATOM 3166 C CA . HIS A 1 401 ? 10.550 -4.234 16.945 1.00 89.38 401 HIS A CA 1
ATOM 3167 C C . HIS A 1 401 ? 9.119 -4.054 17.429 1.00 89.38 401 HIS A C 1
ATOM 3169 O O . HIS A 1 401 ? 8.195 -3.885 16.626 1.00 89.38 401 HIS A O 1
ATOM 3175 N N . GLN A 1 402 ? 8.965 -4.102 18.746 1.00 92.50 402 GLN A N 1
ATOM 3176 C CA . GLN A 1 402 ? 7.725 -3.720 19.395 1.00 92.50 402 GLN A CA 1
ATOM 3177 C C . GLN A 1 402 ? 7.590 -2.201 19.375 1.00 92.50 402 GLN A C 1
ATOM 3179 O O . GLN A 1 402 ? 8.588 -1.484 19.499 1.00 92.50 402 GLN A O 1
ATOM 3184 N N . LEU A 1 403 ? 6.364 -1.721 19.237 1.00 93.19 403 LEU A N 1
ATOM 3185 C CA . LEU A 1 403 ? 6.040 -0.306 19.185 1.00 93.19 403 LEU A CA 1
ATOM 3186 C C . LEU A 1 403 ? 5.001 -0.012 20.260 1.00 93.19 403 LEU A C 1
ATOM 3188 O O . LEU A 1 403 ? 4.080 -0.791 20.468 1.00 93.19 403 LEU A O 1
ATOM 3192 N N . ASN A 1 404 ? 5.141 1.115 20.950 1.00 94.38 404 ASN A N 1
ATOM 3193 C CA . ASN A 1 404 ? 4.115 1.574 21.879 1.00 94.38 404 ASN A CA 1
ATOM 3194 C C . ASN A 1 404 ? 3.011 2.284 21.089 1.00 94.38 404 ASN A C 1
ATOM 3196 O O . ASN A 1 404 ? 3.037 3.507 21.015 1.00 94.38 404 ASN A O 1
ATOM 3200 N N . ILE A 1 405 ? 2.119 1.530 20.445 1.00 93.69 405 ILE A N 1
ATOM 3201 C CA . ILE A 1 405 ? 1.059 2.051 19.570 1.00 93.69 405 ILE A CA 1
ATOM 3202 C C . ILE A 1 405 ? -0.321 1.565 20.008 1.00 93.69 405 ILE A C 1
ATOM 3204 O O . ILE A 1 405 ? -0.466 0.431 20.453 1.00 93.69 405 ILE A O 1
ATOM 3208 N N . GLU A 1 406 ? -1.314 2.434 19.854 1.00 92.38 406 GLU A N 1
ATOM 3209 C CA . GLU A 1 406 ? -2.729 2.176 20.144 1.00 92.38 406 GLU A CA 1
ATOM 3210 C C . GLU A 1 406 ? -3.589 2.233 18.882 1.00 92.38 406 GLU A C 1
ATOM 3212 O O . GLU A 1 406 ? -4.546 1.478 18.755 1.00 92.38 406 GLU A O 1
ATOM 3217 N N . ARG A 1 407 ? -3.241 3.108 17.930 1.00 92.81 407 ARG A N 1
ATOM 3218 C CA . ARG A 1 407 ? -3.903 3.189 16.621 1.00 92.81 407 ARG A CA 1
ATOM 3219 C C . ARG A 1 407 ? -2.890 3.158 15.498 1.00 92.81 407 ARG A C 1
ATOM 3221 O O . ARG A 1 407 ? -1.749 3.587 15.679 1.00 92.81 407 ARG A O 1
ATOM 3228 N N . LEU A 1 408 ? -3.325 2.673 14.343 1.00 94.38 408 LEU A N 1
ATOM 3229 C CA . LEU A 1 408 ? -2.497 2.451 13.169 1.00 94.38 408 LEU A CA 1
ATOM 3230 C C . LEU A 1 408 ? -3.212 2.975 11.927 1.00 94.38 408 LEU A C 1
ATOM 3232 O O . LEU A 1 408 ? -4.384 2.694 11.720 1.00 94.38 408 LEU A O 1
ATOM 3236 N N . MET A 1 409 ? -2.478 3.681 11.078 1.00 94.81 409 MET A N 1
ATOM 3237 C CA . MET A 1 409 ? -2.925 4.104 9.759 1.00 94.81 409 MET A CA 1
ATOM 3238 C C . MET A 1 409 ? -1.808 3.852 8.748 1.00 94.81 409 MET A C 1
ATOM 3240 O O . MET A 1 409 ? -0.616 3.990 9.059 1.00 94.81 409 MET A O 1
ATOM 3244 N N . LEU A 1 410 ? -2.176 3.480 7.524 1.00 93.62 410 LEU A N 1
ATOM 3245 C CA . LEU A 1 410 ? -1.208 3.231 6.458 1.00 93.62 410 LEU A CA 1
ATOM 3246 C C . LEU A 1 410 ? -1.179 4.388 5.458 1.00 93.62 410 LEU A C 1
ATOM 3248 O O . LEU A 1 410 ? -2.181 4.739 4.848 1.00 93.62 410 LEU A O 1
ATOM 3252 N N . GLY A 1 411 ? 0.011 4.946 5.246 1.00 91.75 411 GLY A N 1
ATOM 3253 C CA . GLY A 1 411 ? 0.284 5.876 4.157 1.00 91.75 411 GLY A CA 1
ATOM 3254 C C . GLY A 1 411 ? 0.973 5.196 2.977 1.00 91.75 411 GLY A C 1
ATOM 3255 O O . GLY A 1 411 ? 1.133 3.981 2.921 1.00 91.75 411 GLY A O 1
ATOM 3256 N N . GLU A 1 412 ? 1.447 6.001 2.029 1.00 89.88 412 GLU A N 1
ATOM 3257 C CA . GLU A 1 412 ? 2.133 5.516 0.827 1.00 89.88 412 GLU A CA 1
ATOM 3258 C C . GLU A 1 412 ? 3.522 4.943 1.126 1.00 89.88 412 GLU A C 1
ATOM 3260 O O . GLU A 1 412 ? 3.846 3.821 0.728 1.00 89.88 412 GLU A O 1
ATOM 3265 N N . GLU A 1 413 ? 4.340 5.717 1.835 1.00 91.75 413 GLU A N 1
ATOM 3266 C CA . GLU A 1 413 ? 5.706 5.368 2.249 1.00 91.75 413 GLU A CA 1
ATOM 3267 C C . GLU A 1 413 ? 5.851 5.399 3.782 1.00 91.75 413 GLU A C 1
ATOM 3269 O O . GLU A 1 413 ? 6.970 5.354 4.298 1.00 91.75 413 GLU A O 1
ATOM 3274 N N . HIS A 1 414 ? 4.730 5.485 4.506 1.00 93.94 414 HIS A N 1
ATOM 3275 C CA . HIS A 1 414 ? 4.708 5.737 5.942 1.00 93.94 414 HIS A CA 1
ATOM 3276 C C . HIS A 1 414 ? 3.738 4.812 6.669 1.00 93.94 414 HIS A C 1
ATOM 3278 O O . HIS A 1 414 ? 2.699 4.427 6.135 1.00 93.94 414 HIS A O 1
ATOM 3284 N N . ILE A 1 415 ? 4.066 4.533 7.923 1.00 95.00 415 ILE A N 1
ATOM 3285 C CA . ILE A 1 415 ? 3.124 4.042 8.920 1.00 95.00 415 ILE A CA 1
ATOM 3286 C C . ILE A 1 415 ? 2.882 5.190 9.887 1.00 95.00 415 ILE A C 1
ATOM 3288 O O . ILE A 1 415 ? 3.840 5.720 10.448 1.00 95.00 415 ILE A O 1
ATOM 3292 N N . VAL A 1 416 ? 1.629 5.586 10.065 1.00 95.19 416 VAL A N 1
ATOM 3293 C CA . VAL A 1 416 ? 1.240 6.602 11.044 1.00 95.19 416 VAL A CA 1
ATOM 3294 C C . VAL A 1 416 ? 0.575 5.885 12.204 1.00 95.19 416 VAL A C 1
ATOM 3296 O O . VAL A 1 416 ? -0.164 4.925 12.003 1.00 95.19 416 VAL A O 1
ATOM 3299 N N . ALA A 1 417 ? 0.870 6.302 13.424 1.00 95.31 417 ALA A N 1
ATOM 3300 C CA . ALA A 1 417 ? 0.329 5.669 14.608 1.00 95.31 417 ALA A CA 1
ATOM 3301 C C . ALA A 1 417 ? 0.063 6.694 15.703 1.00 95.31 417 ALA A C 1
ATOM 3303 O O . ALA A 1 417 ? 0.765 7.697 15.814 1.00 95.31 417 ALA A O 1
ATOM 3304 N N . ILE A 1 418 ? -0.919 6.403 16.548 1.00 94.50 418 ILE A N 1
ATOM 3305 C CA . ILE A 1 418 ? -1.056 7.071 17.842 1.00 94.50 418 ILE A CA 1
ATOM 3306 C C . ILE A 1 418 ? -0.351 6.187 18.856 1.00 94.50 418 ILE A C 1
ATOM 3308 O O . ILE A 1 418 ? -0.636 4.990 18.934 1.00 94.50 418 ILE A O 1
ATOM 3312 N N . ASN A 1 419 ? 0.604 6.749 19.589 1.00 94.12 419 ASN A N 1
ATOM 3313 C CA . ASN A 1 419 ? 1.333 5.998 20.599 1.00 94.12 419 ASN A CA 1
ATOM 3314 C C . ASN A 1 419 ? 0.521 5.836 21.899 1.00 94.12 419 ASN A C 1
ATOM 3316 O O . ASN A 1 419 ? -0.478 6.521 22.093 1.00 94.12 419 ASN A O 1
ATOM 3320 N N . GLY A 1 420 ? 0.986 4.997 22.832 1.00 89.50 420 GLY A N 1
ATOM 3321 C CA . GLY A 1 420 ? 0.340 4.808 24.147 1.00 89.50 420 GLY A CA 1
ATOM 3322 C C . GLY A 1 420 ? 0.305 6.040 25.068 1.00 89.50 420 GLY A C 1
ATOM 3323 O O . GLY A 1 420 ? -0.112 5.956 26.220 1.00 89.50 420 GLY A O 1
ATOM 3324 N N . TYR A 1 421 ? 0.803 7.185 24.598 1.00 92.62 421 TYR A N 1
ATOM 3325 C CA . TYR A 1 421 ? 0.714 8.483 25.267 1.00 92.62 421 TYR A CA 1
ATOM 3326 C C . TYR A 1 421 ? -0.263 9.435 24.558 1.00 92.62 421 TYR A C 1
ATOM 3328 O O . TYR A 1 421 ? -0.350 10.604 24.933 1.00 92.62 421 TYR A O 1
ATOM 3336 N N . GLY A 1 422 ? -0.969 8.968 23.522 1.00 92.38 422 GLY A N 1
ATOM 3337 C CA . GLY A 1 422 ? -1.865 9.780 22.700 1.00 92.38 422 GLY A CA 1
ATOM 3338 C C . GLY A 1 422 ? -1.149 10.708 21.711 1.00 92.38 422 GLY A C 1
ATOM 3339 O O . GLY A 1 422 ? -1.793 11.554 21.093 1.00 92.38 422 GLY A O 1
ATOM 3340 N N . SER A 1 423 ? 0.175 10.602 21.556 1.00 94.44 423 SER A N 1
ATOM 3341 C CA . SER A 1 423 ? 0.920 11.415 20.588 1.00 94.44 423 SER A CA 1
ATOM 3342 C C . SER A 1 423 ? 0.894 10.770 19.211 1.00 94.44 423 SER A C 1
ATOM 3344 O O . SER A 1 423 ? 1.129 9.566 19.072 1.00 94.44 423 SER A O 1
ATOM 3346 N N . LEU A 1 424 ? 0.647 11.589 18.193 1.00 94.44 424 LEU A N 1
ATOM 3347 C CA . LEU A 1 424 ? 0.692 11.169 16.805 1.00 94.44 424 LEU A CA 1
ATOM 3348 C C . LEU A 1 424 ? 2.148 11.071 16.347 1.00 94.44 424 LEU A C 1
ATOM 3350 O O . LEU A 1 424 ? 2.923 12.017 16.466 1.00 94.44 424 LEU A O 1
ATOM 3354 N N . VAL A 1 425 ? 2.530 9.913 15.824 1.00 95.06 425 VAL A N 1
ATOM 3355 C CA . VAL A 1 425 ? 3.873 9.652 15.308 1.00 95.06 425 VAL A CA 1
ATOM 3356 C C . VAL A 1 425 ? 3.787 9.031 13.926 1.00 95.06 425 VAL A C 1
ATOM 3358 O O . VAL A 1 425 ? 2.820 8.347 13.594 1.00 95.06 425 VAL A O 1
ATOM 3361 N N . TYR A 1 426 ? 4.822 9.217 13.115 1.00 94.12 426 TYR A N 1
ATOM 3362 C CA . TYR A 1 426 ? 4.962 8.460 11.877 1.00 94.12 426 TYR A CA 1
ATOM 3363 C C . TYR A 1 426 ? 6.353 7.859 11.713 1.00 94.12 426 TYR A C 1
ATOM 3365 O O . TYR A 1 426 ? 7.364 8.379 12.190 1.00 94.12 426 TYR A O 1
ATOM 3373 N N . TYR A 1 427 ? 6.378 6.742 10.999 1.00 94.44 427 TYR A N 1
ATOM 3374 C CA . TYR A 1 427 ? 7.552 5.963 10.656 1.00 94.44 427 TYR A CA 1
ATOM 3375 C C . TYR A 1 427 ? 7.675 5.938 9.137 1.00 94.44 427 TYR A C 1
ATOM 3377 O O . TYR A 1 427 ? 6.757 5.494 8.447 1.00 94.44 427 TYR A O 1
ATOM 3385 N N . ALA A 1 428 ? 8.805 6.391 8.601 1.00 92.56 428 ALA A N 1
ATOM 3386 C CA . ALA A 1 428 ? 9.101 6.211 7.188 1.00 92.56 428 ALA A CA 1
ATOM 3387 C C . ALA A 1 428 ? 9.568 4.771 6.931 1.00 92.56 428 ALA A C 1
ATOM 3389 O O . ALA A 1 428 ? 10.292 4.181 7.736 1.00 92.56 428 ALA A O 1
ATOM 3390 N N . LEU A 1 429 ? 9.173 4.213 5.787 1.00 90.19 429 LEU A N 1
ATOM 3391 C CA . LEU A 1 429 ? 9.600 2.883 5.334 1.00 90.19 429 LEU A CA 1
ATOM 3392 C C . LEU A 1 429 ? 10.814 2.936 4.405 1.00 90.19 429 LEU A C 1
ATOM 3394 O O . LEU A 1 429 ? 11.467 1.921 4.158 1.00 90.19 429 LEU A O 1
ATOM 3398 N N . ILE A 1 430 ? 11.113 4.120 3.869 1.00 86.31 430 ILE A N 1
ATOM 3399 C CA . ILE A 1 430 ? 12.250 4.362 2.989 1.00 86.31 430 ILE A CA 1
ATOM 3400 C C . ILE A 1 430 ? 13.159 5.387 3.675 1.00 86.31 430 ILE A C 1
ATOM 3402 O O . ILE A 1 430 ? 12.727 6.517 3.905 1.00 86.31 430 ILE A O 1
ATOM 3406 N N . PRO A 1 431 ? 14.422 5.042 3.983 1.00 75.69 431 PRO A N 1
ATOM 3407 C CA . PRO A 1 431 ? 15.369 6.004 4.530 1.00 75.69 431 PRO A CA 1
ATOM 3408 C C . PRO A 1 431 ? 15.564 7.187 3.573 1.00 75.69 431 PRO A C 1
ATOM 3410 O O . PRO A 1 431 ? 15.663 6.991 2.358 1.00 75.69 431 PRO A O 1
ATOM 3413 N N . SER A 1 432 ? 15.677 8.403 4.114 1.00 71.44 432 SER A N 1
ATOM 3414 C CA . SER A 1 432 ? 16.090 9.572 3.334 1.00 71.44 432 SER A CA 1
ATOM 3415 C C . SER A 1 432 ? 17.479 9.323 2.741 1.00 71.44 432 SER A C 1
ATOM 3417 O O . SER A 1 432 ? 18.431 9.090 3.489 1.00 71.44 432 SER A O 1
ATOM 3419 N N . THR A 1 433 ? 17.577 9.332 1.412 1.00 61.94 433 THR A N 1
ATOM 3420 C CA . THR A 1 433 ? 18.845 9.193 0.676 1.00 61.94 433 THR A CA 1
ATOM 3421 C C . THR A 1 433 ? 19.683 10.451 0.715 1.00 61.94 433 THR A C 1
ATOM 3423 O O . THR A 1 433 ? 19.067 11.535 0.585 1.00 61.94 433 THR A O 1
#

Radius of gyration: 26.48 Å; chains: 1; bounding box: 88×67×70 Å